Protein AF-0000000074816940 (afdb_homodimer)

Radius of gyration: 33.05 Å; Cα contacts (8 Å, |Δi|>4): 1212; chains: 2; bounding box: 74×107×138 Å

Organism: Zingiber officinale (NCBI:txid94328)

Sequence (690 aa):
MAFTRAPTSLPSLNYAFQGNKYPSMAHLNCSTKVTDLTFKLPCFKAPNPIRYLDRLPNIDHRNKRSANLANLSTTETLTVELLDAWEDDYDGVIINSQCLPNSSNAFSSVLQSSVSHWKLMGKKGIWLKILEEQAELVPIALKEGFSYHHADPGYVMLTYWIPDKPCMLPGTATHQIGVGGFVINDNKEVLVVKEKKCPSRCYGIWKLPTGFVNKSEEIFSGAVREVKEETGIDTTFVELLAFRHAHYVTFEKSDLFFICMLKPASSEITIDESEIAAAKWMPLDEFLAQPFHQEDRMLKNIMDICVSACESKYRGFTASQIMSKLDDRLSYLYCRDLTALKKGEMAFTRAPTSLPSLNYAFQGNKYPSMAHLNCSTKVTDLTFKLPCFKAPNPIRYLDRLPNIDHRNKRSANLANLSTTETLTVELLDAWEDDYDGVIINSQCLPNSSNAFSSVLQSSVSHWKLMGKKGIWLKILEEQAELVPIALKEGFSYHHADPGYVMLTYWIPDKPCMLPGTATHQIGVGGFVINDNKEVLVVKEKKCPSRCYGIWKLPTGFVNKSEEIFSGAVREVKEETGIDTTFVELLAFRHAHYVTFEKSDLFFICMLKPASSEITIDESEIAAAKWMPLDEFLAQPFHQEDRMLKNIMDICVSACESKYRGFTASQIMSKLDDRLSYLYCRDLTALKKGE

Nearest PDB structures (foldseek):
  4zb3-assembly1_A-2  TM=6.056E-01  e=1.462E-31  Arabidopsis thaliana
  3grn-assembly1_A  TM=7.803E-01  e=2.726E-09  Methanosarcina mazei
  3gwy-assembly1_B  TM=7.965E-01  e=2.653E-08  Bacteroides fragilis NCTC 9343
  5lpg-assembly1_B  TM=7.365E-01  e=2.167E-07  Homo sapiens
  7b65-assembly1_B  TM=7.315E-01  e=2.297E-07  Homo sapiens

InterPro domains:
  IPR000086 NUDIX hydrolase domain [PF00293] (175-297)
  IPR000086 NUDIX hydrolase domain [PS51462] (174-304)
  IPR003293 Nudix hydrolase 6-like [PR01356] (134-152)
  IPR003293 Nudix hydrolase 6-like [PR01356] (156-172)
  IPR003293 Nudix hydrolase 6-like [PR01356] (172-190)
  IPR003293 Nudix hydrolase 6-like [PR01356] (260-284)
  IPR003293 Nudix hydrolase 6-like [PTHR13994] (73-337)
  IPR015797 NUDIX hydrolase-like domain superfamily [SSF55811] (142-303)
  IPR020084 NUDIX hydrolase, conserved site [PS00893] (211-232)
  IPR040618 Pre-nudix hydrolase domain [PF18290] (84-162)

pLDDT: mean 74.94, std 29.7, range [16.44, 98.31]

Structure (mmCIF, N/CA/C/O backbone):
data_AF-0000000074816940-model_v1
#
loop_
_entity.id
_entity.type
_entity.pdbx_description
1 polymer 'Nudix hydrolase domain-containing protein'
#
loop_
_atom_site.group_PDB
_atom_site.id
_atom_site.type_symbol
_atom_site.label_atom_id
_atom_site.label_alt_id
_atom_site.label_comp_id
_atom_site.label_asym_id
_atom_site.label_entity_id
_atom_site.label_seq_id
_atom_site.pdbx_PDB_ins_code
_atom_site.Cartn_x
_atom_sit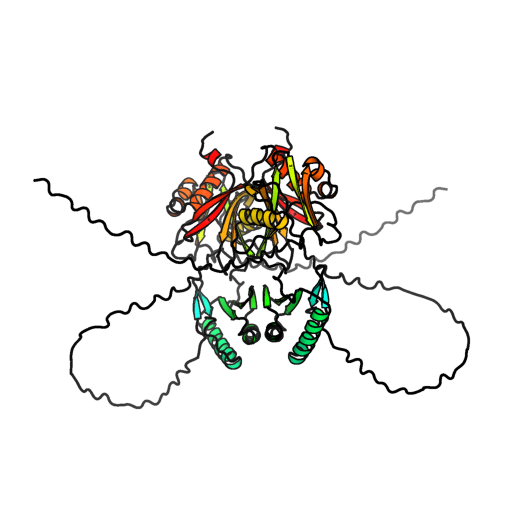e.Cartn_y
_atom_site.Cartn_z
_atom_site.occupancy
_atom_site.B_iso_or_equiv
_atom_site.auth_seq_id
_atom_site.auth_comp_id
_atom_site.auth_asym_id
_atom_site.auth_atom_id
_atom_site.pdbx_PDB_model_num
ATOM 1 N N . MET A 1 1 ? -2.441 47.844 -61.344 1 20.61 1 MET A N 1
ATOM 2 C CA . MET A 1 1 ? -3.371 46.812 -61.812 1 20.61 1 MET A CA 1
ATOM 3 C C . MET A 1 1 ? -3.822 45.938 -60.656 1 20.61 1 MET A C 1
ATOM 5 O O . MET A 1 1 ? -3.006 45.531 -59.812 1 20.61 1 MET A O 1
ATOM 9 N N . ALA A 1 2 ? -5.141 45.906 -60.344 1 21.34 2 ALA A N 1
ATOM 10 C CA . ALA A 1 2 ? -6.047 45.719 -59.219 1 21.34 2 ALA A CA 1
ATOM 11 C C . ALA A 1 2 ? -6.23 44.219 -58.938 1 21.34 2 ALA A C 1
ATOM 13 O O . ALA A 1 2 ? -6.91 43.531 -59.688 1 21.34 2 ALA A O 1
ATOM 14 N N . PHE A 1 3 ? -5.148 43.469 -58.781 1 22.22 3 PHE A N 1
ATOM 15 C CA . PHE A 1 3 ? -5.168 42.031 -58.844 1 22.22 3 PHE A CA 1
ATOM 16 C C . PHE A 1 3 ? -6.133 41.469 -57.812 1 22.22 3 PHE A C 1
ATOM 18 O O . PHE A 1 3 ? -6.059 41.812 -56.625 1 22.22 3 PHE A O 1
ATOM 25 N N . THR A 1 4 ? -7.328 41.125 -58.188 1 20.75 4 THR A N 1
ATOM 26 C CA . THR A 1 4 ? -8.609 40.719 -57.656 1 20.75 4 THR A CA 1
ATOM 27 C C . THR A 1 4 ? -8.469 39.406 -56.875 1 20.75 4 THR A C 1
ATOM 29 O O . THR A 1 4 ? -7.992 38.406 -57.406 1 20.75 4 THR A O 1
ATOM 32 N N . ARG A 1 5 ? -8.25 39.438 -55.562 1 20.88 5 ARG A N 1
ATOM 33 C CA . ARG A 1 5 ? -7.938 38.5 -54.5 1 20.88 5 ARG A CA 1
ATOM 34 C C . ARG A 1 5 ? -9.047 37.438 -54.312 1 20.88 5 ARG A C 1
ATOM 36 O O . ARG A 1 5 ? -10.18 37.812 -54 1 20.88 5 ARG A O 1
ATOM 43 N N . ALA A 1 6 ? -9.102 36.438 -55.219 1 21.59 6 ALA A N 1
ATOM 44 C CA . ALA A 1 6 ? -10.203 35.5 -55.375 1 21.59 6 ALA A CA 1
ATOM 45 C C . ALA A 1 6 ? -10.508 34.812 -54.062 1 21.59 6 ALA A C 1
ATOM 47 O O . ALA A 1 6 ? -9.594 34.438 -53.312 1 21.59 6 ALA A O 1
ATOM 48 N N . PRO A 1 7 ? -11.719 34.875 -53.469 1 23.48 7 PRO A N 1
ATOM 49 C CA . PRO A 1 7 ? -12.297 34.562 -52.188 1 23.48 7 PRO A CA 1
ATOM 50 C C . PRO A 1 7 ? -12.414 33.031 -51.938 1 23.48 7 PRO A C 1
ATOM 52 O O . PRO A 1 7 ? -13.125 32.344 -52.656 1 23.48 7 PRO A O 1
ATOM 55 N N . THR A 1 8 ? -11.328 32.281 -52.031 1 21.64 8 THR A N 1
ATOM 56 C CA . THR A 1 8 ? -11.453 30.812 -52.125 1 21.64 8 THR A CA 1
ATOM 57 C C . THR A 1 8 ? -12.289 30.266 -50.938 1 21.64 8 THR A C 1
ATOM 59 O O . THR A 1 8 ? -11.984 30.531 -49.781 1 21.64 8 THR A O 1
ATOM 62 N N . SER A 1 9 ? -13.562 30.062 -51.125 1 20.91 9 SER A N 1
ATOM 63 C CA . SER A 1 9 ? -14.688 29.594 -50.312 1 20.91 9 SER A CA 1
ATOM 64 C C . SER A 1 9 ? -14.438 28.203 -49.781 1 20.91 9 SER A C 1
ATOM 66 O O . SER A 1 9 ? -14.312 27.234 -50.531 1 20.91 9 SER A O 1
ATOM 68 N N . LEU A 1 10 ? -13.484 27.969 -48.969 1 21.8 10 LEU A N 1
ATOM 69 C CA . LEU A 1 10 ? -13.148 26.609 -48.562 1 21.8 10 LEU A CA 1
ATOM 70 C C . LEU A 1 10 ? -14.352 25.938 -47.906 1 21.8 10 LEU A C 1
ATOM 72 O O . LEU A 1 10 ? -15 26.516 -47.031 1 21.8 10 LEU A O 1
ATOM 76 N N . PRO A 1 11 ? -15.023 25.031 -48.594 1 20.55 11 PRO A N 1
ATOM 77 C CA . PRO A 1 11 ? -16.266 24.375 -48.188 1 20.55 11 PRO A CA 1
ATOM 78 C C . PRO A 1 11 ? -16.125 23.641 -46.844 1 20.55 11 PRO A C 1
ATOM 80 O O . PRO A 1 11 ? -15.023 23.234 -46.469 1 20.55 11 PRO A O 1
ATOM 83 N N . SER A 1 12 ? -16.969 23.969 -45.812 1 21.22 12 SER A N 1
ATOM 84 C CA . SER A 1 12 ? -17.203 23.578 -44.438 1 21.22 12 SER A CA 1
ATOM 85 C C . SER A 1 12 ? -17.609 22.109 -44.344 1 21.22 12 SER A C 1
ATOM 87 O O . SER A 1 12 ? -18.703 21.734 -44.781 1 21.22 12 SER A O 1
ATOM 89 N N . LEU A 1 13 ? -16.797 21.172 -44.75 1 19.94 13 LEU A N 1
ATOM 90 C CA . LEU A 1 13 ? -17.219 19.781 -44.75 1 19.94 13 LEU A CA 1
ATOM 91 C C . LEU A 1 13 ? -17.719 19.359 -43.375 1 19.94 13 LEU A C 1
ATOM 93 O O . LEU A 1 13 ? -17 19.484 -42.375 1 19.94 13 LEU A O 1
ATOM 97 N N . ASN A 1 14 ? -19 19.344 -43.125 1 20.08 14 ASN A N 1
ATOM 98 C CA . ASN A 1 14 ? -19.859 18.938 -42.031 1 20.08 14 ASN A CA 1
ATOM 99 C C . ASN A 1 14 ? -19.672 17.469 -41.688 1 20.08 14 ASN A C 1
ATOM 101 O O . ASN A 1 14 ? -20.156 16.594 -42.406 1 20.08 14 ASN A O 1
ATOM 105 N N . TYR A 1 15 ? -18.484 16.984 -41.562 1 19.72 15 TYR A N 1
ATOM 106 C CA . TYR A 1 15 ? -18.406 15.555 -41.344 1 19.72 15 TYR A CA 1
ATOM 107 C C . TYR A 1 15 ? -19.25 15.133 -40.156 1 19.72 15 TYR A C 1
ATOM 109 O O . TYR A 1 15 ? -19.156 15.734 -39.062 1 19.72 15 TYR A O 1
ATOM 117 N N . ALA A 1 16 ? -20.438 14.602 -40.375 1 21.11 16 ALA A N 1
ATOM 118 C CA . ALA A 1 16 ? -21.422 13.977 -39.5 1 21.11 16 ALA A CA 1
ATOM 119 C C . ALA A 1 16 ? -20.797 12.852 -38.688 1 21.11 16 ALA A C 1
ATOM 121 O O . ALA A 1 16 ? -20.406 11.82 -39.25 1 21.11 16 ALA A O 1
ATOM 122 N N . PHE A 1 17 ? -19.891 13.062 -37.812 1 20.52 17 PHE A N 1
ATOM 123 C CA . PHE A 1 17 ? -19.312 12.047 -36.938 1 20.52 17 PHE A CA 1
ATOM 124 C C . PHE A 1 17 ? -20.406 11.312 -36.156 1 20.52 17 PHE A C 1
ATOM 126 O O . PHE A 1 17 ? -21.172 11.93 -35.438 1 20.52 17 PHE A O 1
ATOM 133 N N . GLN A 1 18 ? -21.062 10.398 -36.906 1 21.08 18 GLN A N 1
ATOM 134 C CA . GLN A 1 18 ? -22.031 9.516 -36.25 1 21.08 18 GLN A CA 1
ATOM 135 C C . GLN A 1 18 ? -21.469 8.914 -34.969 1 21.08 18 GLN A C 1
ATOM 137 O O . GLN A 1 18 ? -20.375 8.352 -34.969 1 21.08 18 GLN A O 1
ATOM 142 N N . GLY A 1 19 ? -21.766 9.461 -33.844 1 21.28 19 GLY A N 1
ATOM 143 C CA . GLY A 1 19 ? -21.484 9.227 -32.438 1 21.28 19 GLY A CA 1
ATOM 144 C C . GLY A 1 19 ? -21.766 7.805 -31.984 1 21.28 19 GLY A C 1
ATOM 145 O O . GLY A 1 19 ? -22.922 7.375 -31.969 1 21.28 19 GLY A O 1
ATOM 146 N N . ASN A 1 20 ? -21.109 6.852 -32.656 1 20.83 20 ASN A N 1
ATOM 147 C CA . ASN A 1 20 ? -21.453 5.516 -32.188 1 20.83 20 ASN A CA 1
ATOM 148 C C . ASN A 1 20 ? -21.422 5.438 -30.672 1 20.83 20 ASN A C 1
ATOM 150 O O . ASN A 1 20 ? -20.484 5.926 -30.031 1 20.83 20 ASN A O 1
ATOM 154 N N . LYS A 1 21 ? -22.594 5.281 -30.078 1 22.81 21 LYS A N 1
ATOM 155 C CA . LYS A 1 21 ? -22.969 5.125 -28.672 1 22.81 21 LYS A CA 1
ATOM 156 C C . LYS A 1 21 ? -22.172 3.994 -28.016 1 22.81 21 LYS A C 1
ATOM 158 O O . LYS A 1 21 ? -22.281 2.838 -28.438 1 22.81 21 LYS A O 1
ATOM 163 N N . TYR A 1 22 ? -20.891 4.16 -27.875 1 20.14 22 TYR A N 1
ATOM 164 C CA . TYR A 1 22 ? -20.219 3.115 -27.109 1 20.14 22 TYR A CA 1
ATOM 165 C C . TYR A 1 22 ? -21.016 2.717 -25.891 1 20.14 22 TYR A C 1
ATOM 167 O O . TYR A 1 22 ? -21.594 3.574 -25.203 1 20.14 22 TYR A O 1
ATOM 175 N N . PRO A 1 23 ? -21.625 1.555 -25.906 1 21.88 23 PRO A N 1
ATOM 176 C CA . PRO A 1 23 ? -22.422 1.139 -24.75 1 21.88 23 PRO A CA 1
ATOM 177 C C . PRO A 1 23 ? -21.719 1.398 -23.422 1 21.88 23 PRO A C 1
ATOM 179 O O . PRO A 1 23 ? -20.484 1.462 -23.375 1 21.88 23 PRO A O 1
ATOM 182 N N . SER A 1 24 ? -22.328 2.213 -22.609 1 21.58 24 SER A N 1
ATOM 183 C CA . SER A 1 24 ? -22 2.611 -21.25 1 21.58 24 SER A CA 1
ATOM 184 C C . SER A 1 24 ? -21.578 1.41 -20.406 1 21.58 24 SER A C 1
ATOM 186 O O . SER A 1 24 ? -22.312 0.428 -20.312 1 21.58 24 SER A O 1
ATOM 188 N N . MET A 1 25 ? -20.359 0.961 -20.641 1 20.05 25 MET A N 1
ATOM 189 C CA . MET A 1 25 ? -19.891 -0.086 -19.734 1 20.05 25 MET A CA 1
ATOM 190 C C . MET A 1 25 ? -20.312 0.203 -18.297 1 20.05 25 MET A C 1
ATOM 192 O O . MET A 1 25 ? -20.031 1.277 -17.766 1 20.05 25 MET A O 1
ATOM 196 N N . ALA A 1 26 ? -21.469 -0.309 -17.953 1 21.78 26 ALA A N 1
ATOM 197 C CA . ALA A 1 26 ? -21.906 -0.294 -16.562 1 21.78 26 ALA A CA 1
ATOM 198 C C . ALA A 1 26 ? -20.75 -0.645 -15.625 1 21.78 26 ALA A C 1
ATOM 200 O O . ALA A 1 26 ? -20.109 -1.691 -15.781 1 21.78 26 ALA A O 1
ATOM 201 N N . HIS A 1 27 ? -19.938 0.314 -15.375 1 21.81 27 HIS A N 1
ATOM 202 C CA . HIS A 1 27 ? -18.922 0.161 -14.344 1 21.81 27 HIS A CA 1
ATOM 203 C C . HIS A 1 27 ? -19.484 -0.526 -13.109 1 21.81 27 HIS A C 1
ATOM 205 O O . HIS A 1 27 ? -20.484 -0.062 -12.539 1 21.81 27 HIS A O 1
ATOM 211 N N . LEU A 1 28 ? -19.562 -1.804 -13.227 1 23.19 28 LEU A N 1
ATOM 212 C CA . LEU A 1 28 ? -19.875 -2.574 -12.023 1 23.19 28 LEU A CA 1
ATOM 213 C C . LEU A 1 28 ? -19.062 -2.096 -10.836 1 23.19 28 LEU A C 1
ATOM 215 O O . LEU A 1 28 ? -17.828 -2.145 -10.867 1 23.19 28 LEU A O 1
ATOM 219 N N . ASN A 1 29 ? -19.531 -1.038 -10.219 1 23.3 29 ASN A N 1
ATOM 220 C CA . ASN A 1 29 ? -19 -0.419 -9.008 1 23.3 29 ASN A CA 1
ATOM 221 C C . ASN A 1 29 ? -18.828 -1.441 -7.887 1 23.3 29 ASN A C 1
ATOM 223 O O . ASN A 1 29 ? -19.812 -1.904 -7.305 1 23.3 29 ASN A O 1
ATOM 227 N N . CYS A 1 30 ? -18.016 -2.436 -8.078 1 25.11 30 CYS A N 1
ATOM 228 C CA . CYS A 1 30 ? -17.75 -3.357 -6.98 1 25.11 30 CYS A CA 1
ATOM 229 C C . CYS A 1 30 ? -17.188 -2.619 -5.77 1 25.11 30 CYS A C 1
ATOM 231 O O . CYS A 1 30 ? -16.109 -2.021 -5.848 1 25.11 30 CYS A O 1
ATOM 233 N N . SER A 1 31 ? -18.047 -2.092 -5.004 1 25.55 31 SER A N 1
ATOM 234 C CA . SER A 1 31 ? -17.656 -1.478 -3.738 1 25.55 31 SER A CA 1
ATOM 235 C C . SER A 1 31 ? -16.969 -2.482 -2.824 1 25.55 31 SER A C 1
ATOM 237 O O . SER A 1 31 ? -17.547 -3.516 -2.479 1 25.55 31 SER A O 1
ATOM 239 N N . THR A 1 32 ? -15.766 -2.764 -2.959 1 29.56 32 THR A N 1
ATOM 240 C CA . THR A 1 32 ? -15 -3.621 -2.061 1 29.56 32 THR A CA 1
ATOM 241 C C . THR A 1 32 ? -14.906 -2.998 -0.671 1 29.56 32 THR A C 1
ATOM 243 O O . THR A 1 32 ? -14.336 -1.915 -0.509 1 29.56 32 THR A O 1
ATOM 246 N N . LYS A 1 33 ? -15.844 -3.244 0.195 1 31.66 33 LYS A N 1
ATOM 247 C CA . LYS A 1 33 ? -15.898 -2.783 1.58 1 31.66 33 LYS A CA 1
ATOM 248 C C . LYS A 1 33 ? -14.719 -3.328 2.385 1 31.66 33 LYS A C 1
ATOM 250 O O . LYS A 1 33 ? -14.227 -4.422 2.109 1 31.66 33 LYS A O 1
ATOM 255 N N . VAL A 1 34 ? -14.102 -2.566 3.102 1 32.31 34 VAL A N 1
ATOM 256 C CA . VAL A 1 34 ? -12.992 -2.814 4.016 1 32.31 34 VAL A CA 1
ATOM 257 C C . VAL A 1 34 ? -13.422 -3.803 5.098 1 32.31 34 VAL A C 1
ATOM 259 O O . VAL A 1 34 ? -14.125 -3.434 6.043 1 32.31 34 VAL A O 1
ATOM 262 N N . THR A 1 35 ? -14.062 -4.918 4.766 1 29.55 35 THR A N 1
ATOM 263 C CA . THR A 1 35 ? -14.312 -5.789 5.91 1 29.55 35 THR A CA 1
ATOM 264 C C . THR A 1 35 ? -13.023 -6.477 6.355 1 29.55 35 THR A C 1
ATOM 266 O O . THR A 1 35 ? -12.203 -6.867 5.523 1 29.55 35 THR A O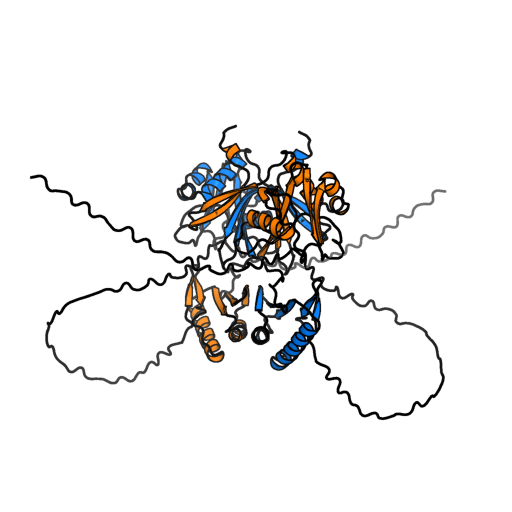 1
ATOM 269 N N . ASP A 1 36 ? -12.656 -6.309 7.52 1 30.92 36 ASP A N 1
ATOM 270 C CA . ASP A 1 36 ? -11.562 -7 8.195 1 30.92 36 ASP A CA 1
ATOM 271 C C . ASP A 1 36 ? -11.703 -8.516 8.062 1 30.92 36 ASP A C 1
ATOM 273 O O . ASP A 1 36 ? -12.648 -9.102 8.602 1 30.92 36 ASP A O 1
ATOM 277 N N . LEU A 1 37 ? -11.531 -9.039 6.969 1 30.77 37 LEU A N 1
ATOM 278 C CA . LEU A 1 37 ? -11.469 -10.5 6.914 1 30.77 37 LEU A CA 1
ATOM 279 C C . LEU A 1 37 ? -10.477 -11.031 7.941 1 30.77 37 LEU A C 1
ATOM 281 O O . LEU A 1 37 ? -9.258 -10.961 7.734 1 30.77 37 LEU A O 1
ATOM 285 N N . THR A 1 38 ? -10.758 -10.969 9.227 1 28.88 38 THR A N 1
ATOM 286 C CA . THR A 1 38 ? -9.961 -11.656 10.242 1 28.88 38 THR A CA 1
ATOM 287 C C . THR A 1 38 ? -9.898 -13.148 9.961 1 28.88 38 THR A C 1
ATOM 289 O O . THR A 1 38 ? -10.922 -13.836 9.984 1 28.88 38 THR A O 1
ATOM 292 N N . PHE A 1 39 ? -9.102 -13.562 9.102 1 25.34 39 PHE A N 1
ATOM 293 C CA . PHE A 1 39 ? -8.773 -14.984 9.102 1 25.34 39 PHE A CA 1
ATOM 294 C C . PHE A 1 39 ? -8.352 -15.438 10.5 1 25.34 39 PHE A C 1
ATOM 296 O O . PHE A 1 39 ? -7.254 -15.109 10.953 1 25.34 39 PHE A O 1
ATOM 303 N N . LYS A 1 40 ? -9.188 -15.5 11.484 1 27.61 40 LYS A N 1
ATOM 304 C CA . LYS A 1 40 ? -8.805 -16.125 12.75 1 27.61 40 LYS A CA 1
ATOM 305 C C . LYS A 1 40 ? -8.172 -17.5 12.516 1 27.61 40 LYS A C 1
ATOM 307 O O . LYS A 1 40 ? -8.797 -18.391 11.938 1 27.61 40 LYS A O 1
ATOM 312 N N . LEU A 1 41 ? -6.867 -17.641 12.484 1 23.12 41 LEU A N 1
ATOM 313 C CA . LEU A 1 41 ? -6.227 -18.938 12.625 1 23.12 41 LEU A CA 1
ATOM 314 C C . LEU A 1 41 ? -6.758 -19.688 13.852 1 23.12 41 LEU A C 1
ATOM 316 O O . LEU A 1 41 ? -6.812 -19.125 14.945 1 23.12 41 LEU A O 1
ATOM 320 N N . PRO A 1 42 ? -7.531 -20.719 13.766 1 25.3 42 PRO A N 1
ATOM 321 C CA . PRO A 1 42 ? -7.957 -21.484 14.945 1 25.3 42 PRO A CA 1
ATOM 322 C C . PRO A 1 42 ? -6.797 -21.828 15.867 1 25.3 42 PRO A C 1
ATOM 324 O O . PRO A 1 42 ? -5.738 -22.266 15.406 1 25.3 42 PRO A O 1
ATOM 327 N N . CYS A 1 43 ? -6.547 -21.141 16.938 1 24.55 43 CYS A N 1
ATOM 328 C CA . CYS A 1 43 ? -5.652 -21.562 18.016 1 24.55 43 CYS A CA 1
ATOM 329 C C . CYS A 1 43 ? -5.91 -23 18.422 1 24.55 43 CYS A C 1
ATOM 331 O O . CYS A 1 43 ? -7.016 -23.344 18.844 1 24.55 43 CYS A O 1
ATOM 333 N N . PHE A 1 44 ? -5.254 -23.984 17.828 1 20.61 44 PHE A N 1
ATOM 334 C CA . PHE A 1 44 ? -5.254 -25.359 18.297 1 20.61 44 PHE A CA 1
ATOM 335 C C . PHE A 1 44 ? -4.98 -25.422 19.797 1 20.61 44 PHE A C 1
ATOM 337 O O . PHE A 1 44 ? -3.938 -24.953 20.266 1 20.61 44 PHE A O 1
ATOM 344 N N . LYS A 1 45 ? -5.992 -25.312 20.609 1 23.23 45 LYS A N 1
ATOM 345 C CA . LYS A 1 45 ? -5.949 -25.641 22.031 1 23.23 45 LYS A CA 1
ATOM 346 C C . LYS A 1 45 ? -5.207 -26.938 22.266 1 23.23 45 LYS A C 1
ATOM 348 O O . LYS A 1 45 ? -5.523 -27.969 21.656 1 23.23 45 LYS A O 1
ATOM 353 N N . ALA A 1 46 ? -3.994 -26.938 22.688 1 22.44 46 ALA A N 1
ATOM 354 C CA . ALA A 1 46 ? -3.322 -28.109 23.219 1 22.44 46 ALA A CA 1
ATOM 355 C C . ALA A 1 46 ? -4.23 -28.875 24.188 1 22.44 46 ALA A C 1
ATOM 357 O O . ALA A 1 46 ? -4.887 -28.266 25.031 1 22.44 46 ALA A O 1
ATOM 358 N N . PRO A 1 47 ? -4.637 -30.062 23.797 1 21.77 47 PRO A N 1
ATOM 359 C CA . PRO A 1 47 ? -5.473 -30.969 24.594 1 21.77 47 PRO A CA 1
ATOM 360 C C . PRO A 1 47 ? -4.984 -31.109 26.031 1 21.77 47 PRO A C 1
ATOM 362 O O . PRO A 1 47 ? -3.779 -31.219 26.266 1 21.77 47 PRO A O 1
ATOM 365 N N . ASN A 1 48 ? -5.473 -30.375 26.891 1 19.69 48 ASN A N 1
ATOM 366 C CA . ASN A 1 48 ? -5.27 -30.688 28.297 1 19.69 48 ASN A CA 1
ATOM 367 C C . ASN A 1 48 ? -5.43 -32.188 28.578 1 19.69 48 ASN A C 1
ATOM 369 O O . ASN A 1 48 ? -6.27 -32.844 27.953 1 19.69 48 ASN A O 1
ATOM 373 N N . PRO A 1 49 ? -4.418 -32.844 29.125 1 21.77 49 PRO A N 1
ATOM 374 C CA . PRO A 1 49 ? -4.395 -34.25 29.531 1 21.77 49 PRO A CA 1
ATOM 375 C C . PRO A 1 49 ? -5.586 -34.656 30.391 1 21.77 49 PRO A C 1
ATOM 377 O O . PRO A 1 49 ? -5.598 -34.344 31.594 1 21.77 49 PRO A O 1
ATOM 380 N N . ILE A 1 50 ? -6.805 -34.219 29.969 1 17.75 50 ILE A N 1
ATOM 381 C CA . ILE A 1 50 ? -7.895 -34.562 30.875 1 17.75 50 ILE A CA 1
ATOM 382 C C . ILE A 1 50 ? -7.789 -36.031 31.25 1 17.75 50 ILE A C 1
ATOM 384 O O . ILE A 1 50 ? -7.598 -36.906 30.391 1 17.75 50 ILE A O 1
ATOM 388 N N . ARG A 1 51 ? -7.781 -36.25 32.531 1 18.66 51 ARG A N 1
ATOM 389 C CA . ARG A 1 51 ? -7.875 -37.375 33.469 1 18.66 51 ARG A CA 1
ATOM 390 C C . ARG A 1 51 ? -9.055 -38.281 33.125 1 18.66 51 ARG A C 1
ATOM 392 O O . ARG A 1 51 ? -10.211 -37.906 33.375 1 18.66 51 ARG A O 1
ATOM 399 N N . TYR A 1 52 ? -9.078 -38.844 31.875 1 17.38 52 TYR A N 1
ATOM 400 C CA . TYR A 1 52 ? -10.18 -39.781 31.594 1 17.38 52 TYR A CA 1
ATOM 401 C C . TYR A 1 52 ? -10.328 -40.812 32.719 1 17.38 52 TYR A C 1
ATOM 403 O O . TYR A 1 52 ? -9.641 -41.812 32.719 1 17.38 52 TYR A O 1
ATOM 411 N N . LEU A 1 53 ? -10.383 -40.281 33.844 1 16.5 53 LEU A N 1
ATOM 412 C CA . LEU A 1 53 ? -10.523 -41.312 34.844 1 16.5 53 LEU A CA 1
ATOM 413 C C . LEU A 1 53 ? -11.688 -42.25 34.531 1 16.5 53 LEU A C 1
ATOM 415 O O . LEU A 1 53 ? -11.523 -43.469 34.5 1 16.5 53 LEU A O 1
ATOM 419 N N . ASP A 1 54 ? -12.828 -42 35.188 1 16.45 54 ASP A N 1
ATOM 420 C CA . ASP A 1 54 ? -13.438 -42.938 36.156 1 16.45 54 ASP A CA 1
ATOM 421 C C . ASP A 1 54 ? -14.391 -43.906 35.438 1 16.45 54 ASP A C 1
ATOM 423 O O . ASP A 1 54 ? -14.25 -45.125 35.562 1 16.45 54 ASP A O 1
ATOM 427 N N . ARG A 1 55 ? -15.766 -43.812 35.781 1 17.22 55 ARG A N 1
ATOM 428 C CA . ARG A 1 55 ? -16.562 -44.812 36.469 1 17.22 55 ARG A CA 1
ATOM 429 C C . ARG A 1 55 ? -17.406 -45.625 35.469 1 17.22 55 ARG A C 1
ATOM 431 O O . ARG A 1 55 ? -17.703 -46.781 35.719 1 17.22 55 ARG A O 1
ATOM 438 N N . LEU A 1 56 ? -18.203 -45 34.469 1 17.23 56 LEU A N 1
ATOM 439 C CA . LEU A 1 56 ? -19.562 -45.469 34.75 1 17.23 56 LEU A CA 1
ATOM 440 C C . LEU A 1 56 ? -19.75 -46.906 34.375 1 17.23 56 LEU A C 1
ATOM 442 O O . LEU A 1 56 ? -19.062 -47.406 33.469 1 17.23 56 LEU A O 1
ATOM 446 N N . PRO A 1 57 ? -20.969 -47.531 34.906 1 18.31 57 PRO A N 1
ATOM 447 C CA . PRO A 1 57 ? -21.391 -48.875 35.25 1 18.31 57 PRO A CA 1
ATOM 448 C C . PRO A 1 57 ? -21.609 -49.75 34.031 1 18.31 57 PRO A C 1
ATOM 450 O O . PRO A 1 57 ? -21.672 -49.25 32.906 1 18.31 57 PRO A O 1
ATOM 453 N N . ASN A 1 58 ? -22.297 -50.938 34.312 1 18.38 58 ASN A N 1
ATOM 454 C CA . ASN A 1 58 ? -22.453 -52.344 34.125 1 18.38 58 ASN A CA 1
ATOM 455 C C . ASN A 1 58 ? -23.391 -52.656 32.938 1 18.38 58 ASN A C 1
ATOM 457 O O . ASN A 1 58 ? -23.406 -53.781 32.438 1 18.38 58 ASN A O 1
ATOM 461 N N . ILE A 1 59 ? -24.438 -51.812 32.562 1 18.14 59 ILE A N 1
ATOM 462 C CA . ILE A 1 59 ? -25.688 -52.562 32.531 1 18.14 59 ILE A CA 1
ATOM 463 C C . ILE A 1 59 ? -25.719 -53.438 31.297 1 18.14 59 ILE A C 1
ATOM 465 O O . ILE A 1 59 ? -25.297 -53 30.219 1 18.14 59 ILE A O 1
ATOM 469 N N . ASP A 1 60 ? -26.375 -54.688 31.391 1 17.59 60 ASP A N 1
ATOM 470 C CA . ASP A 1 60 ? -26.453 -56.062 30.875 1 17.59 60 ASP A CA 1
ATOM 471 C C . ASP A 1 60 ? -27.188 -56.094 29.547 1 17.59 60 ASP A C 1
ATOM 473 O O . ASP A 1 60 ? -26.797 -56.844 28.625 1 17.59 60 ASP A O 1
ATOM 477 N N . HIS A 1 61 ? -28.391 -55.469 29.484 1 17.53 61 HIS A N 1
ATOM 478 C CA . HIS A 1 61 ? -29.453 -56.406 29.156 1 17.53 61 HIS A CA 1
ATOM 479 C C . HIS A 1 61 ? -29.344 -56.875 27.703 1 17.53 61 HIS A C 1
ATOM 481 O O . HIS A 1 61 ? -28.484 -57.719 27.375 1 17.53 61 HIS A O 1
ATOM 487 N N . ARG A 1 62 ? -30.672 -56.781 26.906 1 18.69 62 ARG A N 1
ATOM 488 C CA . ARG A 1 62 ? -31.547 -57.719 26.188 1 18.69 62 ARG A CA 1
ATOM 489 C C . ARG A 1 62 ? -31.156 -57.812 24.719 1 18.69 62 ARG A C 1
ATOM 491 O O . ARG A 1 62 ? -30.609 -56.875 24.156 1 18.69 62 ARG A O 1
ATOM 498 N N . ASN A 1 63 ? -31.359 -59.031 24.109 1 18.53 63 ASN A N 1
ATOM 499 C CA . ASN A 1 63 ? -31 -59.938 23.016 1 18.53 63 ASN A CA 1
ATOM 500 C C . ASN A 1 63 ? -31.609 -59.469 21.688 1 18.53 63 ASN A C 1
ATOM 502 O O . ASN A 1 63 ? -31.609 -60.219 20.719 1 18.53 63 ASN A O 1
ATOM 506 N N . LYS A 1 64 ? -32.469 -58.469 21.562 1 21.34 64 LYS A N 1
ATOM 507 C CA . LYS A 1 64 ? -33.375 -58.719 20.453 1 21.34 64 LYS A CA 1
ATOM 508 C C . LYS A 1 64 ? -32.594 -58.781 19.125 1 21.34 64 LYS A C 1
ATOM 510 O O . LYS A 1 64 ? -31.812 -57.906 18.812 1 21.34 64 LYS A O 1
ATOM 515 N N . ARG A 1 65 ? -32.656 -59.938 18.5 1 19.92 65 ARG A N 1
ATOM 516 C CA . ARG A 1 65 ? -32.156 -60.562 17.266 1 19.92 65 ARG A CA 1
ATOM 517 C C . ARG A 1 65 ? -32.688 -59.812 16.031 1 19.92 65 ARG A C 1
ATOM 519 O O . ARG A 1 65 ? -33.844 -60.031 15.633 1 19.92 65 ARG A O 1
ATOM 526 N N . SER A 1 66 ? -32.719 -58.531 15.969 1 18.83 66 SER A N 1
ATOM 527 C CA . SER A 1 66 ? -33.344 -58.094 14.719 1 18.83 66 SER A CA 1
ATOM 528 C C . SER A 1 66 ? -32.625 -58.688 13.508 1 18.83 66 SER A C 1
ATOM 530 O O . SER A 1 66 ? -31.406 -58.812 13.508 1 18.83 66 SER A O 1
ATOM 532 N N . ALA A 1 67 ? -33.375 -59.469 12.68 1 21.72 67 ALA A N 1
ATOM 533 C CA . ALA A 1 67 ? -33.188 -60.156 11.414 1 21.72 67 ALA A CA 1
ATOM 534 C C . ALA A 1 67 ? -32.562 -59.25 10.359 1 21.72 67 ALA A C 1
ATOM 536 O O . ALA A 1 67 ? -32.875 -58.062 10.312 1 21.72 67 ALA A O 1
ATOM 537 N N . ASN A 1 68 ? -31.5 -59.75 9.742 1 21.95 68 ASN A N 1
ATOM 538 C CA . ASN A 1 68 ? -30.5 -59.344 8.75 1 21.95 68 ASN A CA 1
ATOM 539 C C . ASN A 1 68 ? -31.156 -59.031 7.406 1 21.95 68 ASN A C 1
ATOM 541 O O . ASN A 1 68 ? -31.281 -59.906 6.559 1 21.95 68 ASN A O 1
ATOM 545 N N . LEU A 1 69 ? -32.344 -58.5 7.277 1 23.44 69 LEU A N 1
ATOM 546 C CA . LEU A 1 69 ? -32.75 -58.375 5.879 1 23.44 69 LEU A CA 1
ATOM 547 C C . LEU A 1 69 ? -31.688 -57.656 5.062 1 23.44 69 LEU A C 1
ATOM 549 O O . LEU A 1 69 ? -31.281 -56.531 5.391 1 23.44 69 LEU A O 1
ATOM 553 N N . ALA A 1 70 ? -30.969 -58.406 4.168 1 26.75 70 ALA A N 1
ATOM 554 C CA . ALA A 1 70 ? -29.922 -58.156 3.18 1 26.75 70 ALA A CA 1
ATOM 555 C C . ALA A 1 70 ? -30.391 -57.125 2.141 1 26.75 70 ALA A C 1
ATOM 557 O O . ALA A 1 70 ? -31.156 -57.469 1.236 1 26.75 70 ALA A O 1
ATOM 558 N N . ASN A 1 71 ? -31.266 -56.188 2.396 1 29.75 71 ASN A N 1
ATOM 559 C CA . ASN A 1 71 ? -31.547 -55.312 1.247 1 29.75 71 ASN A CA 1
ATOM 560 C C . ASN A 1 71 ? -30.25 -54.812 0.6 1 29.75 71 ASN A C 1
ATOM 562 O O . ASN A 1 71 ? -29.406 -54.25 1.273 1 29.75 71 ASN A O 1
ATOM 566 N N . LEU A 1 72 ? -29.797 -55.375 -0.507 1 28.7 72 LEU A N 1
ATOM 567 C CA . LEU A 1 72 ? -28.688 -55.125 -1.429 1 28.7 72 LEU A CA 1
ATOM 568 C C . LEU A 1 72 ? -28.672 -53.656 -1.84 1 28.7 72 LEU A C 1
ATOM 570 O O . LEU A 1 72 ? -27.906 -53.25 -2.723 1 28.7 72 LEU A O 1
ATOM 574 N N . SER A 1 73 ? -29.688 -52.812 -1.661 1 35.47 73 SER A N 1
ATOM 575 C CA . SER A 1 73 ? -29.484 -51.594 -2.408 1 35.47 73 SER A CA 1
ATOM 576 C C . SER A 1 73 ? -28.156 -50.938 -2.047 1 35.47 73 SER A C 1
ATOM 578 O O . SER A 1 73 ? -27.969 -50.469 -0.918 1 35.47 73 SER A O 1
ATOM 580 N N . THR A 1 74 ? -27.031 -51.562 -2.385 1 34.72 74 THR A N 1
ATOM 581 C CA . THR A 1 74 ? -25.766 -50.844 -2.236 1 34.72 74 THR A CA 1
ATOM 582 C C . THR A 1 74 ? -25.906 -49.406 -2.75 1 34.72 74 THR A C 1
ATOM 584 O O . THR A 1 74 ? -25.969 -49.188 -3.959 1 34.72 74 THR A O 1
ATOM 587 N N . THR A 1 75 ? -26.797 -48.594 -2.283 1 37.72 75 THR A N 1
ATOM 588 C CA . THR A 1 75 ? -26.547 -47.188 -2.574 1 37.72 75 THR A CA 1
ATOM 589 C C . THR A 1 75 ? -25.062 -46.844 -2.496 1 37.72 75 THR A C 1
ATOM 591 O O . THR A 1 75 ? -24.453 -46.938 -1.422 1 37.72 75 THR A O 1
ATOM 594 N N . GLU A 1 76 ? -24.219 -47.344 -3.377 1 38.19 76 GLU A N 1
ATOM 595 C CA . GLU A 1 76 ? -22.875 -46.812 -3.484 1 38.19 76 GLU A CA 1
ATOM 596 C C . GLU A 1 76 ? -22.859 -45.312 -3.146 1 38.19 76 GLU A C 1
ATOM 598 O O . GLU A 1 76 ? -23.422 -44.5 -3.875 1 38.19 76 GLU A O 1
ATOM 603 N N . THR A 1 77 ? -23.094 -44.938 -1.978 1 43.06 77 THR A N 1
ATOM 604 C CA . THR A 1 77 ? -22.812 -43.562 -1.553 1 43.06 77 THR A CA 1
ATOM 605 C C . THR A 1 77 ? -21.531 -43.062 -2.203 1 43.06 77 THR A C 1
ATOM 607 O O . THR A 1 77 ? -20.453 -43.562 -1.932 1 43.06 77 THR A O 1
ATOM 610 N N . LEU A 1 78 ? -21.453 -42.844 -3.494 1 48 78 LEU A N 1
ATOM 611 C CA . LEU A 1 78 ? -20.359 -42.156 -4.152 1 48 78 LEU A CA 1
ATOM 612 C C . LEU A 1 78 ? -19.781 -41.062 -3.246 1 48 78 LEU A C 1
ATOM 614 O O . LEU A 1 78 ? -20.453 -40.062 -2.965 1 48 78 LEU A O 1
ATOM 618 N N . THR A 1 79 ? -19.141 -41.469 -2.238 1 61.62 79 THR A N 1
ATOM 619 C CA . THR A 1 79 ? -18.438 -40.531 -1.385 1 61.62 79 THR A CA 1
ATOM 620 C C . THR A 1 79 ? -17.562 -39.594 -2.215 1 61.62 79 THR A C 1
ATOM 622 O O . THR A 1 79 ? -16.641 -40.062 -2.889 1 61.62 79 THR A O 1
ATOM 625 N N . VAL A 1 80 ? -18.125 -38.594 -2.74 1 74.62 80 VAL A N 1
ATOM 626 C CA . VAL A 1 80 ? -17.359 -37.562 -3.471 1 74.62 80 VAL A CA 1
ATOM 627 C C . VAL A 1 80 ? -16.281 -36.969 -2.559 1 74.62 80 VAL A C 1
ATOM 629 O O . VAL A 1 80 ? -16.578 -36.562 -1.436 1 74.62 80 VAL A O 1
ATOM 632 N N . GLU A 1 81 ? -15 -37.281 -2.887 1 89.25 81 GLU A N 1
ATOM 633 C CA . GLU A 1 81 ? -13.891 -36.688 -2.154 1 89.25 81 GLU A CA 1
ATOM 634 C C . GLU A 1 81 ? -13.82 -35.188 -2.383 1 89.25 81 GLU A C 1
ATOM 636 O O . GLU A 1 81 ? -13.938 -34.719 -3.52 1 89.25 81 GLU A O 1
ATOM 641 N N . LEU A 1 82 ? -13.891 -34.469 -1.378 1 94.06 82 LEU A N 1
ATOM 642 C CA . LEU A 1 82 ? -13.82 -33.031 -1.427 1 94.06 82 LEU A CA 1
ATOM 643 C C . LEU A 1 82 ? -12.531 -32.531 -0.779 1 94.06 82 LEU A C 1
ATOM 645 O O . LEU A 1 82 ? -11.961 -33.188 0.08 1 94.06 82 LEU A O 1
ATOM 649 N N . LEU A 1 83 ? -12.078 -31.406 -1.246 1 96.38 83 LEU A N 1
ATOM 650 C CA . LEU A 1 83 ? -10.938 -30.766 -0.6 1 96.38 83 LEU A CA 1
ATOM 651 C C . LEU A 1 83 ? -11.305 -30.312 0.81 1 96.38 83 LEU A C 1
ATOM 653 O O . LEU A 1 83 ? -12.438 -29.891 1.06 1 96.38 83 LEU A O 1
ATOM 657 N N . ASP A 1 84 ? -10.289 -30.391 1.707 1 96.19 84 ASP A N 1
ATOM 658 C CA . ASP A 1 84 ? -10.445 -29.828 3.041 1 96.19 84 ASP A CA 1
ATOM 659 C C . ASP A 1 84 ? -10.547 -28.297 2.979 1 96.19 84 ASP A C 1
ATOM 661 O O . ASP A 1 84 ? -9.688 -27.641 2.381 1 96.19 84 ASP A O 1
ATOM 665 N N . ALA A 1 85 ? -11.688 -27.781 3.531 1 96.69 85 ALA A N 1
ATOM 666 C CA . ALA A 1 85 ? -11.938 -26.344 3.432 1 96.69 85 ALA A CA 1
ATOM 667 C C . ALA A 1 85 ? -12.852 -25.859 4.559 1 96.69 85 ALA A C 1
ATOM 669 O O . ALA A 1 85 ? -13.453 -26.672 5.258 1 96.69 85 ALA A O 1
ATOM 670 N N . TRP A 1 86 ? -12.836 -24.594 4.809 1 94.81 86 TRP A N 1
ATOM 671 C CA . TRP A 1 86 ? -13.781 -24 5.75 1 94.81 86 TRP A CA 1
ATOM 672 C C . TRP A 1 86 ? -14.469 -22.781 5.137 1 94.81 86 TRP A C 1
ATOM 674 O O . TRP A 1 86 ? -14.016 -22.25 4.117 1 94.81 86 TRP A O 1
ATOM 684 N N . GLU A 1 87 ? -15.508 -22.375 5.797 1 92.56 87 GLU A N 1
ATOM 685 C CA . GLU A 1 87 ? -16.312 -21.266 5.281 1 92.56 87 GLU A CA 1
ATOM 686 C C . GLU A 1 87 ? -15.883 -19.938 5.895 1 92.56 87 GLU A C 1
ATOM 688 O O . GLU A 1 87 ? -15.484 -19.891 7.062 1 92.56 87 GLU A O 1
ATOM 693 N N . ASP A 1 88 ? -15.945 -18.906 5.07 1 87 88 ASP A N 1
ATOM 694 C CA . ASP A 1 88 ? -15.703 -17.578 5.613 1 87 88 ASP A CA 1
ATOM 695 C C . ASP A 1 88 ? -17.016 -16.891 5.973 1 87 88 ASP A C 1
ATOM 697 O O . ASP A 1 88 ? -18.078 -17.516 5.941 1 87 88 ASP A O 1
ATOM 701 N N . ASP A 1 89 ? -16.984 -15.594 6.406 1 79.69 89 ASP A N 1
ATOM 702 C CA . ASP A 1 89 ? -18.156 -14.875 6.898 1 79.69 89 ASP A CA 1
ATOM 703 C C . ASP A 1 89 ? -18.984 -14.312 5.742 1 79.69 89 ASP A C 1
ATOM 705 O O . ASP A 1 89 ? -20.016 -13.68 5.961 1 79.69 89 ASP A O 1
ATOM 709 N N . TYR A 1 90 ? -18.609 -14.625 4.52 1 83.25 90 TYR A N 1
ATOM 710 C CA . TYR A 1 90 ? -19.25 -13.992 3.371 1 83.25 90 TYR A CA 1
ATOM 711 C C . TYR A 1 90 ? -19.75 -15.047 2.383 1 83.25 90 TYR A C 1
ATOM 713 O O . TYR A 1 90 ? -19.75 -14.812 1.172 1 83.25 90 TYR A O 1
ATOM 721 N N . ASP A 1 91 ? -19.953 -16.25 2.91 1 89.06 91 ASP A N 1
ATOM 722 C CA . ASP A 1 91 ? -20.422 -17.359 2.104 1 89.06 91 ASP A CA 1
ATOM 723 C C . ASP A 1 91 ? -19.344 -17.844 1.131 1 89.06 91 ASP A C 1
ATOM 725 O O . ASP A 1 91 ? -19.641 -18.266 0.015 1 89.06 91 ASP A O 1
ATOM 729 N N . GLY A 1 92 ? -18.172 -17.609 1.537 1 94.19 92 GLY A N 1
ATOM 730 C CA . GLY A 1 92 ? -17.031 -18.094 0.767 1 94.19 92 GLY A CA 1
ATOM 731 C C . GLY A 1 92 ? -16.375 -19.312 1.374 1 94.19 92 GLY A C 1
ATOM 732 O O . GLY A 1 92 ? -16.828 -19.812 2.404 1 94.19 92 GLY A O 1
ATOM 733 N N . VAL A 1 93 ? -15.438 -19.859 0.591 1 96.88 93 VAL A N 1
ATOM 734 C CA . VAL A 1 93 ? -14.727 -21.062 1.011 1 96.88 93 VAL A CA 1
ATOM 735 C C . VAL A 1 93 ? -13.227 -20.812 0.982 1 96.88 93 VAL A C 1
ATOM 737 O O . VAL A 1 93 ? -12.703 -20.203 0.043 1 96.88 93 VAL A O 1
ATOM 740 N N . ILE A 1 94 ? -12.586 -21.219 2.002 1 96.56 94 ILE A N 1
ATOM 741 C CA . ILE A 1 94 ? -11.125 -21.172 2.072 1 96.56 94 ILE A CA 1
ATOM 742 C C . ILE A 1 94 ? -10.562 -22.594 2.078 1 96.56 94 ILE A C 1
ATOM 744 O O . ILE A 1 94 ? -10.781 -23.344 3.029 1 96.56 94 ILE A O 1
ATOM 748 N N . ILE A 1 95 ? -9.867 -22.922 1.075 1 97.25 95 ILE A N 1
ATOM 749 C CA . ILE A 1 95 ? -9.305 -24.266 0.955 1 97.25 95 ILE A CA 1
ATOM 750 C C . ILE A 1 95 ? -8.078 -24.375 1.858 1 97.25 95 ILE A C 1
ATOM 752 O O . ILE A 1 95 ? -7.254 -23.469 1.929 1 97.25 95 ILE A O 1
ATOM 756 N N . ASN A 1 96 ? -7.957 -25.438 2.514 1 95.31 96 ASN A N 1
ATOM 757 C CA . ASN A 1 96 ? -6.809 -25.703 3.367 1 95.31 96 ASN A CA 1
ATOM 758 C C . ASN A 1 96 ? -5.57 -26.062 2.547 1 95.31 96 ASN A C 1
ATOM 760 O O . ASN A 1 96 ? -5.461 -27.156 2.018 1 95.31 96 ASN A O 1
ATOM 764 N N . SER A 1 97 ? -4.613 -25.266 2.553 1 93.12 97 SER A N 1
ATOM 765 C CA . SER A 1 97 ? -3.434 -25.406 1.708 1 93.12 97 SER A CA 1
ATOM 766 C C . SER A 1 97 ? -2.52 -26.516 2.227 1 93.12 97 SER A C 1
ATOM 768 O O . SER A 1 97 ? -1.684 -27.031 1.484 1 93.12 97 SER A O 1
ATOM 770 N N . GLN A 1 98 ? -2.674 -26.906 3.43 1 91.69 98 GLN A N 1
ATOM 771 C CA . GLN A 1 98 ? -1.809 -27.906 4.051 1 91.69 98 GLN A CA 1
ATOM 772 C C . GLN A 1 98 ? -2.266 -29.312 3.705 1 91.69 98 GLN A C 1
ATOM 774 O O . GLN A 1 98 ? -1.533 -30.281 3.928 1 91.69 98 GLN A O 1
ATOM 779 N N . CYS A 1 99 ? -3.467 -29.422 3.104 1 93 99 CYS A N 1
ATOM 780 C CA . CYS A 1 99 ? -4.023 -30.75 2.869 1 93 99 CYS A CA 1
ATOM 781 C C . CYS A 1 99 ? -4.316 -30.969 1.389 1 93 99 CYS A C 1
ATOM 783 O O . CYS A 1 99 ? -5.219 -31.734 1.034 1 93 99 CYS A O 1
ATOM 785 N N . LEU A 1 100 ? -3.635 -30.297 0.635 1 95.19 100 LEU A N 1
ATOM 786 C CA . LEU A 1 100 ? -3.846 -30.5 -0.794 1 95.19 100 LEU A CA 1
ATOM 787 C C . LEU A 1 100 ? -3.26 -31.828 -1.248 1 95.19 100 LEU A C 1
ATOM 789 O O . LEU A 1 100 ? -2.207 -32.25 -0.761 1 95.19 100 LEU A O 1
ATOM 793 N N . PRO A 1 101 ? -3.975 -32.438 -2.203 1 93.69 101 PRO A N 1
ATOM 794 C CA . PRO A 1 101 ? -3.398 -33.656 -2.754 1 93.69 101 PRO A CA 1
ATOM 795 C C . PRO A 1 101 ? -2.016 -33.438 -3.361 1 93.69 101 PRO A C 1
ATOM 797 O O . PRO A 1 101 ? -1.746 -32.375 -3.928 1 93.69 101 PRO A O 1
ATOM 800 N N . ASN A 1 102 ? -1.155 -34.406 -3.381 1 87.62 102 ASN A N 1
ATOM 801 C CA . ASN A 1 102 ? 0.226 -34.312 -3.832 1 87.62 102 ASN A CA 1
ATOM 802 C C . ASN A 1 102 ? 0.349 -34.531 -5.332 1 87.62 102 ASN A C 1
ATOM 804 O O . ASN A 1 102 ? 1.29 -34.062 -5.969 1 87.62 102 ASN A O 1
ATOM 808 N N . SER A 1 103 ? -0.575 -35.375 -5.773 1 92.25 103 SER A N 1
ATOM 809 C CA . SER A 1 103 ? -0.5 -35.656 -7.203 1 92.25 103 SER A CA 1
ATOM 810 C C . SER A 1 103 ? -1.407 -34.719 -8 1 92.25 103 SER A C 1
ATOM 812 O O . SER A 1 103 ? -2.52 -34.406 -7.57 1 92.25 103 SER A O 1
ATOM 814 N N . SER A 1 104 ? -0.96 -34.344 -9.125 1 93.56 104 SER A N 1
ATOM 815 C CA . SER A 1 104 ? -1.7 -33.438 -10.008 1 93.56 104 SER A CA 1
ATOM 816 C C . SER A 1 104 ? -3.047 -34.031 -10.398 1 93.56 104 SER A C 1
ATOM 818 O O . SER A 1 104 ? -4.062 -33.344 -10.414 1 93.56 104 SER A O 1
ATOM 820 N N . ASN A 1 105 ? -3.047 -35.25 -10.727 1 93.62 105 ASN A N 1
ATOM 821 C CA . ASN A 1 105 ? -4.273 -35.938 -11.148 1 93.62 105 ASN A CA 1
ATOM 822 C C . ASN A 1 105 ? -5.297 -36 -10.023 1 93.62 105 ASN A C 1
ATOM 824 O O . ASN A 1 105 ? -6.48 -35.719 -10.234 1 93.62 105 ASN A O 1
ATOM 828 N N . ALA A 1 106 ? -4.762 -36.375 -8.867 1 94.94 106 ALA A N 1
ATOM 829 C CA . ALA A 1 106 ? -5.648 -36.406 -7.707 1 94.94 106 ALA A CA 1
ATOM 830 C C . ALA A 1 106 ? -6.211 -35.031 -7.395 1 94.94 106 ALA A C 1
ATOM 832 O O . ALA A 1 106 ? -7.402 -34.875 -7.105 1 94.94 106 ALA A O 1
ATOM 833 N N . PHE A 1 107 ? -5.352 -34.094 -7.453 1 97.38 107 PHE A N 1
ATOM 834 C CA . PHE A 1 107 ? -5.766 -32.719 -7.176 1 97.38 107 PHE A CA 1
ATOM 835 C C . PHE A 1 107 ? -6.816 -32.281 -8.18 1 97.38 107 PHE A C 1
ATOM 837 O O . PHE A 1 107 ? -7.82 -31.672 -7.801 1 97.38 107 PHE A O 1
ATOM 844 N N . SER A 1 108 ? -6.594 -32.5 -9.414 1 96.62 108 SER A N 1
ATOM 845 C CA . SER A 1 108 ? -7.516 -32.094 -10.469 1 96.62 108 SER A CA 1
ATOM 846 C C . SER A 1 108 ? -8.914 -32.656 -10.219 1 96.62 108 SER A C 1
ATOM 848 O O . SER A 1 108 ? -9.898 -31.922 -10.273 1 96.62 108 SER A O 1
ATOM 850 N N . SER A 1 109 ? -8.984 -33.906 -9.938 1 95.69 109 SER A N 1
ATOM 851 C CA . SER A 1 109 ? -10.266 -34.594 -9.734 1 95.69 109 SER A CA 1
ATOM 852 C C . SER A 1 109 ? -10.992 -34.031 -8.508 1 95.69 109 SER A C 1
ATOM 854 O O . SER A 1 109 ? -12.172 -33.688 -8.578 1 95.69 109 SER A O 1
ATOM 856 N N . VAL A 1 110 ? -10.242 -33.938 -7.469 1 96.81 110 VAL A N 1
ATOM 857 C CA . VAL A 1 110 ? -10.852 -33.5 -6.219 1 96.81 110 VAL A CA 1
ATOM 858 C C . VAL A 1 110 ? -11.258 -32.031 -6.324 1 96.81 110 VAL A C 1
ATOM 860 O O . VAL A 1 110 ? -12.289 -31.641 -5.777 1 96.81 110 VAL A O 1
ATOM 863 N N . LEU A 1 111 ? -10.469 -31.234 -6.957 1 97.56 111 LEU A N 1
ATOM 864 C CA . LEU A 1 111 ? -10.789 -29.828 -7.148 1 97.56 111 LEU A CA 1
ATOM 865 C C . LEU A 1 111 ? -12.086 -29.672 -7.934 1 97.56 111 LEU A C 1
ATOM 867 O O . LEU A 1 111 ? -12.953 -28.875 -7.555 1 97.56 111 LEU A O 1
ATOM 871 N N . GLN A 1 112 ? -12.203 -30.375 -9.008 1 96.75 112 GLN A N 1
ATOM 872 C CA . GLN A 1 112 ? -13.406 -30.312 -9.836 1 96.75 112 GLN A CA 1
ATOM 873 C C . GLN A 1 112 ? -14.648 -30.672 -9.031 1 96.75 112 GLN A C 1
ATOM 875 O O . GLN A 1 112 ? -15.664 -29.984 -9.094 1 96.75 112 GLN A O 1
ATOM 880 N N . SER A 1 113 ? -14.531 -31.75 -8.289 1 96.69 113 SER A N 1
ATOM 881 C CA . SER A 1 113 ? -15.648 -32.188 -7.461 1 96.69 113 SER A CA 1
ATOM 882 C C . SER A 1 113 ? -15.992 -31.156 -6.398 1 96.69 113 SER A C 1
ATOM 884 O O . SER A 1 113 ? -17.172 -30.891 -6.133 1 96.69 113 SER A O 1
ATOM 886 N N . SER A 1 114 ? -14.984 -30.594 -5.809 1 97.44 114 SER A N 1
ATOM 887 C CA . SER A 1 114 ? -15.18 -29.609 -4.754 1 97.44 114 SER A CA 1
ATOM 888 C C . SER A 1 114 ? -15.844 -28.344 -5.293 1 97.44 114 SER A C 1
ATOM 890 O O . SER A 1 114 ? -16.781 -27.828 -4.691 1 97.44 114 SER A O 1
ATOM 892 N N . VAL A 1 115 ? -15.359 -27.891 -6.406 1 97.25 115 VAL A N 1
ATOM 893 C CA . VAL A 1 115 ? -15.914 -26.672 -7.012 1 97.25 115 VAL A CA 1
ATOM 894 C C . VAL A 1 115 ? -17.375 -26.906 -7.379 1 97.25 115 VAL A C 1
ATOM 896 O O . VAL A 1 115 ? -18.219 -26.047 -7.141 1 97.25 115 VAL A O 1
ATOM 899 N N . SER A 1 116 ? -17.688 -28.062 -7.949 1 96.31 116 SER A N 1
ATOM 900 C CA . SER A 1 116 ? -19.062 -28.406 -8.273 1 96.31 116 SER A CA 1
ATOM 901 C C . SER A 1 116 ? -19.938 -28.406 -7.027 1 96.31 116 SER A C 1
ATOM 903 O O . SER A 1 116 ? -21.078 -27.922 -7.051 1 96.31 116 SER A O 1
ATOM 905 N N . HIS A 1 117 ? -19.422 -28.984 -6.035 1 96.19 117 HIS A N 1
ATOM 906 C CA . HIS A 1 117 ? -20.125 -29.031 -4.762 1 96.19 117 HIS A CA 1
ATOM 907 C C . HIS A 1 117 ? -20.422 -27.641 -4.23 1 96.19 117 HIS A C 1
ATOM 909 O O . HIS A 1 117 ? -21.547 -27.344 -3.816 1 96.19 117 HIS A O 1
ATOM 915 N N . TRP A 1 118 ? -19.453 -26.766 -4.238 1 96.81 118 TRP A N 1
ATOM 916 C CA . TRP A 1 118 ? -19.594 -25.406 -3.701 1 96.81 118 TRP A CA 1
ATOM 917 C C . TRP A 1 118 ? -20.547 -24.594 -4.559 1 96.81 118 TRP A C 1
ATOM 919 O O . TRP A 1 118 ? -21.297 -23.75 -4.043 1 96.81 118 TRP A O 1
ATOM 929 N N . LYS A 1 119 ? -20.562 -24.828 -5.832 1 95.88 119 LYS A N 1
ATOM 930 C CA . LYS A 1 119 ? -21.531 -24.203 -6.711 1 95.88 119 LYS A CA 1
ATOM 931 C C . LYS A 1 119 ? -22.953 -24.594 -6.324 1 95.88 119 LYS A C 1
ATOM 933 O O . LYS A 1 119 ? -23.844 -23.734 -6.227 1 95.88 119 LYS A O 1
ATOM 938 N N . LEU A 1 120 ? -23.141 -25.828 -6.105 1 94.94 120 LEU A N 1
ATOM 939 C CA . LEU A 1 120 ? -24.453 -26.344 -5.727 1 94.94 120 LEU A CA 1
ATOM 940 C C . LEU A 1 120 ? -24.891 -25.766 -4.379 1 94.94 120 LEU A C 1
ATOM 942 O O . LEU A 1 120 ? -26.078 -25.516 -4.168 1 94.94 120 LEU A O 1
ATOM 946 N N . MET A 1 121 ? -23.969 -25.562 -3.531 1 95.62 121 MET A N 1
ATOM 947 C CA . MET A 1 121 ? -24.25 -25.047 -2.191 1 95.62 121 MET A CA 1
ATOM 948 C C . MET A 1 121 ? -24.438 -23.547 -2.211 1 95.62 121 MET A C 1
ATOM 950 O O . MET A 1 121 ? -24.703 -22.938 -1.174 1 95.62 121 MET A O 1
ATOM 954 N N . GLY A 1 122 ? -24.125 -22.938 -3.336 1 94.5 122 GLY A N 1
ATOM 955 C CA . GLY A 1 122 ? -24.359 -21.5 -3.473 1 94.5 122 GLY A CA 1
ATOM 956 C C . GLY A 1 122 ? -23.234 -20.672 -2.887 1 94.5 122 GLY A C 1
ATOM 957 O O . GLY A 1 122 ? -23.453 -19.531 -2.457 1 94.5 122 GLY A O 1
ATOM 958 N N . LYS A 1 123 ? -22.094 -21.297 -2.779 1 95.75 123 LYS A N 1
ATOM 959 C CA . LYS A 1 123 ? -20.938 -20.531 -2.299 1 95.75 123 LYS A CA 1
ATOM 960 C C . LYS A 1 123 ? -20.5 -19.484 -3.32 1 95.75 123 LYS A C 1
ATOM 962 O O . LYS A 1 123 ? -20.812 -19.609 -4.508 1 95.75 123 LYS A O 1
ATOM 967 N N . LYS A 1 124 ? -19.781 -18.469 -2.904 1 94.06 124 LYS A N 1
ATOM 968 C CA . LYS A 1 124 ? -19.484 -17.328 -3.773 1 94.06 124 LYS A CA 1
ATOM 969 C C . LYS A 1 124 ? -18 -17.312 -4.145 1 94.06 124 LYS A C 1
ATOM 971 O O . LYS A 1 124 ? -17.625 -17.734 -5.234 1 94.06 124 LYS A O 1
ATOM 976 N N . GLY A 1 125 ? -17.172 -16.906 -3.172 1 96.25 125 GLY A N 1
ATOM 977 C CA . GLY A 1 125 ? -15.75 -16.812 -3.441 1 96.25 125 GLY A CA 1
ATOM 978 C C . GLY A 1 125 ? -14.945 -17.938 -2.818 1 96.25 125 GLY A C 1
ATOM 979 O O . GLY A 1 125 ? -15.148 -18.281 -1.65 1 96.25 125 GLY A O 1
ATOM 980 N N . ILE A 1 126 ? -14.031 -18.547 -3.668 1 97.75 126 ILE A N 1
ATOM 981 C CA . ILE A 1 126 ? -13.164 -19.609 -3.188 1 97.75 126 ILE A CA 1
ATOM 982 C C . ILE A 1 126 ? -11.719 -19.125 -3.152 1 97.75 126 ILE A C 1
ATOM 984 O O . ILE A 1 126 ? -11.227 -18.547 -4.125 1 97.75 126 ILE A O 1
ATOM 988 N N . TRP A 1 127 ? -11.062 -19.328 -2.045 1 97.31 127 TRP A N 1
ATOM 989 C CA . TRP A 1 127 ? -9.656 -18.969 -1.874 1 97.31 127 TRP A CA 1
ATOM 990 C C . TRP A 1 127 ? -8.781 -20.219 -1.864 1 97.31 127 TRP A C 1
ATOM 992 O O . TRP A 1 127 ? -9.062 -21.188 -1.148 1 97.31 127 TRP A O 1
ATOM 1002 N N . LEU A 1 128 ? -7.73 -20.156 -2.678 1 98.06 128 LEU A N 1
ATOM 1003 C CA . LEU A 1 128 ? -6.805 -21.281 -2.775 1 98.06 128 LEU A CA 1
ATOM 1004 C C . LEU A 1 128 ? -5.359 -20.797 -2.711 1 98.06 128 LEU A C 1
ATOM 1006 O O . LEU A 1 128 ? -4.859 -20.188 -3.66 1 98.06 128 LEU A O 1
ATOM 1010 N N . LYS A 1 129 ? -4.754 -21.094 -1.611 1 97.31 129 LYS A N 1
ATOM 1011 C CA . LYS A 1 129 ? -3.334 -20.797 -1.44 1 97.31 129 LYS A CA 1
ATOM 1012 C C . LYS A 1 129 ? -2.477 -22 -1.853 1 97.31 129 LYS A C 1
ATOM 1014 O O . LYS A 1 129 ? -2.697 -23.109 -1.386 1 97.31 129 LYS A O 1
ATOM 1019 N N . ILE A 1 130 ? -1.558 -21.812 -2.756 1 97.5 130 ILE A N 1
ATOM 1020 C CA . ILE A 1 130 ? -0.662 -22.875 -3.197 1 97.5 130 ILE A CA 1
ATOM 1021 C C . ILE A 1 130 ? 0.783 -22.5 -2.879 1 97.5 130 ILE A C 1
ATOM 1023 O O . ILE A 1 130 ? 1.262 -21.438 -3.297 1 97.5 130 ILE A O 1
ATOM 1027 N N . LEU A 1 131 ? 1.478 -23.328 -2.195 1 95.75 131 LEU A N 1
ATOM 1028 C CA . LEU A 1 131 ? 2.867 -23.094 -1.818 1 95.75 131 LEU A CA 1
ATOM 1029 C C . LEU A 1 131 ? 3.801 -23.328 -3 1 95.75 131 LEU A C 1
ATOM 1031 O O . LEU A 1 131 ? 3.424 -24 -3.965 1 95.75 131 LEU A O 1
ATOM 1035 N N . GLU A 1 132 ? 5 -22.797 -2.842 1 95 132 GLU A N 1
ATOM 1036 C CA . GLU A 1 132 ? 5.988 -22.922 -3.908 1 95 132 GLU A CA 1
ATOM 1037 C C . GLU A 1 132 ? 6.301 -24.391 -4.211 1 95 132 GLU A C 1
ATOM 1039 O O . GLU A 1 132 ? 6.512 -24.75 -5.367 1 95 132 GLU A O 1
ATOM 1044 N N . GLU A 1 133 ? 6.305 -25.234 -3.234 1 93.5 133 GLU A N 1
ATOM 1045 C CA . GLU A 1 133 ? 6.625 -26.641 -3.383 1 93.5 133 GLU A CA 1
ATOM 1046 C C . GLU A 1 133 ? 5.523 -27.391 -4.133 1 93.5 133 GLU A C 1
ATOM 1048 O O . GLU A 1 133 ? 5.742 -28.5 -4.633 1 93.5 133 GLU A O 1
ATOM 1053 N N . GLN A 1 134 ? 4.379 -26.766 -4.199 1 95.5 134 GLN A N 1
ATOM 1054 C CA . GLN A 1 134 ? 3.232 -27.375 -4.867 1 95.5 134 GLN A CA 1
ATOM 1055 C C . GLN A 1 134 ? 2.902 -26.641 -6.164 1 95.5 134 GLN A C 1
ATOM 1057 O O . GLN A 1 134 ? 1.76 -26.672 -6.629 1 95.5 134 GLN A O 1
ATOM 1062 N N . ALA A 1 135 ? 3.832 -26.016 -6.715 1 96.06 135 ALA A N 1
ATOM 1063 C CA . ALA A 1 135 ? 3.617 -25.094 -7.836 1 96.06 135 ALA A CA 1
ATOM 1064 C C . ALA A 1 135 ? 2.998 -25.828 -9.023 1 96.06 135 ALA A C 1
ATOM 1066 O O . ALA A 1 135 ? 2.359 -25.203 -9.883 1 96.06 135 ALA A O 1
ATOM 1067 N N . GLU A 1 136 ? 3.129 -27.141 -9.133 1 96.19 136 GLU A N 1
ATOM 1068 C CA . GLU A 1 136 ? 2.58 -27.922 -10.227 1 96.19 136 GLU A CA 1
ATOM 1069 C C . GLU A 1 136 ? 1.055 -27.891 -10.219 1 96.19 136 GLU A C 1
ATOM 1071 O O . GLU A 1 136 ? 0.418 -28.234 -11.219 1 96.19 136 GLU A O 1
ATOM 1076 N N . LEU A 1 137 ? 0.482 -27.516 -9.125 1 97.44 137 LEU A N 1
ATOM 1077 C CA . LEU A 1 137 ? -0.97 -27.5 -8.984 1 97.44 137 LEU A CA 1
ATOM 1078 C C . LEU A 1 137 ? -1.555 -26.219 -9.578 1 97.44 137 LEU A C 1
ATOM 1080 O O . LEU A 1 137 ? -2.758 -26.141 -9.836 1 97.44 137 LEU A O 1
ATOM 1084 N N . VAL A 1 138 ? -0.738 -25.188 -9.758 1 97.69 138 VAL A N 1
ATOM 1085 C CA . VAL A 1 138 ? -1.199 -23.859 -10.141 1 97.69 138 VAL A CA 1
ATOM 1086 C C . VAL A 1 138 ? -1.866 -23.922 -11.516 1 97.69 138 VAL A C 1
ATOM 1088 O O . VAL A 1 138 ? -3.006 -23.484 -11.672 1 97.69 138 VAL A O 1
ATOM 1091 N N . PRO A 1 139 ? -1.233 -24.547 -12.539 1 96.69 139 PRO A N 1
ATOM 1092 C CA . PRO A 1 139 ? -1.894 -24.609 -13.844 1 96.69 139 PRO A CA 1
ATOM 1093 C C . PRO A 1 139 ? -3.229 -25.344 -13.805 1 96.69 139 PRO A C 1
ATOM 1095 O O . PRO A 1 139 ? -4.152 -25.016 -14.547 1 96.69 139 PRO A O 1
ATOM 1098 N N . ILE A 1 140 ? -3.344 -26.328 -12.992 1 97.69 140 ILE A N 1
ATOM 1099 C CA . ILE A 1 140 ? -4.562 -27.109 -12.867 1 97.69 140 ILE A CA 1
ATOM 1100 C C . ILE A 1 140 ? -5.688 -26.234 -12.312 1 97.69 140 ILE A C 1
ATOM 1102 O O . ILE A 1 140 ? -6.805 -26.25 -12.836 1 97.69 140 ILE A O 1
ATOM 1106 N N . ALA A 1 141 ? -5.367 -25.484 -11.266 1 98.06 141 ALA A N 1
ATOM 1107 C CA . ALA A 1 141 ? -6.352 -24.594 -10.664 1 98.06 141 ALA A CA 1
ATOM 1108 C C . ALA A 1 141 ? -6.82 -23.531 -11.656 1 98.06 141 ALA A C 1
ATOM 1110 O O . ALA A 1 141 ? -8.016 -23.234 -11.734 1 98.06 141 ALA A O 1
ATOM 1111 N N . LEU A 1 142 ? -5.887 -23 -12.352 1 97.69 142 LEU A N 1
ATOM 1112 C CA . LEU A 1 142 ? -6.219 -21.969 -13.336 1 97.69 142 LEU A CA 1
ATOM 1113 C C . LEU A 1 142 ? -7.133 -22.516 -14.422 1 97.69 142 LEU A C 1
ATOM 1115 O O . LEU A 1 142 ? -8.07 -21.844 -14.852 1 97.69 142 LEU A O 1
ATOM 1119 N N . LYS A 1 143 ? -6.859 -23.688 -14.875 1 95.94 143 LYS A N 1
ATOM 1120 C CA . LYS A 1 143 ? -7.684 -24.328 -15.891 1 95.94 143 LYS A CA 1
ATOM 1121 C C . LYS A 1 143 ? -9.102 -24.562 -15.391 1 95.94 143 LYS A C 1
ATOM 1123 O O . LYS A 1 143 ? -10.055 -24.547 -16.172 1 95.94 143 LYS A O 1
ATOM 1128 N N . GLU A 1 144 ? -9.211 -24.797 -14.086 1 96 144 GLU A N 1
ATOM 1129 C CA . GLU A 1 144 ? -10.516 -25.062 -13.484 1 96 144 GLU A CA 1
ATOM 1130 C C . GLU A 1 144 ? -11.344 -23.781 -13.391 1 96 144 GLU A C 1
ATOM 1132 O O . GLU A 1 144 ? -12.562 -23.828 -13.203 1 96 144 GLU A O 1
ATOM 1137 N N . GLY A 1 145 ? -10.648 -22.625 -13.398 1 95.31 145 GLY A N 1
ATOM 1138 C CA . GLY A 1 145 ? -11.398 -21.391 -13.367 1 95.31 145 GLY A CA 1
ATOM 1139 C C . GLY A 1 145 ? -10.852 -20.375 -12.375 1 95.31 145 GLY A C 1
ATOM 1140 O O . GLY A 1 145 ? -11.336 -19.25 -12.305 1 95.31 145 GLY A O 1
ATOM 1141 N N . PHE A 1 146 ? -9.859 -20.797 -11.648 1 97.94 146 PHE A N 1
ATOM 1142 C CA . PHE A 1 146 ? -9.242 -19.875 -10.703 1 97.94 146 PHE A CA 1
ATOM 1143 C C . PHE A 1 146 ? -8.414 -18.828 -11.438 1 97.94 146 PHE A C 1
ATOM 1145 O O . PHE A 1 146 ? -8.008 -19.047 -12.586 1 97.94 146 PHE A O 1
ATOM 1152 N N . SER A 1 147 ? -8.156 -17.703 -10.742 1 97 147 SER A N 1
ATOM 1153 C CA . SER A 1 147 ? -7.301 -16.625 -11.234 1 97 147 SER A CA 1
ATOM 1154 C C . SER A 1 147 ? -6.301 -16.188 -10.18 1 97 147 SER A C 1
ATOM 1156 O O . SER A 1 147 ? -6.543 -16.344 -8.977 1 97 147 SER A O 1
ATOM 1158 N N . TYR A 1 148 ? -5.238 -15.656 -10.672 1 97.62 148 TYR A N 1
ATOM 1159 C CA . TYR A 1 148 ? -4.27 -15.102 -9.734 1 97.62 148 TYR A CA 1
ATOM 1160 C C . TYR A 1 148 ? -4.883 -13.953 -8.93 1 97.62 148 TYR A C 1
ATOM 1162 O O . TYR A 1 148 ? -5.566 -13.094 -9.492 1 97.62 148 TYR A O 1
ATOM 1170 N N . HIS A 1 149 ? -4.691 -13.961 -7.672 1 95.88 149 HIS A N 1
ATOM 1171 C CA . HIS A 1 149 ? -5.051 -12.836 -6.816 1 95.88 149 HIS A CA 1
ATOM 1172 C C . HIS A 1 149 ? -3.82 -12.039 -6.406 1 95.88 149 HIS A C 1
ATOM 1174 O O . HIS A 1 149 ? -3.736 -10.836 -6.672 1 95.88 149 HIS A O 1
ATOM 1180 N N . HIS A 1 150 ? -2.926 -12.641 -5.773 1 94.56 150 HIS A N 1
ATOM 1181 C CA . HIS A 1 150 ? -1.629 -12.086 -5.406 1 94.56 150 HIS A CA 1
ATOM 1182 C C . HIS A 1 150 ? -0.614 -13.188 -5.129 1 94.56 150 HIS A C 1
ATOM 1184 O O . HIS A 1 150 ? -0.974 -14.359 -5.051 1 94.56 150 HIS A O 1
ATOM 1190 N N . ALA A 1 151 ? 0.638 -12.766 -5.035 1 96.25 151 ALA A N 1
ATOM 1191 C CA . ALA A 1 151 ? 1.698 -13.695 -4.656 1 96.25 151 ALA A CA 1
ATOM 1192 C C . ALA A 1 151 ? 2.725 -13.016 -3.752 1 96.25 151 ALA A C 1
ATOM 1194 O O . ALA A 1 151 ? 2.939 -11.805 -3.848 1 96.25 151 ALA A O 1
ATOM 1195 N N . ASP A 1 152 ? 3.264 -13.742 -2.895 1 92.62 152 ASP A N 1
ATOM 1196 C CA . ASP A 1 152 ? 4.41 -13.406 -2.057 1 92.62 152 ASP A CA 1
ATOM 1197 C C . ASP A 1 152 ? 5.457 -14.516 -2.084 1 92.62 152 ASP A C 1
ATOM 1199 O O . ASP A 1 152 ? 5.168 -15.641 -2.484 1 92.62 152 ASP A O 1
ATOM 1203 N N . PRO A 1 153 ? 6.66 -14.102 -1.786 1 91.81 153 PRO A N 1
ATOM 1204 C CA . PRO A 1 153 ? 7.621 -15.203 -1.701 1 91.81 153 PRO A CA 1
ATOM 1205 C C . PRO A 1 153 ? 7.105 -16.375 -0.87 1 91.81 153 PRO A C 1
ATOM 1207 O O . PRO A 1 153 ? 6.668 -16.188 0.267 1 91.81 153 PRO A O 1
ATOM 1210 N N . GLY A 1 154 ? 7.043 -17.547 -1.523 1 94.06 154 GLY A N 1
ATOM 1211 C CA . GLY A 1 154 ? 6.645 -18.75 -0.805 1 94.06 154 GLY A CA 1
ATOM 1212 C C . GLY A 1 154 ? 5.309 -19.297 -1.261 1 94.06 154 GLY A C 1
ATOM 1213 O O . GLY A 1 154 ? 5.023 -20.484 -1.07 1 94.06 154 GLY A O 1
ATOM 1214 N N . TYR A 1 155 ? 4.492 -18.344 -1.785 1 96.12 155 TYR A N 1
ATOM 1215 C CA . TYR A 1 155 ? 3.193 -18.891 -2.164 1 96.12 155 TYR A CA 1
ATOM 1216 C C . TYR A 1 155 ? 2.508 -17.984 -3.191 1 96.12 155 TYR A C 1
ATOM 1218 O O . TYR A 1 155 ? 2.938 -16.859 -3.422 1 96.12 155 TYR A O 1
ATOM 1226 N N . VAL A 1 156 ? 1.523 -18.5 -3.789 1 97.5 156 VAL A N 1
ATOM 1227 C CA . VAL A 1 156 ? 0.596 -17.766 -4.641 1 97.5 156 VAL A CA 1
ATOM 1228 C C . VAL A 1 156 ? -0.836 -18 -4.16 1 97.5 156 VAL A C 1
ATOM 1230 O O . VAL A 1 156 ? -1.188 -19.094 -3.73 1 97.5 156 VAL A O 1
ATOM 1233 N N . MET A 1 157 ? -1.595 -16.922 -4.145 1 97.56 157 MET A N 1
ATOM 1234 C CA . MET A 1 157 ? -3.01 -16.984 -3.789 1 97.56 157 MET A CA 1
ATOM 1235 C C . MET A 1 157 ? -3.885 -16.891 -5.035 1 97.56 157 MET A C 1
ATOM 1237 O O . MET A 1 157 ? -3.742 -15.969 -5.84 1 97.56 157 MET A O 1
ATOM 1241 N N . LEU A 1 158 ? -4.766 -17.875 -5.172 1 98.06 158 LEU A N 1
ATOM 1242 C CA . LEU A 1 158 ? -5.723 -17.906 -6.273 1 98.06 158 LEU A CA 1
ATOM 1243 C C . LEU A 1 158 ? -7.148 -17.75 -5.754 1 98.06 158 LEU A C 1
ATOM 1245 O O . LEU A 1 158 ? -7.434 -18.078 -4.598 1 98.06 158 LEU A O 1
ATOM 1249 N N . THR A 1 159 ? -7.992 -17.25 -6.633 1 97.75 159 THR A N 1
ATOM 1250 C CA . THR A 1 159 ? -9.391 -17.109 -6.258 1 97.75 159 THR A CA 1
ATOM 1251 C C . THR A 1 159 ? -10.305 -17.531 -7.406 1 97.75 159 THR A C 1
ATOM 1253 O O . THR A 1 159 ? -9.891 -17.531 -8.57 1 97.75 159 THR A O 1
ATOM 1256 N N . TYR A 1 160 ? -11.461 -18 -7.055 1 97.75 160 TYR A N 1
ATOM 1257 C CA . TYR A 1 160 ? -12.539 -18.312 -7.988 1 97.75 160 TYR A CA 1
ATOM 1258 C C . TYR A 1 160 ? -13.859 -17.703 -7.523 1 97.75 160 TYR A C 1
ATOM 1260 O O . TYR A 1 160 ? -14.375 -18.062 -6.461 1 97.75 160 TYR A O 1
ATOM 1268 N N . TRP A 1 161 ? -14.359 -16.719 -8.219 1 96.94 161 TRP A N 1
ATOM 1269 C CA . TRP A 1 161 ? -15.664 -16.125 -7.957 1 96.94 161 TRP A CA 1
ATOM 1270 C C . TRP A 1 161 ? -16.75 -16.844 -8.75 1 96.94 161 TRP A C 1
ATOM 1272 O O . TRP A 1 161 ? -16.797 -16.75 -9.977 1 96.94 161 TRP A O 1
ATOM 1282 N N . ILE A 1 162 ? -17.688 -17.484 -8.148 1 95.5 162 ILE A N 1
ATOM 1283 C CA . ILE A 1 162 ? -18.609 -18.438 -8.766 1 95.5 162 ILE A CA 1
ATOM 1284 C C . ILE A 1 162 ? -19.781 -17.672 -9.391 1 95.5 162 ILE A C 1
ATOM 1286 O O . ILE A 1 162 ? -20.172 -17.938 -10.531 1 95.5 162 ILE A O 1
ATOM 1290 N N . PRO A 1 163 ? -20.344 -16.656 -8.68 1 92.38 163 PRO A N 1
ATOM 1291 C CA . PRO A 1 163 ? -21.547 -16 -9.211 1 92.38 163 PRO A CA 1
ATOM 1292 C C . PRO A 1 163 ? -21.281 -15.258 -10.516 1 92.38 163 PRO A C 1
ATOM 1294 O O . PRO A 1 163 ? -20.172 -14.773 -10.742 1 92.38 163 PRO A O 1
ATOM 1297 N N . ASP A 1 164 ? -22.312 -15.148 -11.219 1 90.06 164 ASP A N 1
ATOM 1298 C CA . ASP A 1 164 ? -22.266 -14.367 -12.445 1 90.06 164 ASP A CA 1
ATOM 1299 C C . ASP A 1 164 ? -22.547 -12.891 -12.172 1 90.06 164 ASP A C 1
ATOM 1301 O O . ASP A 1 164 ? -23.5 -12.328 -12.695 1 90.06 164 ASP A O 1
ATOM 1305 N N . LYS A 1 165 ? -22.016 -12.312 -11.258 1 87 165 LYS A N 1
ATOM 1306 C CA . LYS A 1 165 ? -22.031 -10.914 -10.844 1 87 165 LYS A CA 1
ATOM 1307 C C . LYS A 1 165 ? -20.625 -10.391 -10.609 1 87 165 LYS A C 1
ATOM 1309 O O . LYS A 1 165 ? -19.672 -11.164 -10.562 1 87 165 LYS A O 1
ATOM 1314 N N . PRO A 1 166 ? -20.516 -9.227 -10.617 1 83.12 166 PRO A N 1
ATOM 1315 C CA . PRO A 1 166 ? -19.188 -8.688 -10.391 1 83.12 166 PRO A CA 1
ATOM 1316 C C . PRO A 1 166 ? -18.531 -9.234 -9.117 1 83.12 166 PRO A C 1
ATOM 1318 O O . PRO A 1 166 ? -19.219 -9.43 -8.109 1 83.12 166 PRO A O 1
ATOM 1321 N N . CYS A 1 167 ? -17.297 -9.492 -9.242 1 87.75 167 CYS A N 1
ATOM 1322 C CA . CYS A 1 167 ? -16.547 -10.07 -8.133 1 87.75 167 CYS A CA 1
ATOM 1323 C C . CYS A 1 167 ? -16.469 -9.094 -6.961 1 87.75 167 CYS A C 1
ATOM 1325 O O . CYS A 1 167 ? -16.125 -7.926 -7.141 1 87.75 167 CYS A O 1
ATOM 1327 N N . MET A 1 168 ? -16.688 -9.578 -5.793 1 82.56 168 MET A N 1
ATOM 1328 C CA . MET A 1 168 ? -16.719 -8.734 -4.598 1 82.56 168 MET A CA 1
ATOM 1329 C C . MET A 1 168 ? -15.586 -9.109 -3.645 1 82.56 168 MET A C 1
ATOM 1331 O O . MET A 1 168 ? -15.539 -8.625 -2.514 1 82.56 168 MET A O 1
ATOM 1335 N N . LEU A 1 169 ? -14.719 -10 -4.109 1 88.06 169 LEU A N 1
ATOM 1336 C CA . LEU A 1 169 ? -13.586 -10.359 -3.262 1 88.06 169 LEU A CA 1
ATOM 1337 C C . LEU A 1 169 ? -12.672 -9.156 -3.037 1 88.06 169 LEU A C 1
ATOM 1339 O O . LEU A 1 169 ? -12.438 -8.375 -3.957 1 88.06 169 LEU A O 1
ATOM 1343 N N . PRO A 1 170 ? -12.25 -9.047 -1.855 1 84.88 170 PRO A N 1
ATOM 1344 C CA . PRO A 1 170 ? -11.328 -7.93 -1.597 1 84.88 170 PRO A CA 1
ATOM 1345 C C . PRO A 1 170 ? -10.039 -8.023 -2.41 1 84.88 170 PRO A C 1
ATOM 1347 O O . PRO A 1 170 ? -9.539 -9.125 -2.652 1 84.88 170 PRO A O 1
ATOM 1350 N N . GLY A 1 171 ? -9.547 -6.945 -2.795 1 86.12 171 GLY A N 1
ATOM 1351 C CA . GLY A 1 171 ? -8.281 -6.887 -3.504 1 86.12 171 GLY A CA 1
ATOM 1352 C C . GLY A 1 171 ? -7.078 -7.027 -2.588 1 86.12 171 GLY A C 1
ATOM 1353 O O . GLY A 1 171 ? -7.215 -7.43 -1.432 1 86.12 171 GLY A O 1
ATOM 1354 N N . THR A 1 172 ? -5.93 -6.852 -3.197 1 87.44 172 THR A N 1
ATOM 1355 C CA . THR A 1 172 ? -4.68 -6.883 -2.447 1 87.44 172 THR A CA 1
ATOM 1356 C C . THR A 1 172 ? -4.07 -5.484 -2.355 1 87.44 172 THR A C 1
ATOM 1358 O O . THR A 1 172 ? -4.711 -4.5 -2.725 1 87.44 172 THR A O 1
ATOM 1361 N N . ALA A 1 173 ? -2.869 -5.406 -1.753 1 90.75 173 ALA A N 1
ATOM 1362 C CA . ALA A 1 173 ? -2.158 -4.141 -1.6 1 90.75 173 ALA A CA 1
ATOM 1363 C C . ALA A 1 173 ? -1.962 -3.453 -2.949 1 90.75 173 ALA A C 1
ATOM 1365 O O . ALA A 1 173 ? -1.634 -4.105 -3.943 1 90.75 173 ALA A O 1
ATOM 1366 N N . THR A 1 174 ? -2.164 -2.195 -2.98 1 92.25 174 THR A N 1
ATOM 1367 C CA . THR A 1 174 ? -2.117 -1.428 -4.219 1 92.25 174 THR A CA 1
ATOM 1368 C C . THR A 1 174 ? -1.036 -0.353 -4.152 1 92.25 174 THR A C 1
ATOM 1370 O O . THR A 1 174 ? -0.661 0.224 -5.172 1 92.25 174 THR A O 1
ATOM 1373 N N . HIS A 1 175 ? -0.542 -0.108 -2.982 1 94.62 175 HIS A N 1
ATOM 1374 C CA . HIS A 1 175 ? 0.346 1.038 -2.82 1 94.62 175 HIS A CA 1
ATOM 1375 C C . HIS A 1 175 ? 1.661 0.627 -2.168 1 94.62 175 HIS A C 1
ATOM 1377 O O . HIS A 1 175 ? 1.676 -0.213 -1.265 1 94.62 175 HIS A O 1
ATOM 1383 N N . GLN A 1 176 ? 2.652 1.196 -2.645 1 93.62 176 GLN A N 1
ATOM 1384 C CA . GLN A 1 176 ? 3.908 1.225 -1.905 1 93.62 176 GLN A CA 1
ATOM 1385 C C . GLN A 1 176 ? 4.074 2.541 -1.15 1 93.62 176 GLN A C 1
ATOM 1387 O O . GLN A 1 176 ? 3.52 3.566 -1.552 1 93.62 176 GLN A O 1
ATOM 1392 N N . ILE A 1 177 ? 4.828 2.508 -0.086 1 96.19 177 ILE A N 1
ATOM 1393 C CA . ILE A 1 177 ? 5.008 3.693 0.745 1 96.19 177 ILE A CA 1
ATOM 1394 C C . ILE A 1 177 ? 6.477 4.117 0.73 1 96.19 177 ILE A C 1
ATOM 1396 O O . ILE A 1 177 ? 7.352 3.361 1.163 1 96.19 177 ILE A O 1
ATOM 1400 N N . GLY A 1 178 ? 6.723 5.305 0.168 1 96.25 178 GLY A N 1
ATOM 1401 C CA . GLY A 1 178 ? 8.023 5.941 0.263 1 96.25 178 GLY A CA 1
ATOM 1402 C C . GLY A 1 178 ? 8.094 6.992 1.354 1 96.25 178 GLY A C 1
ATOM 1403 O O . GLY A 1 178 ? 7.078 7.578 1.728 1 96.25 178 GLY A O 1
ATOM 1404 N N . VAL A 1 179 ? 9.312 7.223 1.786 1 97.75 179 VAL A N 1
ATOM 1405 C CA . VAL A 1 179 ? 9.523 8.242 2.811 1 97.75 179 VAL A CA 1
ATOM 1406 C C . VAL A 1 179 ? 10.75 9.078 2.461 1 97.75 179 VAL A C 1
ATOM 1408 O O . VAL A 1 179 ? 11.711 8.578 1.872 1 97.75 179 VAL A O 1
ATOM 1411 N N . GLY A 1 180 ? 10.68 10.297 2.793 1 97.31 180 GLY A N 1
ATOM 1412 C CA . GLY A 1 180 ? 11.805 11.219 2.746 1 97.31 180 GLY A CA 1
ATOM 1413 C C . GLY A 1 180 ? 12.055 11.922 4.066 1 97.31 180 GLY A C 1
ATOM 1414 O O . GLY A 1 180 ? 11.117 12.375 4.727 1 97.31 180 GLY A O 1
ATOM 1415 N N . GLY A 1 181 ? 13.32 11.938 4.41 1 97.75 181 GLY A N 1
ATOM 1416 C CA . GLY A 1 181 ? 13.695 12.594 5.652 1 97.75 181 GLY A CA 1
ATOM 1417 C C . GLY A 1 181 ? 14.289 13.977 5.445 1 97.75 181 GLY A C 1
ATOM 1418 O O . GLY A 1 181 ? 15.383 14.109 4.887 1 97.75 181 GLY A O 1
ATOM 1419 N N . PHE A 1 182 ? 13.578 14.977 5.879 1 97.75 182 PHE A N 1
ATOM 1420 C CA . PHE A 1 182 ? 14.109 16.328 5.969 1 97.75 182 PHE A CA 1
ATOM 1421 C C . PHE A 1 182 ? 14.789 16.562 7.316 1 97.75 182 PHE A C 1
ATOM 1423 O O . PHE A 1 182 ? 14.117 16.828 8.312 1 97.75 182 PHE A O 1
ATOM 1430 N N . VAL A 1 183 ? 16.078 16.453 7.289 1 97.81 183 VAL A N 1
ATOM 1431 C CA . VAL A 1 183 ? 16.875 16.578 8.508 1 97.81 183 VAL A CA 1
ATOM 1432 C C . VAL A 1 183 ? 17.609 17.922 8.5 1 97.81 183 VAL A C 1
ATOM 1434 O O . VAL A 1 183 ? 18.438 18.172 7.629 1 97.81 183 VAL A O 1
ATOM 1437 N N . ILE A 1 184 ? 17.312 18.719 9.461 1 95.25 184 ILE A N 1
ATOM 1438 C CA . ILE A 1 184 ? 17.938 20.031 9.547 1 95.25 184 ILE A CA 1
ATOM 1439 C C . ILE A 1 184 ? 18.594 20.203 10.914 1 95.25 184 ILE A C 1
ATOM 1441 O O . ILE A 1 184 ? 18 19.859 11.938 1 95.25 184 ILE A O 1
ATOM 1445 N N . ASN A 1 185 ? 19.812 20.641 10.891 1 94.25 185 ASN A N 1
ATOM 1446 C CA . ASN A 1 185 ? 20.5 20.844 12.156 1 94.25 185 ASN A CA 1
ATOM 1447 C C . ASN A 1 185 ? 20.359 22.281 12.648 1 94.25 185 ASN A C 1
ATOM 1449 O O . ASN A 1 185 ? 19.656 23.078 12.039 1 94.25 185 ASN A O 1
ATOM 1453 N N . ASP A 1 186 ? 21.031 22.562 13.75 1 91.81 186 ASP A N 1
ATOM 1454 C CA . ASP A 1 186 ? 20.875 23.844 14.414 1 91.81 186 ASP A CA 1
ATOM 1455 C C . ASP A 1 186 ? 21.547 24.969 13.609 1 91.81 186 ASP A C 1
ATOM 1457 O O . ASP A 1 186 ? 21.234 26.141 13.797 1 91.81 186 ASP A O 1
ATOM 1461 N N . ASN A 1 187 ? 22.469 24.641 12.758 1 92.81 187 ASN A N 1
ATOM 1462 C CA . ASN A 1 187 ? 23.156 25.609 11.914 1 92.81 187 ASN A CA 1
ATOM 1463 C C . ASN A 1 187 ? 22.375 25.875 10.633 1 92.81 187 ASN A C 1
ATOM 1465 O O . ASN A 1 187 ? 22.906 26.484 9.695 1 92.81 187 ASN A O 1
ATOM 1469 N N . LYS A 1 188 ? 21.172 25.344 10.523 1 92.31 188 LYS A N 1
ATOM 1470 C CA . LYS A 1 188 ? 20.312 25.484 9.359 1 92.31 188 LYS A CA 1
ATOM 1471 C C . LYS A 1 188 ? 20.906 24.797 8.133 1 92.31 188 LYS A C 1
ATOM 1473 O O . LYS A 1 188 ? 20.859 25.344 7.027 1 92.31 188 LYS A O 1
ATOM 1478 N N . GLU A 1 189 ? 21.547 23.781 8.375 1 95.94 189 GLU A N 1
ATOM 1479 C CA . GLU A 1 189 ? 22.031 22.906 7.305 1 95.94 189 GLU A CA 1
ATOM 1480 C C . GLU A 1 189 ? 21.156 21.672 7.152 1 95.94 189 GLU A C 1
ATOM 1482 O O . GLU A 1 189 ? 20.688 21.109 8.148 1 95.94 189 GLU A O 1
ATOM 1487 N N . VAL A 1 190 ? 20.969 21.297 5.887 1 96.56 190 VAL A N 1
ATOM 1488 C CA . VAL A 1 190 ? 20.125 20.141 5.586 1 96.56 190 VAL A CA 1
ATOM 1489 C C . VAL A 1 190 ? 21 18.953 5.191 1 96.56 190 VAL A C 1
ATOM 1491 O O . VAL A 1 190 ? 21.984 19.109 4.461 1 96.56 190 VAL A O 1
ATOM 1494 N N . LEU A 1 191 ? 20.656 17.797 5.688 1 97.75 191 LEU A N 1
ATOM 1495 C CA . LEU A 1 191 ? 21.359 16.562 5.32 1 97.75 191 LEU A CA 1
ATOM 1496 C C . LEU A 1 191 ? 20.938 16.094 3.93 1 97.75 191 LEU A C 1
ATOM 1498 O O . LEU A 1 191 ? 19.75 15.852 3.684 1 97.75 191 LEU A O 1
ATOM 1502 N N . VAL A 1 192 ? 21.906 15.992 3.025 1 96.06 192 VAL A N 1
ATOM 1503 C CA . VAL A 1 192 ? 21.594 15.633 1.648 1 96.06 192 VAL A CA 1
ATOM 1504 C C . VAL A 1 192 ? 22.5 14.5 1.183 1 96.06 192 VAL A C 1
ATOM 1506 O O . VAL A 1 192 ? 23.562 14.273 1.753 1 96.06 192 VAL A O 1
ATOM 1509 N N . VAL A 1 193 ? 21.969 13.789 0.133 1 94.88 193 VAL A N 1
ATOM 1510 C CA . VAL A 1 193 ? 22.703 12.641 -0.393 1 94.88 193 VAL A CA 1
ATOM 1511 C C . VAL A 1 193 ? 22.75 12.719 -1.917 1 94.88 193 VAL A C 1
ATOM 1513 O O . VAL A 1 193 ? 21.938 13.398 -2.541 1 94.88 193 VAL A O 1
ATOM 1516 N N . LYS A 1 194 ? 23.797 12.109 -2.414 1 90.5 194 LYS A N 1
ATOM 1517 C CA . LYS A 1 194 ? 23.953 11.875 -3.848 1 90.5 194 LYS A CA 1
ATOM 1518 C C . LYS A 1 194 ? 23.984 10.383 -4.16 1 90.5 194 LYS A C 1
ATOM 1520 O O . LYS A 1 194 ? 24.734 9.625 -3.541 1 90.5 194 LYS A O 1
ATOM 1525 N N . GLU A 1 195 ? 23.156 10 -5.055 1 82.94 195 GLU A N 1
ATOM 1526 C CA . GLU A 1 195 ? 23.078 8.586 -5.383 1 82.94 195 GLU A CA 1
ATOM 1527 C C . GLU A 1 195 ? 24.234 8.156 -6.281 1 82.94 195 GLU A C 1
ATOM 1529 O O . GLU A 1 195 ? 24.719 8.953 -7.094 1 82.94 195 GLU A O 1
ATOM 1534 N N . LYS A 1 196 ? 24.656 6.879 -6.125 1 78 196 LYS A N 1
ATOM 1535 C CA . LYS A 1 196 ? 25.719 6.324 -6.961 1 78 196 LYS A CA 1
ATOM 1536 C C . LYS A 1 196 ? 25.203 6.004 -8.359 1 78 196 LYS A C 1
ATOM 1538 O O . LYS A 1 196 ? 25.828 6.363 -9.359 1 78 196 LYS A O 1
ATOM 1543 N N . LYS A 1 197 ? 24.125 5.23 -8.336 1 67.94 197 LYS A N 1
ATOM 1544 C CA . LYS A 1 197 ? 23.531 4.855 -9.609 1 67.94 197 LYS A CA 1
ATOM 1545 C C . LYS A 1 197 ? 22.172 5.531 -9.797 1 67.94 197 LYS A C 1
ATOM 1547 O O . LYS A 1 197 ? 21.312 5.473 -8.914 1 67.94 197 LYS A O 1
ATOM 1552 N N . CYS A 1 198 ? 22.156 6.582 -10.531 1 60.53 198 CYS A N 1
ATOM 1553 C CA . CYS A 1 198 ? 20.875 7.203 -10.852 1 60.53 198 CYS A CA 1
ATOM 1554 C C . CYS A 1 198 ? 20.688 7.336 -12.359 1 60.53 198 CYS A C 1
ATOM 1556 O O . CYS A 1 198 ? 21.672 7.434 -13.102 1 60.53 198 CYS A O 1
ATOM 1558 N N . PRO A 1 199 ? 19.375 7.117 -12.695 1 58.62 199 PRO A N 1
ATOM 1559 C CA . PRO A 1 199 ? 19.141 7.434 -14.109 1 58.62 199 PRO A CA 1
ATOM 1560 C C . PRO A 1 199 ? 19.734 8.789 -14.508 1 58.62 199 PRO A C 1
ATOM 1562 O O . PRO A 1 199 ? 19.984 9.633 -13.648 1 58.62 199 PRO A O 1
ATOM 1565 N N . SER A 1 200 ? 20.172 8.898 -15.648 1 53.81 200 SER A N 1
ATOM 1566 C CA . SER A 1 200 ? 20.875 10.047 -16.219 1 53.81 200 SER A CA 1
ATOM 1567 C C . SER A 1 200 ? 20.25 11.352 -15.75 1 53.81 200 SER A C 1
ATOM 1569 O O . SER A 1 200 ? 20.953 12.344 -15.539 1 53.81 200 SER A O 1
ATOM 1571 N N . ARG A 1 201 ? 18.969 11.359 -15.438 1 54.72 201 ARG A N 1
ATOM 1572 C CA . ARG A 1 201 ? 18.266 12.609 -15.133 1 54.72 201 ARG A CA 1
ATOM 1573 C C . ARG A 1 201 ? 18.594 13.086 -13.719 1 54.72 201 ARG A C 1
ATOM 1575 O O . ARG A 1 201 ? 18.469 14.273 -13.414 1 54.72 201 ARG A O 1
ATOM 1582 N N . CYS A 1 202 ? 19.047 12.219 -12.922 1 57.78 202 CYS A N 1
ATOM 1583 C CA . CYS A 1 202 ? 19.281 12.602 -11.539 1 57.78 202 CYS A CA 1
ATOM 1584 C C . CYS A 1 202 ? 20.766 12.578 -11.203 1 57.78 202 CYS A C 1
ATOM 1586 O O . CYS A 1 202 ? 21.141 12.664 -10.039 1 57.78 202 CYS A O 1
ATOM 1588 N N . TYR A 1 203 ? 21.5 12.578 -12.289 1 63.97 203 TYR A N 1
ATOM 1589 C CA . TYR A 1 203 ? 22.938 12.445 -12.031 1 63.97 203 TYR A CA 1
ATOM 1590 C C . TYR A 1 203 ? 23.5 13.719 -11.406 1 63.97 203 TYR A C 1
ATOM 1592 O O . TYR A 1 203 ? 23.25 14.82 -11.906 1 63.97 203 TYR A O 1
ATOM 1600 N N . GLY A 1 204 ? 23.969 13.492 -10.211 1 70.19 204 GLY A N 1
ATOM 1601 C CA . GLY A 1 204 ? 24.75 14.523 -9.539 1 70.19 204 GLY A CA 1
ATOM 1602 C C . GLY A 1 204 ? 23.906 15.461 -8.703 1 70.19 204 GLY A C 1
ATOM 1603 O O . GLY A 1 204 ? 24.406 16.453 -8.164 1 70.19 204 GLY A O 1
ATOM 1604 N N . ILE A 1 205 ? 22.703 15.172 -8.586 1 82.38 205 ILE A N 1
ATOM 1605 C CA . ILE A 1 205 ? 21.828 16.078 -7.832 1 82.38 205 ILE A CA 1
ATOM 1606 C C . ILE A 1 205 ? 21.781 15.641 -6.367 1 82.38 205 ILE A C 1
ATOM 1608 O O . ILE A 1 205 ? 21.734 14.453 -6.066 1 82.38 205 ILE A O 1
ATOM 1612 N N . TRP A 1 206 ? 21.938 16.672 -5.531 1 90.94 206 TRP A N 1
ATOM 1613 C CA . TRP A 1 206 ? 21.766 16.422 -4.105 1 90.94 206 TRP A CA 1
ATOM 1614 C C . TRP A 1 206 ? 20.281 16.359 -3.744 1 90.94 206 TRP A C 1
ATOM 1616 O O . TRP A 1 206 ? 19.5 17.234 -4.121 1 90.94 206 TRP A O 1
ATOM 1626 N N . LYS A 1 207 ? 19.906 15.352 -3.068 1 91.75 207 LYS A N 1
ATOM 1627 C CA . LYS A 1 207 ? 18.516 15.172 -2.68 1 91.75 207 LYS A CA 1
ATOM 1628 C C . LYS A 1 207 ? 18.406 14.758 -1.217 1 91.75 207 LYS A C 1
ATOM 1630 O O . LYS A 1 207 ? 19.406 14.492 -0.559 1 91.75 207 LYS A O 1
ATOM 1635 N N . LEU A 1 208 ? 17.203 14.773 -0.718 1 94.69 208 LEU A N 1
ATOM 1636 C CA . LEU A 1 208 ? 16.953 14.266 0.627 1 94.69 208 LEU A CA 1
ATOM 1637 C C . LEU A 1 208 ? 17.141 12.75 0.678 1 94.69 208 LEU A C 1
ATOM 1639 O O . LEU A 1 208 ? 16.922 12.062 -0.322 1 94.69 208 LEU A O 1
ATOM 1643 N N . PRO A 1 209 ? 17.609 12.297 1.836 1 96.06 209 PRO A N 1
ATOM 1644 C CA . PRO A 1 209 ? 17.578 10.844 1.987 1 96.06 209 PRO A CA 1
ATOM 1645 C C . PRO A 1 209 ? 16.172 10.266 1.84 1 96.06 209 PRO A C 1
ATOM 1647 O O . PRO A 1 209 ? 15.227 10.758 2.471 1 96.06 209 PRO A O 1
ATOM 1650 N N . THR A 1 210 ? 16.016 9.281 1.021 1 94.81 210 THR A N 1
ATOM 1651 C CA . THR A 1 210 ? 14.703 8.68 0.76 1 94.81 210 THR A CA 1
ATOM 1652 C C . THR A 1 210 ? 14.805 7.156 0.749 1 94.81 210 THR A C 1
ATOM 1654 O O . THR A 1 210 ? 15.898 6.598 0.724 1 94.81 210 THR A O 1
ATOM 1657 N N . GLY A 1 211 ? 13.648 6.516 0.838 1 93.44 211 GLY A N 1
ATOM 1658 C CA . GLY A 1 211 ? 13.539 5.07 0.745 1 93.44 211 GLY A CA 1
ATOM 1659 C C . GLY A 1 211 ? 12.109 4.57 0.901 1 93.44 211 GLY A C 1
ATOM 1660 O O . GLY A 1 211 ? 11.172 5.367 0.913 1 93.44 211 GLY A O 1
ATOM 1661 N N . PHE A 1 212 ? 12.055 3.285 0.979 1 93.75 212 PHE A N 1
ATOM 1662 C CA . PHE A 1 212 ? 10.742 2.668 1.162 1 93.75 212 PHE A CA 1
ATOM 1663 C C . PHE A 1 212 ? 10.594 2.125 2.578 1 93.75 212 PHE A C 1
ATOM 1665 O O . PHE A 1 212 ? 11.586 1.738 3.207 1 93.75 212 PHE A O 1
ATOM 1672 N N . VAL A 1 213 ? 9.359 2.174 3.006 1 94.81 213 VAL A N 1
ATOM 1673 C CA . VAL A 1 213 ? 9.094 1.555 4.301 1 94.81 213 VAL A CA 1
ATOM 1674 C C . VAL A 1 213 ? 9.102 0.034 4.16 1 94.81 213 VAL A C 1
ATOM 1676 O O . VAL A 1 213 ? 8.633 -0.502 3.15 1 94.81 213 VAL A O 1
ATOM 1679 N N . ASN A 1 214 ? 9.602 -0.689 5.164 1 91.19 214 ASN A N 1
ATOM 1680 C CA . ASN A 1 214 ? 9.555 -2.146 5.211 1 91.19 214 ASN A CA 1
ATOM 1681 C C . ASN A 1 214 ? 8.164 -2.648 5.59 1 91.19 214 ASN A C 1
ATOM 1683 O O . ASN A 1 214 ? 7.324 -1.872 6.051 1 91.19 214 ASN A O 1
ATOM 1687 N N . LYS A 1 215 ? 7.957 -3.93 5.348 1 88.44 215 LYS A N 1
ATOM 1688 C CA . LYS A 1 215 ? 6.703 -4.559 5.758 1 88.44 215 LYS A CA 1
ATOM 1689 C C . LYS A 1 215 ? 6.43 -4.324 7.242 1 88.44 215 LYS A C 1
ATOM 1691 O O . LYS A 1 215 ? 7.309 -4.523 8.078 1 88.44 215 LYS A O 1
ATOM 1696 N N . SER A 1 216 ? 5.227 -3.775 7.582 1 90.94 216 SER A N 1
ATOM 1697 C CA . SER A 1 216 ? 4.727 -3.564 8.938 1 90.94 216 SER A CA 1
ATOM 1698 C C . SER A 1 216 ? 5.578 -2.545 9.688 1 90.94 216 SER A C 1
ATOM 1700 O O . SER A 1 216 ? 5.75 -2.648 10.898 1 90.94 216 SER A O 1
ATOM 1702 N N . GLU A 1 217 ? 6.246 -1.738 9 1 94.81 217 GLU A N 1
ATOM 1703 C CA . GLU A 1 217 ? 7.012 -0.64 9.578 1 94.81 217 GLU A CA 1
ATOM 1704 C C . GLU A 1 217 ? 6.211 0.659 9.57 1 94.81 217 GLU A C 1
ATOM 1706 O O . GLU A 1 217 ? 5.547 0.974 8.578 1 94.81 217 GLU A O 1
ATOM 1711 N N . GLU A 1 218 ? 6.301 1.365 10.656 1 96.12 218 GLU A N 1
ATOM 1712 C CA . GLU A 1 218 ? 5.645 2.668 10.688 1 96.12 218 GLU A CA 1
ATOM 1713 C C . GLU A 1 218 ? 6.316 3.652 9.742 1 96.12 218 GLU A C 1
ATOM 1715 O O . GLU A 1 218 ? 7.52 3.551 9.477 1 96.12 218 GLU A O 1
ATOM 1720 N N . ILE A 1 219 ? 5.566 4.637 9.266 1 97.44 219 ILE A N 1
ATOM 1721 C CA . ILE A 1 219 ? 6.059 5.637 8.32 1 97.44 219 ILE A CA 1
ATOM 1722 C C . ILE A 1 219 ? 7.242 6.379 8.938 1 97.44 219 ILE A C 1
ATOM 1724 O O . ILE A 1 219 ? 8.312 6.469 8.328 1 97.44 219 ILE A O 1
ATOM 1728 N N . PHE A 1 220 ? 7.109 6.93 10.125 1 97.19 220 PHE A N 1
ATOM 1729 C CA . PHE A 1 220 ? 8.164 7.715 10.758 1 97.19 220 PHE A CA 1
ATOM 1730 C C . PHE A 1 220 ? 9.375 6.844 11.078 1 97.19 220 PHE A C 1
ATOM 1732 O O . PHE A 1 220 ? 10.516 7.297 10.992 1 97.19 220 PHE A O 1
ATOM 1739 N N . SER A 1 221 ? 9.133 5.539 11.477 1 97.19 221 SER A N 1
ATOM 1740 C CA . SER A 1 221 ? 10.242 4.621 11.734 1 97.19 221 SER A CA 1
ATOM 1741 C C . SER A 1 221 ? 11.047 4.359 10.469 1 97.19 221 SER A C 1
ATOM 1743 O O . SER A 1 221 ? 12.273 4.234 10.523 1 97.19 221 SER A O 1
ATOM 1745 N N . GLY A 1 222 ? 10.32 4.219 9.406 1 97.44 222 GLY A N 1
ATOM 1746 C CA . GLY A 1 222 ? 10.992 4.047 8.133 1 97.44 222 GLY A CA 1
ATOM 1747 C C . GLY A 1 222 ? 11.875 5.223 7.758 1 97.44 222 GLY A C 1
ATOM 1748 O O . GLY A 1 222 ? 13 5.043 7.285 1 97.44 222 GLY A O 1
ATOM 1749 N N . ALA A 1 223 ? 11.391 6.434 7.961 1 97.94 223 ALA A N 1
ATOM 1750 C CA . ALA A 1 223 ? 12.164 7.633 7.66 1 97.94 223 ALA A CA 1
ATOM 1751 C C . ALA A 1 223 ? 13.445 7.684 8.492 1 97.94 223 ALA A C 1
ATOM 1753 O O . ALA A 1 223 ? 14.523 7.934 7.957 1 97.94 223 ALA A O 1
ATOM 1754 N N . VAL A 1 224 ? 13.32 7.422 9.742 1 98.25 224 VAL A N 1
ATOM 1755 C CA . VAL A 1 224 ? 14.453 7.438 10.656 1 98.25 224 VAL A CA 1
ATOM 1756 C C . VAL A 1 224 ? 15.469 6.375 10.242 1 98.25 224 VAL A C 1
ATOM 1758 O O . VAL A 1 224 ? 16.672 6.641 10.188 1 98.25 224 VAL A O 1
ATOM 1761 N N . ARG A 1 225 ? 14.992 5.195 9.938 1 97.69 225 ARG A N 1
ATOM 1762 C CA . ARG A 1 225 ? 15.859 4.09 9.547 1 97.69 225 ARG A CA 1
ATOM 1763 C C . ARG A 1 225 ? 16.609 4.406 8.25 1 97.69 225 ARG A C 1
ATOM 1765 O O . ARG A 1 225 ? 17.812 4.184 8.148 1 97.69 225 ARG A O 1
ATOM 1772 N N . GLU A 1 226 ? 15.883 4.895 7.238 1 96.38 226 GLU A N 1
ATOM 1773 C CA . GLU A 1 226 ? 16.484 5.188 5.941 1 96.38 226 GLU A CA 1
ATOM 1774 C C . GLU A 1 226 ? 17.594 6.23 6.07 1 96.38 226 GLU A C 1
ATOM 1776 O O . GLU A 1 226 ? 18.625 6.125 5.418 1 96.38 226 GLU A O 1
ATOM 1781 N N . VAL A 1 227 ? 17.375 7.273 6.859 1 97.62 227 VAL A N 1
ATOM 1782 C CA . VAL A 1 227 ? 18.391 8.297 7.078 1 97.62 227 VAL A CA 1
ATOM 1783 C C . VAL A 1 227 ? 19.625 7.66 7.723 1 97.62 227 VAL A C 1
ATOM 1785 O O . VAL A 1 227 ? 20.75 7.922 7.309 1 97.62 227 VAL A O 1
ATOM 1788 N N . LYS A 1 228 ? 19.422 6.812 8.703 1 97.81 228 LYS A N 1
ATOM 1789 C CA . LYS A 1 228 ? 20.516 6.137 9.383 1 97.81 228 LYS A CA 1
ATOM 1790 C C . LYS A 1 228 ? 21.281 5.227 8.422 1 97.81 228 LYS A C 1
ATOM 1792 O O . LYS A 1 228 ? 22.516 5.227 8.398 1 97.81 228 LYS A O 1
ATOM 1797 N N . GLU A 1 229 ? 20.562 4.473 7.648 1 94.94 229 GLU A N 1
ATOM 1798 C CA . GLU A 1 229 ? 21.188 3.533 6.715 1 94.94 229 GLU A CA 1
ATOM 1799 C C . GLU A 1 229 ? 22.016 4.262 5.672 1 94.94 229 GLU A C 1
ATOM 1801 O O . GLU A 1 229 ? 23.141 3.842 5.359 1 94.94 229 GLU A O 1
ATOM 1806 N N . GLU A 1 230 ? 21.516 5.363 5.156 1 94.5 230 GLU A N 1
ATOM 1807 C CA . GLU A 1 230 ? 22.156 6.039 4.035 1 94.5 230 GLU A CA 1
ATOM 1808 C C . GLU A 1 230 ? 23.281 6.957 4.52 1 94.5 230 GLU A C 1
ATOM 1810 O O . GLU A 1 230 ? 24.266 7.18 3.809 1 94.5 230 GLU A O 1
ATOM 1815 N N . THR A 1 231 ? 23.172 7.559 5.711 1 96.75 231 THR A N 1
ATOM 1816 C CA . THR A 1 231 ? 24.078 8.633 6.09 1 96.75 231 THR A CA 1
ATOM 1817 C C . THR A 1 231 ? 24.734 8.336 7.434 1 96.75 231 THR A C 1
ATOM 1819 O O . THR A 1 231 ? 25.688 9.016 7.832 1 96.75 231 THR A O 1
ATOM 1822 N N . GLY A 1 232 ? 24.219 7.344 8.188 1 96.81 232 GLY A N 1
ATOM 1823 C CA . GLY A 1 232 ? 24.734 7.016 9.5 1 96.81 232 GLY A CA 1
ATOM 1824 C C . GLY A 1 232 ? 24.219 7.934 10.594 1 96.81 232 GLY A C 1
ATOM 1825 O O . GLY A 1 232 ? 24.516 7.738 11.773 1 96.81 232 GLY A O 1
ATOM 1826 N N . ILE A 1 233 ? 23.453 8.891 10.336 1 97.62 233 ILE A N 1
ATOM 1827 C CA . ILE A 1 233 ? 23.016 9.898 11.297 1 97.62 233 ILE A CA 1
ATOM 1828 C C . ILE A 1 233 ? 21.797 9.383 12.062 1 97.62 233 ILE A C 1
ATOM 1830 O O . ILE A 1 233 ? 20.828 8.898 11.453 1 97.62 233 ILE A O 1
ATOM 1834 N N . ASP A 1 234 ? 21.859 9.445 13.391 1 97.88 234 ASP A N 1
ATOM 1835 C CA . ASP A 1 234 ? 20.703 9.164 14.227 1 97.88 234 ASP A CA 1
ATOM 1836 C C . ASP A 1 234 ? 19.75 10.359 14.266 1 97.88 234 ASP A C 1
ATOM 1838 O O . ASP A 1 234 ? 20.188 11.5 14.383 1 97.88 234 ASP A O 1
ATOM 1842 N N . THR A 1 235 ? 18.453 10.086 14.094 1 98.25 235 THR A N 1
ATOM 1843 C CA . THR A 1 235 ? 17.484 11.164 14.102 1 98.25 235 THR A CA 1
ATOM 1844 C C . THR A 1 235 ? 16.266 10.781 14.938 1 98.25 235 THR A C 1
ATOM 1846 O O . THR A 1 235 ? 16.094 9.617 15.305 1 98.25 235 THR A O 1
ATOM 1849 N N . THR A 1 236 ? 15.484 11.75 15.305 1 97.5 236 THR A N 1
ATOM 1850 C CA . THR A 1 236 ? 14.18 11.578 15.93 1 97.5 236 THR A CA 1
ATOM 1851 C C . THR A 1 236 ? 13.086 12.211 15.078 1 97.5 236 THR A C 1
ATOM 1853 O O . THR A 1 236 ? 13.281 13.273 14.492 1 97.5 236 THR A O 1
ATOM 1856 N N . PHE A 1 237 ? 12 11.562 15.078 1 97.38 237 PHE A N 1
ATOM 1857 C CA . PHE A 1 237 ? 10.859 12.031 14.289 1 97.38 237 PHE A CA 1
ATOM 1858 C C . PHE A 1 237 ? 10.211 13.242 14.938 1 97.38 237 PHE A C 1
ATOM 1860 O O . PHE A 1 237 ? 9.984 13.258 16.156 1 97.38 237 PHE A O 1
ATOM 1867 N N . VAL A 1 238 ? 9.852 14.289 14.164 1 96 238 VAL A N 1
ATOM 1868 C CA . VAL A 1 238 ? 9.188 15.492 14.656 1 96 238 VAL A CA 1
ATOM 1869 C C . VAL A 1 238 ? 7.75 15.539 14.141 1 96 238 VAL A C 1
ATOM 1871 O O . VAL A 1 238 ? 6.801 15.383 14.906 1 96 238 VAL A O 1
ATOM 1874 N N . GLU A 1 239 ? 7.602 15.648 12.836 1 96.25 239 GLU A N 1
ATOM 1875 C CA . GLU A 1 239 ? 6.266 15.711 12.25 1 96.25 239 GLU A CA 1
ATOM 1876 C C . GLU A 1 239 ? 6.277 15.242 10.805 1 96.25 239 GLU A C 1
ATOM 1878 O O . GLU A 1 239 ? 7.332 15.188 10.164 1 96.25 239 GLU A O 1
ATOM 1883 N N . LEU A 1 240 ? 5.078 14.812 10.312 1 97.88 240 LEU A N 1
ATOM 1884 C CA . LEU A 1 240 ? 4.84 14.516 8.906 1 97.88 240 LEU A CA 1
ATOM 1885 C C . LEU A 1 240 ? 4.348 15.75 8.164 1 97.88 240 LEU A C 1
ATOM 1887 O O . LEU A 1 240 ? 3.232 16.219 8.398 1 97.88 240 LEU A O 1
ATOM 1891 N N . LEU A 1 241 ? 5.09 16.234 7.23 1 97 241 LEU A N 1
ATOM 1892 C CA . LEU A 1 241 ? 4.867 17.578 6.672 1 97 241 LEU A CA 1
ATOM 1893 C C . LEU A 1 241 ? 3.877 17.516 5.516 1 97 241 LEU A C 1
ATOM 1895 O O . LEU A 1 241 ? 3.016 18.391 5.387 1 97 241 LEU A O 1
ATOM 1899 N N . ALA A 1 242 ? 4.047 16.562 4.695 1 97 242 ALA A N 1
ATOM 1900 C CA . ALA A 1 242 ? 3.268 16.422 3.469 1 97 242 ALA A CA 1
ATOM 1901 C C . ALA A 1 242 ? 3.465 15.047 2.854 1 97 242 ALA A C 1
ATOM 1903 O O . ALA A 1 242 ? 4.355 14.297 3.262 1 97 242 ALA A O 1
ATOM 1904 N N . PHE A 1 243 ? 2.633 14.695 1.906 1 97.56 243 PHE A N 1
ATOM 1905 C CA . PHE A 1 243 ? 2.896 13.5 1.123 1 97.56 243 PHE A CA 1
ATOM 1906 C C . PHE A 1 243 ? 2.361 13.648 -0.296 1 97.56 243 PHE A C 1
ATOM 1908 O O . PHE A 1 243 ? 1.391 14.367 -0.525 1 97.56 243 PHE A O 1
ATOM 1915 N N . ARG A 1 244 ? 2.99 13.008 -1.182 1 95.81 244 ARG A N 1
ATOM 1916 C CA . ARG A 1 244 ? 2.615 12.969 -2.592 1 95.81 244 ARG A CA 1
ATOM 1917 C C . ARG A 1 244 ? 1.945 11.641 -2.943 1 95.81 244 ARG A C 1
ATOM 1919 O O . ARG A 1 244 ? 2.381 10.578 -2.492 1 95.81 244 ARG A O 1
ATOM 1926 N N . HIS A 1 245 ? 0.876 11.703 -3.621 1 95.62 245 HIS A N 1
ATOM 1927 C CA . HIS A 1 245 ? 0.196 10.531 -4.164 1 95.62 245 HIS A CA 1
ATOM 1928 C C . HIS A 1 245 ? 0.409 10.422 -5.668 1 95.62 245 HIS A C 1
ATOM 1930 O O . HIS A 1 245 ? -0.089 11.25 -6.434 1 95.62 245 HIS A O 1
ATOM 1936 N N . ALA A 1 246 ? 1.171 9.43 -6.113 1 92.56 246 ALA A N 1
ATOM 1937 C CA . ALA A 1 246 ? 1.46 9.211 -7.527 1 92.56 246 ALA A CA 1
ATOM 1938 C C . ALA A 1 246 ? 0.96 7.84 -7.984 1 92.56 246 ALA A C 1
ATOM 1940 O O . ALA A 1 246 ? 0.927 6.891 -7.195 1 92.56 246 ALA A O 1
ATOM 1941 N N . HIS A 1 247 ? 0.578 7.77 -9.273 1 90.69 247 HIS A N 1
ATOM 1942 C CA . HIS A 1 247 ? 0.026 6.535 -9.82 1 90.69 247 HIS A CA 1
ATOM 1943 C C . HIS A 1 247 ? 0.883 6.012 -10.969 1 90.69 247 HIS A C 1
ATOM 1945 O O . HIS A 1 247 ? 1.716 6.738 -11.508 1 90.69 247 HIS A O 1
ATOM 1951 N N . TYR A 1 248 ? 0.664 4.645 -11.273 1 84.94 248 TYR A N 1
ATOM 1952 C CA . TYR A 1 248 ? 1.29 3.947 -12.391 1 84.94 248 TYR A CA 1
ATOM 1953 C C . TYR A 1 248 ? 2.809 3.963 -12.258 1 84.94 248 TYR A C 1
ATOM 1955 O O . TYR A 1 248 ? 3.518 4.301 -13.211 1 84.94 248 TYR A O 1
ATOM 1963 N N . VAL A 1 249 ? 3.16 3.74 -11.039 1 79.31 249 VAL A N 1
ATOM 1964 C CA . VAL A 1 249 ? 4.594 3.568 -10.82 1 79.31 249 VAL A CA 1
ATOM 1965 C C . VAL A 1 249 ? 4.984 2.117 -11.094 1 79.31 249 VAL A C 1
ATOM 1967 O O . VAL A 1 249 ? 4.461 1.489 -12.016 1 79.31 249 VAL A O 1
ATOM 1970 N N . THR A 1 250 ? 5.926 1.594 -10.398 1 75.38 250 THR A N 1
ATOM 1971 C CA . THR A 1 250 ? 6.434 0.248 -10.656 1 75.38 250 THR A CA 1
ATOM 1972 C C . THR A 1 250 ? 5.305 -0.776 -10.578 1 75.38 250 THR A C 1
ATOM 1974 O O . THR A 1 250 ? 4.488 -0.741 -9.656 1 75.38 250 THR A O 1
ATOM 1977 N N . PHE A 1 251 ? 5.156 -1.581 -11.648 1 80.06 251 PHE A N 1
ATOM 1978 C CA . PHE A 1 251 ? 4.207 -2.682 -11.766 1 80.06 251 PHE A CA 1
ATOM 1979 C C . PHE A 1 251 ? 2.773 -2.162 -11.758 1 80.06 251 PHE A C 1
ATOM 1981 O O . PHE A 1 251 ? 1.878 -2.801 -11.203 1 80.06 251 PHE A O 1
ATOM 1988 N N . GLU A 1 252 ? 2.578 -0.922 -12.109 1 82.5 252 GLU A N 1
ATOM 1989 C CA . GLU A 1 252 ? 1.27 -0.294 -12.258 1 82.5 252 GLU A CA 1
ATOM 1990 C C . GLU A 1 252 ? 0.606 -0.067 -10.906 1 82.5 252 GLU A C 1
ATOM 1992 O O . GLU A 1 252 ? -0.62 -0.116 -10.789 1 82.5 252 GLU A O 1
ATOM 1997 N N . LYS A 1 253 ? 1.427 0.002 -9.938 1 90 253 LYS A N 1
ATOM 1998 C CA . LYS A 1 253 ? 0.937 0.286 -8.594 1 90 253 LYS A CA 1
ATOM 1999 C C . LYS A 1 253 ? 1.006 1.779 -8.289 1 90 253 LYS A C 1
ATOM 2001 O O . LYS A 1 253 ? 1.451 2.57 -9.125 1 90 253 LYS A O 1
ATOM 2006 N N . SER A 1 254 ? 0.438 2.18 -7.199 1 93.06 254 SER A N 1
ATOM 2007 C CA . SER A 1 254 ? 0.49 3.568 -6.754 1 93.06 254 SER A CA 1
ATOM 2008 C C . SER A 1 254 ? 1.512 3.754 -5.637 1 93.06 254 SER A C 1
ATOM 2010 O O . SER A 1 254 ? 1.979 2.777 -5.047 1 93.06 254 SER A O 1
ATOM 2012 N N . ASP A 1 255 ? 1.862 5.012 -5.5 1 93.25 255 ASP A N 1
ATOM 2013 C CA . ASP A 1 255 ? 2.889 5.336 -4.516 1 93.25 255 ASP A CA 1
ATOM 2014 C C . ASP A 1 255 ? 2.469 6.523 -3.65 1 93.25 255 ASP A C 1
ATOM 2016 O O . ASP A 1 255 ? 1.923 7.508 -4.16 1 93.25 255 ASP A O 1
ATOM 2020 N N . LEU A 1 256 ? 2.588 6.359 -2.346 1 96.5 256 LEU A N 1
ATOM 2021 C CA . LEU A 1 256 ? 2.523 7.48 -1.415 1 96.5 256 LEU A CA 1
ATOM 2022 C C . LEU A 1 256 ? 3.908 7.812 -0.867 1 96.5 256 LEU A C 1
ATOM 2024 O O . LEU A 1 256 ? 4.578 6.949 -0.295 1 96.5 256 LEU A O 1
ATOM 2028 N N . PHE A 1 257 ? 4.336 9.008 -1.164 1 96.5 257 PHE A N 1
ATOM 2029 C CA . PHE A 1 257 ? 5.645 9.469 -0.708 1 96.5 257 PHE A CA 1
ATOM 2030 C C . PHE A 1 257 ? 5.496 10.477 0.425 1 96.5 257 PHE A C 1
ATOM 2032 O O . PHE A 1 257 ? 5.117 11.625 0.193 1 96.5 257 PHE A O 1
ATOM 2039 N N . PHE A 1 258 ? 5.84 10.109 1.677 1 98.25 258 PHE A N 1
ATOM 2040 C CA . PHE A 1 258 ? 5.668 10.93 2.869 1 98.25 258 PHE A CA 1
ATOM 2041 C C . PHE A 1 258 ? 6.949 11.695 3.189 1 98.25 258 PHE A C 1
ATOM 2043 O O . PHE A 1 258 ? 8.031 11.109 3.211 1 98.25 258 PHE A O 1
ATOM 2050 N N . ILE A 1 259 ? 6.84 12.977 3.436 1 98.06 259 ILE A N 1
ATOM 2051 C CA . ILE A 1 259 ? 7.957 13.812 3.848 1 98.06 259 ILE A CA 1
ATOM 2052 C C . ILE A 1 259 ? 7.922 14.016 5.359 1 98.06 259 ILE A C 1
ATOM 2054 O O . ILE A 1 259 ? 6.984 14.617 5.891 1 98.06 259 ILE A O 1
ATOM 2058 N N . CYS A 1 260 ? 8.961 13.57 6.02 1 98.31 260 CYS A N 1
ATOM 2059 C CA . CYS A 1 260 ? 9.031 13.648 7.477 1 98.31 260 CYS A CA 1
ATOM 2060 C C . CYS A 1 260 ? 10.109 14.633 7.914 1 98.31 260 CYS A C 1
ATOM 2062 O O . CYS A 1 260 ? 11.234 14.586 7.422 1 98.31 260 CYS A O 1
ATOM 2064 N N . MET A 1 261 ? 9.773 15.477 8.781 1 97.69 261 MET A N 1
ATOM 2065 C CA . MET A 1 261 ? 10.766 16.312 9.453 1 97.69 261 MET A CA 1
ATOM 2066 C C . MET A 1 261 ? 11.422 15.547 10.602 1 97.69 261 MET A C 1
ATOM 2068 O O . MET A 1 261 ? 10.734 14.992 11.461 1 97.69 261 MET A O 1
ATOM 2072 N N . LEU A 1 262 ? 12.719 15.508 10.555 1 97.81 262 LEU A N 1
ATOM 2073 C CA . LEU A 1 262 ? 13.492 14.805 11.57 1 97.81 262 LEU A CA 1
ATOM 2074 C C . LEU A 1 262 ? 14.516 15.734 12.227 1 97.81 262 LEU A C 1
ATOM 2076 O O . LEU A 1 262 ? 15.023 16.656 11.578 1 97.81 262 LEU A O 1
ATOM 2080 N N . LYS A 1 263 ? 14.789 15.453 13.461 1 96.94 263 LYS A N 1
ATOM 2081 C CA . LYS A 1 263 ? 15.836 16.156 14.195 1 96.94 263 LYS A CA 1
ATOM 2082 C C . LYS A 1 263 ? 17.062 15.258 14.391 1 96.94 263 LYS A C 1
ATOM 2084 O O . LYS A 1 263 ? 16.938 14.125 14.859 1 96.94 263 LYS A O 1
ATOM 2089 N N . PRO A 1 264 ? 18.219 15.766 14.016 1 97.62 264 PRO A N 1
ATOM 2090 C CA . PRO A 1 264 ? 19.406 14.938 14.195 1 97.62 264 PRO A CA 1
ATOM 2091 C C . PRO A 1 264 ? 19.828 14.82 15.656 1 97.62 264 PRO A C 1
ATOM 2093 O O . PRO A 1 264 ? 19.719 15.789 16.422 1 97.62 264 PRO A O 1
ATOM 2096 N N . ALA A 1 265 ? 20.266 13.641 16 1 96.31 265 ALA A N 1
ATOM 2097 C CA . ALA A 1 265 ? 20.812 13.383 17.328 1 96.31 265 ALA A CA 1
ATOM 2098 C C . ALA A 1 265 ? 22.328 13.172 17.266 1 96.31 265 ALA A C 1
ATOM 2100 O O . ALA A 1 265 ? 22.984 13.062 18.312 1 96.31 265 ALA A O 1
ATOM 2101 N N . SER A 1 266 ? 22.859 13.047 16.094 1 93.5 266 SER A N 1
ATOM 2102 C CA . SER A 1 266 ? 24.297 12.953 15.82 1 93.5 266 SER A CA 1
ATOM 2103 C C . SER A 1 266 ? 24.688 13.797 14.609 1 93.5 266 SER A C 1
ATOM 2105 O O . SER A 1 266 ? 23.828 14.328 13.906 1 93.5 266 SER A O 1
ATOM 2107 N N . SER A 1 267 ? 26.031 13.914 14.391 1 92.12 267 SER A N 1
ATOM 2108 C CA . SER A 1 267 ? 26.438 14.82 13.32 1 92.12 267 SER A CA 1
ATOM 2109 C C . SER A 1 267 ? 27.438 14.156 12.375 1 92.12 267 SER A C 1
ATOM 2111 O O . SER A 1 267 ? 27.625 14.617 11.25 1 92.12 267 SER A O 1
ATOM 2113 N N . GLU A 1 268 ? 28 13.102 12.789 1 94.44 268 GLU A N 1
ATOM 2114 C CA . GLU A 1 268 ? 29.016 12.453 11.977 1 94.44 268 GLU A CA 1
ATOM 2115 C C . GLU A 1 268 ? 28.406 11.57 10.898 1 94.44 268 GLU A C 1
ATOM 2117 O O . GLU A 1 268 ? 27.703 10.602 11.211 1 94.44 268 GLU A O 1
ATOM 2122 N N . ILE A 1 269 ? 28.766 11.852 9.711 1 96.06 269 ILE A N 1
ATOM 2123 C CA . ILE A 1 269 ? 28.172 11.148 8.578 1 96.06 269 ILE A CA 1
ATOM 2124 C C . ILE A 1 269 ? 29 9.906 8.266 1 96.06 269 ILE A C 1
ATOM 2126 O O . ILE A 1 269 ? 30.234 9.969 8.195 1 96.06 269 ILE A O 1
ATOM 2130 N N . THR A 1 270 ? 28.422 8.836 8.117 1 94.69 270 THR A N 1
ATOM 2131 C CA . THR A 1 270 ? 28.969 7.598 7.578 1 94.69 270 THR A CA 1
ATOM 2132 C C . THR A 1 270 ? 28.047 7.031 6.496 1 94.69 270 THR A C 1
ATOM 2134 O O . THR A 1 270 ? 26.938 6.574 6.793 1 94.69 270 THR A O 1
ATOM 2137 N N . ILE A 1 271 ? 28.562 6.996 5.262 1 91.75 271 ILE A N 1
ATOM 2138 C CA . ILE A 1 271 ? 27.688 6.668 4.148 1 91.75 271 ILE A CA 1
ATOM 2139 C C . ILE A 1 271 ? 27.719 5.164 3.889 1 91.75 271 ILE A C 1
ATOM 2141 O O . ILE A 1 271 ? 28.719 4.5 4.18 1 91.75 271 ILE A O 1
ATOM 2145 N N . ASP A 1 272 ? 26.672 4.672 3.434 1 87.06 272 ASP A N 1
ATOM 2146 C CA . ASP A 1 272 ? 26.641 3.35 2.811 1 87.06 272 ASP A CA 1
ATOM 2147 C C . ASP A 1 272 ? 27.172 3.406 1.383 1 87.06 272 ASP A C 1
ATOM 2149 O O . ASP A 1 272 ? 26.453 3.779 0.457 1 87.06 272 ASP A O 1
ATOM 2153 N N . GLU A 1 273 ? 28.25 2.92 1.126 1 83.81 273 GLU A N 1
ATOM 2154 C CA . GLU A 1 273 ? 28.969 3.092 -0.137 1 83.81 273 GLU A CA 1
ATOM 2155 C C . GLU A 1 273 ? 28.344 2.242 -1.242 1 83.81 273 GLU A C 1
ATOM 2157 O O . GLU A 1 273 ? 28.609 2.463 -2.426 1 83.81 273 GLU A O 1
ATOM 2162 N N . SER A 1 274 ? 27.594 1.366 -0.856 1 78 274 SER A N 1
ATOM 2163 C CA . SER A 1 274 ? 26.969 0.53 -1.877 1 78 274 SER A CA 1
ATOM 2164 C C . SER A 1 274 ? 25.828 1.266 -2.572 1 78 274 SER A C 1
ATOM 2166 O O . SER A 1 274 ? 25.531 1.001 -3.74 1 78 274 SER A O 1
ATOM 2168 N N . GLU A 1 275 ? 25.281 2.297 -1.923 1 78.12 275 GLU A N 1
ATOM 2169 C CA . GLU A 1 275 ? 24.062 2.934 -2.443 1 78.12 275 GLU A CA 1
ATOM 2170 C C . GLU A 1 275 ? 24.312 4.414 -2.732 1 78.12 275 GLU A C 1
ATOM 2172 O O . GLU A 1 275 ? 23.703 4.977 -3.654 1 78.12 275 GLU A O 1
ATOM 2177 N N . ILE A 1 276 ? 25.094 4.988 -1.909 1 86.62 276 ILE A N 1
ATOM 2178 C CA . ILE A 1 276 ? 25.219 6.441 -1.903 1 86.62 276 ILE A CA 1
ATOM 2179 C C . ILE A 1 276 ? 26.625 6.84 -2.297 1 86.62 276 ILE A C 1
ATOM 2181 O O . ILE A 1 276 ? 27.609 6.215 -1.863 1 86.62 276 ILE A O 1
ATOM 2185 N N . ALA A 1 277 ? 26.719 7.844 -3.16 1 89.81 277 ALA A N 1
ATOM 2186 C CA . ALA A 1 277 ? 28.016 8.344 -3.605 1 89.81 277 ALA A CA 1
ATOM 2187 C C . ALA A 1 277 ? 28.594 9.344 -2.604 1 89.81 277 ALA A C 1
ATOM 2189 O O . ALA A 1 277 ? 29.797 9.359 -2.363 1 89.81 277 ALA A O 1
ATOM 2190 N N . A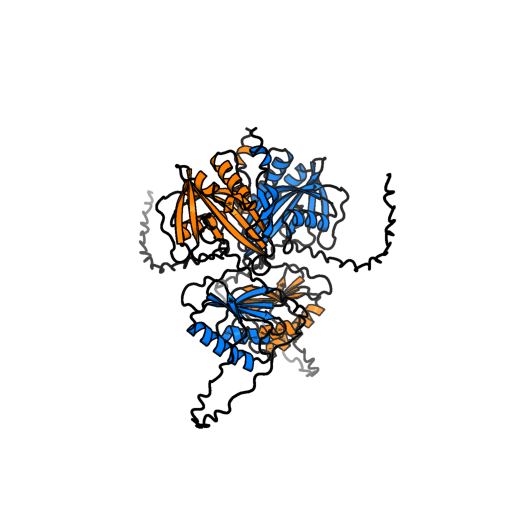LA A 1 278 ? 27.703 10.109 -2.074 1 93.69 278 ALA A N 1
ATOM 2191 C CA . ALA A 1 278 ? 28.156 11.141 -1.143 1 93.69 278 ALA A CA 1
ATOM 2192 C C . ALA A 1 278 ? 27 11.633 -0.272 1 93.69 278 ALA A C 1
ATOM 2194 O O . ALA A 1 278 ? 25.828 11.5 -0.641 1 93.69 278 ALA A O 1
ATOM 2195 N N . ALA A 1 279 ? 27.359 12.125 0.868 1 96 279 ALA A N 1
ATOM 2196 C CA . ALA A 1 279 ? 26.438 12.789 1.78 1 96 279 ALA A CA 1
ATOM 2197 C C . ALA A 1 279 ? 27.094 13.984 2.461 1 96 279 ALA A C 1
ATOM 2199 O O . ALA A 1 279 ? 28.297 13.977 2.713 1 96 279 ALA A O 1
ATOM 2200 N N . LYS A 1 280 ? 26.312 14.992 2.734 1 96.75 280 LYS A N 1
ATOM 2201 C CA . LYS A 1 280 ? 26.859 16.141 3.432 1 96.75 280 LYS A CA 1
ATOM 2202 C C . LYS A 1 280 ? 25.766 16.984 4.082 1 96.75 280 LYS A C 1
ATOM 2204 O O . LYS A 1 280 ? 24.578 16.797 3.777 1 96.75 280 LYS A O 1
ATOM 2209 N N . TRP A 1 281 ? 26.281 17.75 5.004 1 97.25 281 TRP A N 1
ATOM 2210 C CA . TRP A 1 281 ? 25.453 18.859 5.484 1 97.25 281 TRP A CA 1
ATOM 2211 C C . TRP A 1 281 ? 25.562 20.062 4.555 1 97.25 281 TRP A C 1
ATOM 2213 O O . TRP A 1 281 ? 26.656 20.609 4.363 1 97.25 281 TRP A O 1
ATOM 2223 N N . MET A 1 282 ? 24.469 20.438 3.988 1 96.25 282 MET A N 1
ATOM 2224 C CA . MET A 1 282 ? 24.438 21.531 3.02 1 96.25 282 MET A CA 1
ATOM 2225 C C . MET A 1 282 ? 23.609 22.688 3.539 1 96.25 282 MET A C 1
ATOM 2227 O O . MET A 1 282 ? 22.5 22.5 4.027 1 96.25 282 MET A O 1
ATOM 2231 N N . PRO A 1 283 ? 24.203 23.922 3.441 1 96 283 PRO A N 1
ATOM 2232 C CA . PRO A 1 283 ? 23.359 25.062 3.814 1 96 283 PRO A CA 1
ATOM 2233 C C . PRO A 1 283 ? 22.031 25.062 3.072 1 96 283 PRO A C 1
ATOM 2235 O O . PRO A 1 283 ? 21.984 24.828 1.864 1 96 283 PRO A O 1
ATOM 2238 N N . LEU A 1 284 ? 20.984 25.375 3.795 1 92.75 284 LEU A N 1
ATOM 2239 C CA . LEU A 1 284 ? 19.625 25.297 3.271 1 92.75 284 LEU A CA 1
ATOM 2240 C C . LEU A 1 284 ? 19.484 26.141 2.01 1 92.75 284 LEU A C 1
ATOM 2242 O O . LEU A 1 284 ? 18.891 25.703 1.026 1 92.75 284 LEU A O 1
ATOM 2246 N N . ASP A 1 285 ? 20.016 27.312 2.039 1 91.44 285 ASP A N 1
ATOM 2247 C CA . ASP A 1 285 ? 19.922 28.219 0.898 1 91.44 285 ASP A CA 1
ATOM 2248 C C . ASP A 1 285 ? 20.594 27.625 -0.336 1 91.44 285 ASP A C 1
ATOM 2250 O O . ASP A 1 285 ? 20.094 27.766 -1.453 1 91.44 285 ASP A O 1
ATOM 2254 N N . GLU A 1 286 ? 21.703 27.016 -0.153 1 92.69 286 GLU A N 1
ATOM 2255 C CA . GLU A 1 286 ? 22.406 26.359 -1.245 1 92.69 286 GLU A CA 1
ATOM 2256 C C . GLU A 1 286 ? 21.594 25.203 -1.812 1 92.69 286 GLU A C 1
ATOM 2258 O O . GLU A 1 286 ? 21.531 25.016 -3.027 1 92.69 286 GLU A O 1
ATOM 2263 N N . PHE A 1 287 ? 21.062 24.453 -0.954 1 91.56 287 PHE A N 1
ATOM 2264 C CA . PHE A 1 287 ? 20.25 23.312 -1.358 1 91.56 287 PHE A CA 1
ATOM 2265 C C . PHE A 1 287 ? 19.062 23.766 -2.205 1 91.56 287 PHE A C 1
ATOM 2267 O O . PHE A 1 287 ? 18.766 23.172 -3.242 1 91.56 287 PHE A O 1
ATOM 2274 N N . LEU A 1 288 ? 18.422 24.875 -1.838 1 88.62 288 LEU A N 1
ATOM 2275 C CA . LEU A 1 288 ? 17.25 25.391 -2.518 1 88.62 288 LEU A CA 1
ATOM 2276 C C . LEU A 1 288 ? 17.609 26 -3.865 1 88.62 288 LEU A C 1
ATOM 2278 O O . LEU A 1 288 ? 16.781 26.062 -4.77 1 88.62 288 LEU A O 1
ATOM 2282 N N . ALA A 1 289 ? 18.812 26.391 -4.02 1 88.44 289 ALA A N 1
ATOM 2283 C CA . ALA A 1 289 ? 19.266 27.109 -5.211 1 88.44 289 ALA A CA 1
ATOM 2284 C C . ALA A 1 289 ? 19.609 26.141 -6.336 1 88.44 289 ALA A C 1
ATOM 2286 O O . ALA A 1 289 ? 19.844 26.547 -7.473 1 88.44 289 ALA A O 1
ATOM 2287 N N . GLN A 1 290 ? 19.547 24.875 -6.062 1 87.12 290 GLN A N 1
ATOM 2288 C CA . GLN A 1 290 ? 19.859 23.906 -7.109 1 87.12 290 GLN A CA 1
ATOM 2289 C C . GLN A 1 290 ? 18.859 24 -8.258 1 87.12 290 GLN A C 1
ATOM 2291 O O . GLN A 1 290 ? 17.656 24.141 -8.039 1 87.12 290 GLN A O 1
ATOM 2296 N N . PRO A 1 291 ? 19.359 23.938 -9.422 1 79.56 291 PRO A N 1
ATOM 2297 C CA . PRO A 1 291 ? 18.469 24.094 -10.578 1 79.56 291 PRO A CA 1
ATOM 2298 C C . PRO A 1 291 ? 17.344 23.062 -10.602 1 79.56 291 PRO A C 1
ATOM 2300 O O . PRO A 1 291 ? 16.219 23.391 -10.961 1 79.56 291 PRO A O 1
ATOM 2303 N N . PHE A 1 292 ? 17.609 21.938 -10.242 1 76.06 292 PHE A N 1
ATOM 2304 C CA . PHE A 1 292 ? 16.609 20.875 -10.258 1 76.06 292 PHE A CA 1
ATOM 2305 C C . PHE A 1 292 ? 15.445 21.203 -9.344 1 76.06 292 PHE A C 1
ATOM 2307 O O . PHE A 1 292 ? 14.289 20.938 -9.672 1 76.06 292 PHE A O 1
ATOM 2314 N N . HIS A 1 293 ? 15.719 21.828 -8.289 1 77.56 293 HIS A N 1
ATOM 2315 C CA . HIS A 1 293 ? 14.68 22.203 -7.324 1 77.56 293 HIS A CA 1
ATOM 2316 C C . HIS A 1 293 ? 13.844 23.359 -7.844 1 77.56 293 HIS A C 1
ATOM 2318 O O . HIS A 1 293 ? 12.648 23.438 -7.562 1 77.56 293 HIS A O 1
ATOM 2324 N N . GLN A 1 294 ? 14.469 24.109 -8.609 1 75.75 294 GLN A N 1
ATOM 2325 C CA . GLN A 1 294 ? 13.766 25.281 -9.133 1 75.75 294 GLN A CA 1
ATOM 2326 C C . GLN A 1 294 ? 12.898 24.906 -10.328 1 75.75 294 GLN A C 1
ATOM 2328 O O . GLN A 1 294 ? 11.844 25.516 -10.547 1 75.75 294 GLN A O 1
ATOM 2333 N N . GLU A 1 295 ? 13.289 23.891 -10.938 1 79.44 295 GLU A N 1
ATOM 2334 C CA . GLU A 1 295 ? 12.602 23.547 -12.18 1 79.44 295 GLU A CA 1
ATOM 2335 C C . GLU A 1 295 ? 11.469 22.562 -11.93 1 79.44 295 GLU A C 1
ATOM 2337 O O . GLU A 1 295 ? 10.492 22.516 -12.688 1 79.44 295 GLU A O 1
ATOM 2342 N N . ASP A 1 296 ? 11.602 21.812 -10.938 1 83.75 296 ASP A N 1
ATOM 2343 C CA . ASP A 1 296 ? 10.555 20.859 -10.602 1 83.75 296 ASP A CA 1
ATOM 2344 C C . ASP A 1 296 ? 9.562 21.453 -9.609 1 83.75 296 ASP A C 1
ATOM 2346 O O . ASP A 1 296 ? 9.906 21.703 -8.445 1 83.75 296 ASP A O 1
ATOM 2350 N N . ARG A 1 297 ? 8.344 21.625 -10.047 1 84.56 297 ARG A N 1
ATOM 2351 C CA . ARG A 1 297 ? 7.332 22.297 -9.227 1 84.56 297 ARG A CA 1
ATOM 2352 C C . ARG A 1 297 ? 7.004 21.469 -7.984 1 84.56 297 ARG A C 1
ATOM 2354 O O . ARG A 1 297 ? 6.762 22.031 -6.91 1 84.56 297 ARG A O 1
ATOM 2361 N N . MET A 1 298 ? 6.934 20.203 -8.109 1 86.56 298 MET A N 1
ATOM 2362 C CA . MET A 1 298 ? 6.648 19.344 -6.965 1 86.56 298 MET A CA 1
ATOM 2363 C C . MET A 1 298 ? 7.723 19.484 -5.895 1 86.56 298 MET A C 1
ATOM 2365 O O . MET A 1 298 ? 7.41 19.734 -4.727 1 86.56 298 MET A O 1
ATOM 2369 N N . LEU A 1 299 ? 8.914 19.344 -6.316 1 86.5 299 LEU A N 1
ATOM 2370 C CA . LEU A 1 299 ? 10.023 19.438 -5.379 1 86.5 299 LEU A CA 1
ATOM 2371 C C . LEU A 1 299 ? 10.078 20.828 -4.738 1 86.5 299 LEU A C 1
ATOM 2373 O O . LEU A 1 299 ? 10.359 20.953 -3.547 1 86.5 299 LEU A O 1
ATOM 2377 N N . LYS A 1 300 ? 9.82 21.766 -5.52 1 87.75 300 LYS A N 1
ATOM 2378 C CA . LYS A 1 300 ? 9.805 23.141 -5 1 87.75 300 LYS A CA 1
ATOM 2379 C C . LYS A 1 300 ? 8.758 23.297 -3.904 1 87.75 300 LYS A C 1
ATOM 2381 O O . LYS A 1 300 ? 9.039 23.875 -2.854 1 87.75 300 LYS A O 1
ATOM 2386 N N . ASN A 1 301 ? 7.586 22.844 -4.148 1 89.94 301 ASN A N 1
ATOM 2387 C CA . ASN A 1 301 ? 6.527 22.938 -3.15 1 89.94 301 ASN A CA 1
ATOM 2388 C C . ASN A 1 301 ? 6.891 22.188 -1.871 1 89.94 301 ASN A C 1
ATOM 2390 O O . ASN A 1 301 ? 6.664 22.688 -0.768 1 89.94 301 ASN A O 1
ATOM 2394 N N . ILE A 1 302 ? 7.426 21.078 -2.035 1 91.19 302 ILE A N 1
ATOM 2395 C CA . ILE A 1 302 ? 7.836 20.281 -0.886 1 91.19 302 ILE A CA 1
ATOM 2396 C C . ILE A 1 302 ? 8.891 21.047 -0.081 1 91.19 302 ILE A C 1
ATOM 2398 O O . ILE A 1 302 ? 8.812 21.094 1.148 1 91.19 302 ILE A O 1
ATOM 2402 N N . MET A 1 303 ? 9.781 21.609 -0.76 1 90.56 303 MET A N 1
ATOM 2403 C CA . MET A 1 303 ? 10.844 22.344 -0.075 1 90.56 303 MET A CA 1
ATOM 2404 C C . MET A 1 303 ? 10.297 23.578 0.621 1 90.56 303 MET A C 1
ATOM 2406 O O . MET A 1 303 ? 10.727 23.922 1.722 1 90.56 303 MET A O 1
ATOM 2410 N N . ASP A 1 304 ? 9.422 24.234 -0.06 1 90.69 304 ASP A N 1
ATOM 2411 C CA . ASP A 1 304 ? 8.789 25.391 0.565 1 90.69 304 ASP A CA 1
ATOM 2412 C C . ASP A 1 304 ? 8.102 25 1.871 1 90.69 304 ASP A C 1
ATOM 2414 O O . ASP A 1 304 ? 8.164 25.734 2.857 1 90.69 304 ASP A O 1
ATOM 2418 N N . ILE A 1 305 ? 7.48 23.922 1.853 1 93.44 305 ILE A N 1
ATOM 2419 C CA . ILE A 1 305 ? 6.816 23.406 3.043 1 93.44 305 ILE A CA 1
ATOM 2420 C C . ILE A 1 305 ? 7.852 23.125 4.129 1 93.44 305 ILE A C 1
ATOM 2422 O O . ILE A 1 305 ? 7.668 23.5 5.285 1 93.44 305 ILE A O 1
ATOM 2426 N N . CYS A 1 306 ? 8.945 22.5 3.766 1 93.06 306 CYS A N 1
ATOM 2427 C CA . CYS A 1 306 ? 10 22.172 4.711 1 93.06 306 CYS A CA 1
ATOM 2428 C C . CYS A 1 306 ? 10.586 23.422 5.344 1 93.06 306 CYS A C 1
ATOM 2430 O O . CYS A 1 306 ? 10.773 23.484 6.559 1 93.06 306 CYS A O 1
ATOM 2432 N N . VAL A 1 307 ? 10.852 24.375 4.516 1 90.75 307 VAL A N 1
ATOM 2433 C CA . VAL A 1 307 ? 11.414 25.641 4.992 1 90.75 307 VAL A CA 1
ATOM 2434 C C . VAL A 1 307 ? 10.43 26.297 5.953 1 90.75 307 VAL A C 1
ATOM 2436 O O . VAL A 1 307 ? 10.828 26.766 7.023 1 90.75 307 VAL A O 1
ATOM 2439 N N . SER A 1 308 ? 9.195 26.328 5.57 1 92.44 308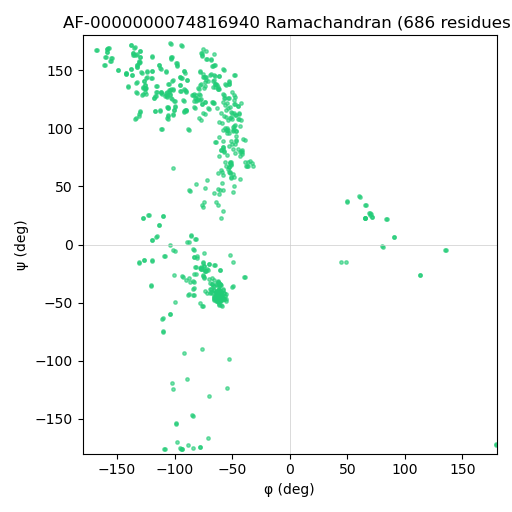 SER A N 1
ATOM 2440 C CA . SER A 1 308 ? 8.172 26.938 6.414 1 92.44 308 SER A CA 1
ATOM 2441 C C . SER A 1 308 ? 8.062 26.203 7.754 1 92.44 308 SER A C 1
ATOM 2443 O O . SER A 1 308 ? 7.828 26.844 8.789 1 92.44 308 SER A O 1
ATOM 2445 N N . ALA A 1 309 ? 8.18 24.969 7.691 1 92 309 ALA A N 1
ATOM 2446 C CA . ALA A 1 309 ? 8.141 24.188 8.922 1 92 309 ALA A CA 1
ATOM 2447 C C . ALA A 1 309 ? 9.32 24.547 9.828 1 92 309 ALA A C 1
ATOM 2449 O O . ALA A 1 309 ? 9.148 24.688 11.047 1 92 309 ALA A O 1
ATOM 2450 N N . CYS A 1 310 ? 10.484 24.703 9.281 1 89.94 310 CYS A N 1
ATOM 2451 C CA . CYS A 1 310 ? 11.68 25.078 10.023 1 89.94 310 CYS A CA 1
ATOM 2452 C C . CYS A 1 310 ? 11.5 26.438 10.695 1 89.94 310 CYS A C 1
ATOM 2454 O O . CYS A 1 310 ? 12.039 26.672 11.781 1 89.94 310 CYS A O 1
ATOM 2456 N N . GLU A 1 311 ? 10.789 27.234 10.031 1 88.81 311 GLU A N 1
ATOM 2457 C CA . GLU A 1 311 ? 10.555 28.578 10.547 1 88.81 311 GLU A CA 1
ATOM 2458 C C . GLU A 1 311 ? 9.344 28.609 11.469 1 88.81 311 GLU A C 1
ATOM 2460 O O . GLU A 1 311 ? 8.883 29.688 11.852 1 88.81 311 GLU A O 1
ATOM 2465 N N . SER A 1 312 ? 8.688 27.547 11.758 1 88.75 312 SER A N 1
ATOM 2466 C CA . SER A 1 312 ? 7.543 27.406 12.648 1 88.75 312 SER A CA 1
ATOM 2467 C C . SER A 1 312 ? 6.305 28.078 12.062 1 88.75 312 SER A C 1
ATOM 2469 O O . SER A 1 312 ? 5.457 28.578 12.805 1 88.75 312 SER A O 1
ATOM 2471 N N . LYS A 1 313 ? 6.238 28.172 10.773 1 89.56 313 LYS A N 1
ATOM 2472 C CA . LYS A 1 313 ? 5.082 28.75 10.086 1 89.56 313 LYS A CA 1
ATOM 2473 C C . LYS A 1 313 ? 4.18 27.656 9.523 1 89.56 313 LYS A C 1
ATOM 2475 O O . LYS A 1 313 ? 3.133 27.938 8.938 1 89.56 313 LYS A O 1
ATOM 2480 N N . TYR A 1 314 ? 4.617 26.531 9.656 1 91.44 314 TYR A N 1
ATOM 2481 C CA . TYR A 1 314 ? 3.896 25.359 9.156 1 91.44 314 TYR A CA 1
ATOM 2482 C C . TYR A 1 314 ? 3.994 24.203 10.133 1 91.44 314 TYR A C 1
ATOM 2484 O O . TYR A 1 314 ? 5.059 23.953 10.703 1 91.44 314 TYR A O 1
ATOM 2492 N N . ARG A 1 315 ? 2.861 23.578 10.32 1 91.38 315 ARG A N 1
ATOM 2493 C CA . ARG A 1 315 ? 2.832 22.344 11.117 1 91.38 315 ARG A CA 1
ATOM 2494 C C . ARG A 1 315 ? 2.145 21.219 10.352 1 91.38 315 ARG A C 1
ATOM 2496 O O . ARG A 1 315 ? 1.122 21.438 9.703 1 91.38 315 ARG A O 1
ATOM 2503 N N . GLY A 1 316 ? 2.754 20.094 10.406 1 94.75 316 GLY A N 1
ATOM 2504 C CA . GLY A 1 316 ? 2.184 18.922 9.766 1 94.75 316 GLY A CA 1
ATOM 2505 C C . GLY A 1 316 ? 1.45 18.016 10.742 1 94.75 316 GLY A C 1
ATOM 2506 O O . GLY A 1 316 ? 0.818 18.484 11.68 1 94.75 316 GLY A O 1
ATOM 2507 N N . PHE A 1 317 ? 1.381 16.734 10.391 1 95.94 317 PHE A N 1
ATOM 2508 C CA . PHE A 1 317 ? 0.719 15.742 11.234 1 95.94 317 PHE A CA 1
ATOM 2509 C C . PHE A 1 317 ? 1.701 15.133 12.227 1 95.94 317 PHE A C 1
ATOM 2511 O O . PHE A 1 317 ? 2.865 14.906 11.898 1 95.94 317 PHE A O 1
ATOM 2518 N N . THR A 1 318 ? 1.263 14.898 13.391 1 95.19 318 THR A N 1
ATOM 2519 C CA . THR A 1 318 ? 2.004 14.117 14.367 1 95.19 318 THR A CA 1
ATOM 2520 C C . THR A 1 318 ? 1.438 12.703 14.477 1 95.19 318 THR A C 1
ATOM 2522 O O . THR A 1 318 ? 0.344 12.43 13.977 1 95.19 318 THR A O 1
ATOM 2525 N N . ALA A 1 319 ? 2.246 11.836 14.992 1 94.81 319 ALA A N 1
ATOM 2526 C CA . ALA A 1 319 ? 1.835 10.438 15.125 1 94.81 319 ALA A CA 1
ATOM 2527 C C . ALA A 1 319 ? 1.57 10.07 16.578 1 94.81 319 ALA A C 1
ATOM 2529 O O . ALA A 1 319 ? 2.41 10.312 17.453 1 94.81 319 ALA A O 1
ATOM 2530 N N . SER A 1 320 ? 0.404 9.508 16.828 1 92.56 320 SER A N 1
ATOM 2531 C CA . SER A 1 320 ? 0.061 9.047 18.172 1 92.56 320 SER A CA 1
ATOM 2532 C C . SER A 1 320 ? -0.4 7.598 18.156 1 92.56 320 SER A C 1
ATOM 2534 O O . SER A 1 320 ? -1.234 7.211 17.328 1 92.56 320 SER A O 1
ATOM 2536 N N . GLN A 1 321 ? 0.151 6.82 18.984 1 91.69 321 GLN A N 1
ATOM 2537 C CA . GLN A 1 321 ? -0.262 5.422 19.094 1 91.69 321 GLN A CA 1
ATOM 2538 C C . GLN A 1 321 ? -1.565 5.293 19.875 1 91.69 321 GLN A C 1
ATOM 2540 O O . GLN A 1 321 ? -1.68 5.805 21 1 91.69 321 GLN A O 1
ATOM 2545 N N . ILE A 1 322 ? -2.523 4.684 19.297 1 89.25 322 ILE A N 1
ATOM 2546 C CA . ILE A 1 322 ? -3.842 4.566 19.906 1 89.25 322 ILE A CA 1
ATOM 2547 C C . ILE A 1 322 ? -4.332 3.121 19.797 1 89.25 322 ILE A C 1
ATOM 2549 O O . ILE A 1 322 ? -4.121 2.461 18.781 1 89.25 322 ILE A O 1
ATOM 2553 N N . MET A 1 323 ? -4.93 2.615 20.797 1 81.69 323 MET A N 1
ATOM 2554 C CA . MET A 1 323 ? -5.52 1.279 20.812 1 81.69 323 MET A CA 1
ATOM 2555 C C . MET A 1 323 ? -6.895 1.287 20.156 1 81.69 323 MET A C 1
ATOM 2557 O O . MET A 1 323 ? -7.703 2.186 20.406 1 81.69 323 MET A O 1
ATOM 2561 N N . SER A 1 324 ? -7.055 0.373 19.234 1 74.88 324 SER A N 1
ATOM 2562 C CA . SER A 1 324 ? -8.383 0.184 18.656 1 74.88 324 SER A CA 1
ATOM 2563 C C . SER A 1 324 ? -9.055 -1.066 19.203 1 74.88 324 SER A C 1
ATOM 2565 O O . SER A 1 324 ? -8.438 -2.133 19.266 1 74.88 324 SER A O 1
ATOM 2567 N N . LYS A 1 325 ? -10.25 -0.905 19.656 1 66.69 325 LYS A N 1
ATOM 2568 C CA . LYS A 1 325 ? -11.008 -2.033 20.188 1 66.69 325 LYS A CA 1
ATOM 2569 C C . LYS A 1 325 ? -11.531 -2.924 19.078 1 66.69 325 LYS A C 1
ATOM 2571 O O . LYS A 1 325 ? -11.781 -4.109 19.281 1 66.69 325 LYS A O 1
ATOM 2576 N N . LEU A 1 326 ? -11.688 -2.236 17.969 1 62.59 326 LEU A N 1
ATOM 2577 C CA . LEU A 1 326 ? -12.266 -2.975 16.844 1 62.59 326 LEU A CA 1
ATOM 2578 C C . LEU A 1 326 ? -11.359 -4.133 16.438 1 62.59 326 LEU A C 1
ATOM 2580 O O . LEU A 1 326 ? -11.836 -5.23 16.156 1 62.59 326 LEU A O 1
ATOM 2584 N N . ASP A 1 327 ? -10.117 -3.895 16.469 1 62.81 327 ASP A N 1
ATOM 2585 C CA . ASP A 1 327 ? -9.211 -4.949 16.016 1 62.81 327 ASP A CA 1
ATOM 2586 C C . ASP A 1 327 ? -8.258 -5.367 17.141 1 62.81 327 ASP A C 1
ATOM 2588 O O . ASP A 1 327 ? -7.426 -6.258 16.953 1 62.81 327 ASP A O 1
ATOM 2592 N N . ASP A 1 328 ? -8.492 -4.762 18.312 1 69.19 328 ASP A N 1
ATOM 2593 C CA . ASP A 1 328 ? -7.645 -5.031 19.469 1 69.19 328 ASP A CA 1
ATOM 2594 C C . ASP A 1 328 ? -6.164 -4.891 19.109 1 69.19 328 ASP A C 1
ATOM 2596 O O . ASP A 1 328 ? -5.352 -5.742 19.469 1 69.19 328 ASP A O 1
ATOM 2600 N N . ARG A 1 329 ? -5.895 -3.99 18.328 1 77.75 329 ARG A N 1
ATOM 2601 C CA . ARG A 1 329 ? -4.52 -3.777 17.891 1 77.75 329 ARG A CA 1
ATOM 2602 C C . ARG A 1 329 ? -4.109 -2.32 18.062 1 77.75 329 ARG A C 1
ATOM 2604 O O . ARG A 1 329 ? -4.957 -1.424 18.047 1 77.75 329 ARG A O 1
ATOM 2611 N N . LEU A 1 330 ? -2.793 -2.154 18.344 1 84.5 330 LEU A N 1
ATOM 2612 C CA . LEU A 1 330 ? -2.211 -0.818 18.406 1 84.5 330 LEU A CA 1
ATOM 2613 C C . LEU A 1 330 ? -1.899 -0.297 17 1 84.5 330 LEU A C 1
ATOM 2615 O O . LEU A 1 330 ? -1.367 -1.031 16.172 1 84.5 330 LEU A O 1
ATOM 2619 N N . SER A 1 331 ? -2.467 0.836 16.75 1 91.5 331 SER A N 1
ATOM 2620 C CA . SER A 1 331 ? -2.172 1.503 15.484 1 91.5 331 SER A CA 1
ATOM 2621 C C . SER A 1 331 ? -1.846 2.977 15.703 1 91.5 331 SER A C 1
ATOM 2623 O O . SER A 1 331 ? -2.018 3.502 16.797 1 91.5 331 SER A O 1
ATOM 2625 N N . TYR A 1 332 ? -1.282 3.57 14.773 1 93.62 332 TYR A N 1
ATOM 2626 C CA . TYR A 1 332 ? -0.919 4.977 14.891 1 93.62 332 TYR A CA 1
ATOM 2627 C C . TYR A 1 332 ? -1.914 5.863 14.148 1 93.62 332 TYR A C 1
ATOM 2629 O O . TYR A 1 332 ? -2.342 5.531 13.039 1 93.62 332 TYR A O 1
ATOM 2637 N N . LEU A 1 333 ? -2.318 6.887 14.805 1 94.38 333 LEU A N 1
ATOM 2638 C CA . LEU A 1 333 ? -3.127 7.945 14.211 1 94.38 333 LEU A CA 1
ATOM 2639 C C . LEU A 1 333 ? -2.266 9.156 13.859 1 94.38 333 LEU A C 1
ATOM 2641 O O . LEU A 1 333 ? -1.519 9.656 14.703 1 94.38 333 LEU A O 1
ATOM 2645 N N . TYR A 1 334 ? -2.289 9.57 12.594 1 96.38 334 TYR A N 1
ATOM 2646 C CA . TYR A 1 334 ? -1.611 10.773 12.125 1 96.38 334 TYR A CA 1
ATOM 2647 C C . TYR A 1 334 ? -2.592 11.93 11.977 1 96.38 334 TYR A C 1
ATOM 2649 O O . TYR A 1 334 ? -3.539 11.852 11.188 1 96.38 334 TYR A O 1
ATOM 2657 N N . CYS A 1 335 ? -2.426 12.93 12.727 1 95.12 335 CYS A N 1
ATOM 2658 C CA . CYS A 1 335 ? -3.279 14.117 12.703 1 95.12 335 CYS A CA 1
ATOM 2659 C C . CYS A 1 335 ? -2.551 15.32 13.273 1 95.12 335 CYS A C 1
ATOM 2661 O O . CYS A 1 335 ? -1.42 15.203 13.75 1 95.12 335 CYS A O 1
ATOM 2663 N N . ARG A 1 336 ? -3.197 16.453 13.07 1 91.06 336 ARG A N 1
ATOM 2664 C CA . ARG A 1 336 ? -2.633 17.656 13.688 1 91.06 336 ARG A CA 1
ATOM 2665 C C . ARG A 1 336 ? -2.725 17.578 15.203 1 91.06 336 ARG A C 1
ATOM 2667 O O . ARG A 1 336 ? -3.666 17 15.75 1 91.06 336 ARG A O 1
ATOM 2674 N N . ASP A 1 337 ? -1.693 18.047 15.867 1 78.69 337 ASP A N 1
ATOM 2675 C CA . ASP A 1 337 ? -1.644 18 17.328 1 78.69 337 ASP A CA 1
ATOM 2676 C C . ASP A 1 337 ? -2.922 18.578 17.938 1 78.69 337 ASP A C 1
ATOM 2678 O O . ASP A 1 337 ? -3.275 19.734 17.672 1 78.69 337 ASP A O 1
ATOM 2682 N N . LEU A 1 338 ? -3.629 17.703 18.562 1 68.31 338 LEU A N 1
ATOM 2683 C CA . LEU A 1 338 ? -4.914 18.062 19.156 1 68.31 338 LEU A CA 1
ATOM 2684 C C . LEU A 1 338 ? -4.723 18.812 20.469 1 68.31 338 LEU A C 1
ATOM 2686 O O . LEU A 1 338 ? -5.68 19.359 21.016 1 68.31 338 LEU A O 1
ATOM 2690 N N . THR A 1 339 ? -3.559 18.641 21.031 1 58.97 339 THR A N 1
ATOM 2691 C CA . THR A 1 339 ? -3.361 19.297 22.312 1 58.97 339 THR A CA 1
ATOM 2692 C C . THR A 1 339 ? -3.764 20.766 22.25 1 58.97 339 THR A C 1
ATOM 2694 O O . THR A 1 339 ? -4.234 21.328 23.234 1 58.97 339 THR A O 1
ATOM 2697 N N . ALA A 1 340 ? -3.533 21.344 21.188 1 52.75 340 ALA A N 1
ATOM 2698 C CA . ALA A 1 340 ? -3.977 22.734 21.141 1 52.75 340 ALA A CA 1
ATOM 2699 C C . ALA A 1 340 ? -5.5 22.828 21.172 1 52.75 340 ALA A C 1
ATOM 2701 O O . ALA A 1 340 ? -6.055 23.828 21.641 1 52.75 340 ALA A O 1
ATOM 2702 N N . LEU A 1 341 ? -6.184 21.859 20.688 1 52.72 341 LEU A N 1
ATOM 2703 C CA . LEU A 1 341 ? -7.645 21.891 20.672 1 52.72 341 LEU A CA 1
ATOM 2704 C C . LEU A 1 341 ? -8.211 21.703 22.078 1 52.72 341 LEU A C 1
ATOM 2706 O O . LEU A 1 341 ? -9.344 22.109 22.344 1 52.72 341 LEU A O 1
ATOM 2710 N N . LYS A 1 342 ? -7.551 20.781 22.734 1 51.56 342 LYS A N 1
ATOM 2711 C CA . LYS A 1 342 ? -8.102 20.547 24.078 1 51.56 342 LYS A CA 1
ATOM 2712 C C . LYS A 1 342 ? -7.832 21.719 25 1 51.56 342 LYS A C 1
ATOM 2714 O O . LYS A 1 342 ? -8.453 21.844 26.062 1 51.56 342 LYS A O 1
ATOM 2719 N N . LYS A 1 343 ? -6.652 22.406 24.688 1 43.19 343 LYS A N 1
ATOM 2720 C CA . LYS A 1 343 ? -6.441 23.484 25.656 1 43.19 343 LYS A CA 1
ATOM 2721 C C . LYS A 1 343 ? -7.363 24.656 25.359 1 43.19 343 LYS A C 1
ATOM 2723 O O . LYS A 1 343 ? -7.379 25.641 26.109 1 43.19 343 LYS A O 1
ATOM 2728 N N . GLY A 1 344 ? -8.391 24.656 24.953 1 37.09 344 GLY A N 1
ATOM 2729 C CA . GLY A 1 344 ? -9.266 25.812 24.906 1 37.09 344 GLY A CA 1
ATOM 2730 C C . GLY A 1 344 ? -8.57 27.078 24.422 1 37.09 344 GLY A C 1
ATOM 2731 O O . GLY A 1 344 ? -9.102 28.188 24.578 1 37.09 344 GLY A O 1
ATOM 2732 N N . GLU A 1 345 ? -7.273 27.297 24.312 1 31.62 345 GLU A N 1
ATOM 2733 C CA . GLU A 1 345 ? -6.664 28.562 23.938 1 31.62 345 GLU A CA 1
ATOM 2734 C C . GLU A 1 345 ? -6.59 28.719 22.422 1 31.62 345 GLU A C 1
ATOM 2736 O O . GLU A 1 345 ? -6.324 27.766 21.703 1 31.62 345 GLU A O 1
ATOM 2741 N N . MET B 1 1 ? 0.561 -9.664 73.938 1 19.44 1 MET B N 1
ATOM 2742 C CA . MET B 1 1 ? 1.771 -10.422 73.688 1 19.44 1 MET B CA 1
ATOM 2743 C C . MET B 1 1 ? 2.139 -10.305 72.188 1 19.44 1 MET B C 1
ATOM 2745 O O . MET B 1 1 ? 1.26 -10.266 71.312 1 19.44 1 MET B O 1
ATOM 2749 N N . ALA B 1 2 ? 3.441 -9.938 71.938 1 20.48 2 ALA B N 1
ATOM 2750 C CA . ALA B 1 2 ? 4.375 -9.375 70.938 1 20.48 2 ALA B CA 1
ATOM 2751 C C . ALA B 1 2 ? 4.684 -10.375 69.875 1 20.48 2 ALA B C 1
ATOM 2753 O O . ALA B 1 2 ? 5.469 -11.305 70.062 1 20.48 2 ALA B O 1
ATOM 2754 N N . PHE B 1 3 ? 3.631 -11.008 69.312 1 21.42 3 PHE B N 1
ATOM 2755 C CA . PHE B 1 3 ? 3.842 -12.18 68.5 1 21.42 3 PHE B CA 1
ATOM 2756 C C . PHE B 1 3 ? 4.82 -11.859 67.375 1 21.42 3 PHE B C 1
ATOM 2758 O O . PHE B 1 3 ? 4.645 -10.883 66.625 1 21.42 3 PHE B O 1
ATOM 2765 N N . THR B 1 4 ? 6.055 -12.203 67.562 1 20.17 4 THR B N 1
ATOM 2766 C CA . THR B 1 4 ? 7.359 -12.047 66.938 1 20.17 4 THR B CA 1
ATOM 2767 C C . THR B 1 4 ? 7.348 -12.594 65.5 1 20.17 4 THR B C 1
ATOM 2769 O O . THR B 1 4 ? 7.043 -13.766 65.25 1 20.17 4 THR B O 1
ATOM 2772 N N . ARG B 1 5 ? 7.008 -11.773 64.5 1 20.36 5 ARG B N 1
ATOM 2773 C CA . ARG B 1 5 ? 6.75 -11.898 63.062 1 20.36 5 ARG B CA 1
ATOM 2774 C C . ARG B 1 5 ? 7.969 -12.438 62.344 1 20.36 5 ARG B C 1
ATOM 2776 O O . ARG B 1 5 ? 9.039 -11.82 62.344 1 20.36 5 ARG B O 1
ATOM 2783 N N . ALA B 1 6 ? 8.125 -13.82 62.406 1 21.47 6 ALA B N 1
ATOM 2784 C CA . ALA B 1 6 ? 9.32 -14.539 61.969 1 21.47 6 ALA B CA 1
ATOM 2785 C C . ALA B 1 6 ? 9.719 -14.109 60.562 1 21.47 6 ALA B C 1
ATOM 2787 O O . ALA B 1 6 ? 8.852 -13.859 59.719 1 21.47 6 ALA B O 1
ATOM 2788 N N . PRO B 1 7 ? 11.023 -13.766 60.281 1 23.08 7 PRO B N 1
ATOM 2789 C CA . PRO B 1 7 ? 11.781 -13.086 59.219 1 23.08 7 PRO B CA 1
ATOM 2790 C C . PRO B 1 7 ? 11.938 -13.938 57.969 1 23.08 7 PRO B C 1
ATOM 2792 O O . PRO B 1 7 ? 12.641 -13.547 57.031 1 23.08 7 PRO B O 1
ATOM 2795 N N . THR B 1 8 ? 10.883 -14.75 57.594 1 21.44 8 THR B N 1
ATOM 2796 C CA . THR B 1 8 ? 11.227 -15.852 56.688 1 21.44 8 THR B CA 1
ATOM 2797 C C . THR B 1 8 ? 11.984 -15.336 55.469 1 21.44 8 THR B C 1
ATOM 2799 O O . THR B 1 8 ? 11.508 -14.438 54.781 1 21.44 8 THR B O 1
ATOM 2802 N N . SER B 1 9 ? 13.297 -15.391 55.5 1 20.92 9 SER B N 1
ATOM 2803 C CA . SER B 1 9 ? 14.383 -15.008 54.594 1 20.92 9 SER B CA 1
ATOM 2804 C C . SER B 1 9 ? 14.281 -15.719 53.25 1 20.92 9 SER B C 1
ATOM 2806 O O . SER B 1 9 ? 14.406 -16.938 53.188 1 20.92 9 SER B O 1
ATOM 2808 N N . LEU B 1 10 ? 13.211 -15.664 52.594 1 21.41 10 LEU B N 1
ATOM 2809 C CA . LEU B 1 10 ? 13.102 -16.5 51.406 1 21.41 10 LEU B CA 1
ATOM 2810 C C . LEU B 1 10 ? 14.281 -16.25 50.469 1 21.41 10 LEU B C 1
ATOM 2812 O O . LEU B 1 10 ? 14.633 -15.109 50.188 1 21.41 10 LEU B O 1
ATOM 2816 N N . PRO B 1 11 ? 15.203 -17.203 50.406 1 20.58 11 PRO B N 1
ATOM 2817 C CA . PRO B 1 11 ? 16.469 -17.125 49.656 1 20.58 11 PRO B CA 1
ATOM 2818 C C . PRO B 1 11 ? 16.266 -16.797 48.188 1 20.58 11 PRO B C 1
ATOM 2820 O O . PRO B 1 11 ? 15.227 -17.141 47.594 1 20.58 11 PRO B O 1
ATOM 2823 N N . SER B 1 12 ? 16.766 -15.609 47.688 1 21.25 12 SER B N 1
ATOM 2824 C CA . SER B 1 12 ? 16.812 -14.93 46.406 1 21.25 12 SER B CA 1
ATOM 2825 C C . SER B 1 12 ? 17.531 -15.781 45.344 1 21.25 12 SER B C 1
ATOM 2827 O O . SER B 1 12 ? 18.734 -16.016 45.469 1 21.25 12 SER B O 1
ATOM 2829 N N . LEU B 1 13 ? 16.984 -16.953 45.031 1 20.09 13 LEU B N 1
ATOM 2830 C CA . LEU B 1 13 ? 17.688 -17.844 44.094 1 20.09 13 LEU B CA 1
ATOM 2831 C C . LEU B 1 13 ? 18.141 -17.094 42.875 1 20.09 13 LEU B C 1
ATOM 2833 O O . LEU B 1 13 ? 17.359 -16.391 42.219 1 20.09 13 LEU B O 1
ATOM 2837 N N . ASN B 1 14 ? 19.453 -16.875 42.656 1 20.3 14 ASN B N 1
ATOM 2838 C CA . ASN B 1 14 ? 20.391 -16.281 41.688 1 20.3 14 ASN B CA 1
ATOM 2839 C C . ASN B 1 14 ? 20.281 -16.953 40.312 1 20.3 14 ASN B C 1
ATOM 2841 O O . ASN B 1 14 ? 21.188 -16.828 39.5 1 20.3 14 ASN B O 1
ATOM 2845 N N . TYR B 1 15 ? 19.188 -17.594 39.938 1 19.94 15 TYR B N 1
ATOM 2846 C CA . TYR B 1 15 ? 19.484 -18.406 38.781 1 19.94 15 TYR B CA 1
ATOM 2847 C C . TYR B 1 15 ? 20.047 -17.547 37.656 1 19.94 15 TYR B C 1
ATOM 2849 O O . TYR B 1 15 ? 19.469 -16.516 37.281 1 19.94 15 TYR B O 1
ATOM 2857 N N . ALA B 1 16 ? 21.344 -17.547 37.469 1 20.78 16 ALA B N 1
ATOM 2858 C CA . ALA B 1 16 ? 22.188 -16.969 36.406 1 20.78 16 ALA B CA 1
ATOM 2859 C C . ALA B 1 16 ? 21.734 -17.406 35.031 1 20.78 16 ALA B C 1
ATOM 2861 O O . ALA B 1 16 ? 21.859 -18.578 34.656 1 20.78 16 ALA B O 1
ATOM 2862 N N . PHE B 1 17 ? 20.578 -17.109 34.594 1 20.11 17 PHE B N 1
ATOM 2863 C CA . PHE B 1 17 ? 20.156 -17.453 33.25 1 20.11 17 PHE B CA 1
ATOM 2864 C C . PHE B 1 17 ? 21.188 -17.016 32.219 1 20.11 17 PHE B C 1
ATOM 2866 O O . PHE B 1 17 ? 21.578 -15.852 32.156 1 20.11 17 PHE B O 1
ATOM 2873 N N . GLN B 1 18 ? 22.172 -17.891 31.984 1 21.25 18 GLN B N 1
ATOM 2874 C CA . GLN B 1 18 ? 23.172 -17.734 30.953 1 21.25 18 GLN B CA 1
ATOM 2875 C C . GLN B 1 18 ? 22.547 -17.328 29.609 1 21.25 18 GLN B C 1
ATOM 2877 O O . GLN B 1 18 ? 21.609 -17.969 29.156 1 21.25 18 GLN B O 1
ATOM 2882 N N . GLY B 1 19 ? 22.547 -16.078 29.281 1 21.16 19 GLY B N 1
ATOM 2883 C CA . GLY B 1 19 ? 22.078 -15.289 28.141 1 21.16 19 GLY B CA 1
ATOM 2884 C C . GLY B 1 19 ? 22.578 -15.82 26.812 1 21.16 19 GLY B C 1
ATOM 2885 O O . GLY B 1 19 ? 23.781 -15.828 26.547 1 21.16 19 GLY B O 1
ATOM 2886 N N . ASN B 1 20 ? 22.172 -17.062 26.5 1 21.02 20 ASN B N 1
ATOM 2887 C CA . ASN B 1 20 ? 22.672 -17.5 25.188 1 21.02 20 ASN B CA 1
ATOM 2888 C C . ASN B 1 20 ? 22.531 -16.391 24.141 1 21.02 20 ASN B C 1
ATOM 2890 O O . ASN B 1 20 ? 21.5 -15.742 24.047 1 21.02 20 ASN B O 1
ATOM 2894 N N . LYS B 1 21 ? 23.688 -15.906 23.688 1 22.36 21 LYS B N 1
ATOM 2895 C CA . LYS B 1 21 ? 23.953 -14.891 22.672 1 22.36 21 LYS B CA 1
ATOM 2896 C C . LYS B 1 21 ? 23.234 -15.227 21.359 1 22.36 21 LYS B C 1
ATOM 2898 O O . LYS B 1 21 ? 23.5 -16.266 20.75 1 22.36 21 LYS B O 1
ATOM 2903 N N . TYR B 1 22 ? 21.938 -15.203 21.328 1 20.19 22 TYR B N 1
ATOM 2904 C CA . TYR B 1 22 ? 21.344 -15.391 20.016 1 20.19 22 TYR B CA 1
ATOM 2905 C C . TYR B 1 22 ? 22.078 -14.57 18.969 1 20.19 22 TYR B C 1
ATOM 2907 O O . TYR B 1 22 ? 22.469 -13.422 19.219 1 20.19 22 TYR B O 1
ATOM 2915 N N . PRO B 1 23 ? 22.828 -15.219 18.109 1 21.47 23 PRO B N 1
ATOM 2916 C CA . PRO B 1 23 ? 23.562 -14.469 17.094 1 21.47 23 PRO B CA 1
ATOM 2917 C C . PRO B 1 23 ? 22.719 -13.391 16.422 1 21.47 23 PRO B C 1
ATOM 2919 O O . PRO B 1 23 ? 21.484 -13.5 16.406 1 21.47 23 PRO B O 1
ATOM 2922 N N . SER B 1 24 ? 23.141 -12.172 16.562 1 21.77 24 SER B N 1
ATOM 2923 C CA . SER B 1 24 ? 22.625 -10.945 15.984 1 21.77 24 SER B CA 1
ATOM 2924 C C . SER B 1 24 ? 22.281 -11.141 14.508 1 21.77 24 SER B C 1
ATOM 2926 O O . SER B 1 24 ? 23.109 -11.594 13.727 1 21.77 24 SER B O 1
ATOM 2928 N N . MET B 1 25 ? 21.141 -11.727 14.281 1 20.45 25 MET B N 1
ATOM 2929 C CA . MET B 1 25 ? 20.703 -11.734 12.891 1 20.45 25 MET B CA 1
ATOM 2930 C C . MET B 1 25 ? 21.031 -10.414 12.203 1 20.45 25 MET B C 1
ATOM 2932 O O . MET B 1 25 ? 20.641 -9.352 12.68 1 20.45 25 MET B O 1
ATOM 2936 N N . ALA B 1 26 ? 22.203 -10.383 11.625 1 21.81 26 ALA B N 1
ATOM 2937 C CA . ALA B 1 26 ? 22.562 -9.266 10.75 1 21.81 26 ALA B CA 1
ATOM 2938 C C . ALA B 1 26 ? 21.391 -8.875 9.859 1 21.81 26 ALA B C 1
ATOM 2940 O O . ALA B 1 26 ? 20.859 -9.711 9.117 1 21.81 26 ALA B O 1
ATOM 2941 N N . HIS B 1 27 ? 20.469 -8.172 10.43 1 21.97 27 HIS B N 1
ATOM 2942 C CA . HIS B 1 27 ? 19.422 -7.562 9.617 1 21.97 27 HIS B CA 1
ATOM 2943 C C . HIS B 1 27 ? 20 -6.973 8.336 1 21.97 27 HIS B C 1
ATOM 2945 O O . HIS B 1 27 ? 20.891 -6.129 8.383 1 21.97 27 HIS B O 1
ATOM 2951 N N . LEU B 1 28 ? 20.188 -7.836 7.402 1 23.36 28 LEU B N 1
ATOM 2952 C CA . LEU B 1 28 ? 20.516 -7.355 6.062 1 23.36 28 LEU B CA 1
ATOM 2953 C C . LEU B 1 28 ? 19.562 -6.23 5.652 1 23.36 28 LEU B C 1
ATOM 2955 O O . LEU B 1 28 ? 18.344 -6.438 5.555 1 23.36 28 LEU B O 1
ATOM 2959 N N . ASN B 1 29 ? 19.828 -5.059 6.172 1 23.7 29 ASN B N 1
ATOM 2960 C CA . ASN B 1 29 ? 19.156 -3.801 5.863 1 23.7 29 ASN B CA 1
ATOM 2961 C C . ASN B 1 29 ? 19.094 -3.551 4.359 1 23.7 29 ASN B C 1
ATOM 2963 O O . ASN B 1 29 ? 20.094 -3.152 3.752 1 23.7 29 ASN B O 1
ATOM 2967 N N . CYS B 1 30 ? 18.516 -4.426 3.607 1 25.53 30 CYS B N 1
ATOM 2968 C CA . CYS B 1 30 ? 18.359 -4.137 2.188 1 25.53 30 CYS B CA 1
ATOM 2969 C C . CYS B 1 30 ? 17.562 -2.852 1.979 1 25.53 30 CYS B C 1
ATOM 2971 O O . CYS B 1 30 ? 16.391 -2.766 2.377 1 25.53 30 CYS B O 1
ATOM 2973 N N . SER B 1 31 ? 18.219 -1.781 2.031 1 25.91 31 SER B N 1
ATOM 2974 C CA . SER B 1 31 ? 17.625 -0.493 1.701 1 25.91 31 SER B CA 1
ATOM 2975 C C . SER B 1 31 ? 17.078 -0.488 0.277 1 25.91 31 SER B C 1
ATOM 2977 O O . SER B 1 31 ? 17.812 -0.716 -0.68 1 25.91 31 SER B O 1
ATOM 2979 N N . THR B 1 32 ? 15.961 -0.961 0.011 1 29.58 32 THR B N 1
ATOM 2980 C CA . THR B 1 32 ? 15.312 -0.891 -1.293 1 29.58 32 THR B CA 1
ATOM 2981 C C . THR B 1 32 ? 14.992 0.556 -1.661 1 29.58 32 THR B C 1
ATOM 2983 O O . THR B 1 32 ? 14.234 1.226 -0.964 1 29.58 32 THR B O 1
ATOM 2986 N N . LYS B 1 33 ? 15.891 1.254 -2.289 1 32.19 33 LYS B N 1
ATOM 2987 C CA . LYS B 1 33 ? 15.758 2.627 -2.764 1 32.19 33 LYS B CA 1
ATOM 2988 C C . LYS B 1 33 ? 14.641 2.742 -3.803 1 32.19 33 LYS B C 1
ATOM 2990 O O . LYS B 1 33 ? 14.383 1.796 -4.547 1 32.19 33 LYS B O 1
ATOM 2995 N N . VAL B 1 34 ? 13.852 3.67 -3.729 1 32.44 34 VAL B N 1
ATOM 2996 C CA . VAL B 1 34 ? 12.734 4.055 -4.59 1 32.44 34 VAL B CA 1
ATOM 2997 C C . VAL B 1 34 ? 13.258 4.383 -5.988 1 32.44 34 VAL B C 1
ATOM 2999 O O . VAL B 1 34 ? 13.812 5.461 -6.215 1 32.44 34 VAL B O 1
ATOM 3002 N N . THR B 1 35 ? 14.102 3.566 -6.602 1 30 35 THR B N 1
ATOM 3003 C CA . THR B 1 35 ? 14.406 3.98 -7.965 1 30 35 THR B CA 1
ATOM 3004 C C . THR B 1 35 ? 13.227 3.705 -8.891 1 30 35 THR B C 1
ATOM 3006 O O . THR B 1 35 ? 12.539 2.688 -8.75 1 30 35 THR B O 1
ATOM 3009 N N . ASP B 1 36 ? 12.75 4.648 -9.508 1 31.38 36 ASP B N 1
ATOM 3010 C CA . ASP B 1 36 ? 11.742 4.57 -10.562 1 31.38 36 ASP B CA 1
ATOM 3011 C C . ASP B 1 36 ? 12.156 3.578 -11.641 1 31.38 36 ASP B C 1
ATOM 3013 O O . ASP B 1 36 ? 13.133 3.807 -12.359 1 31.38 36 ASP B O 1
ATOM 3017 N N . LEU B 1 37 ? 12.148 2.391 -11.383 1 30.94 37 LEU B N 1
ATOM 3018 C CA . LEU B 1 37 ? 12.328 1.463 -12.492 1 30.94 37 LEU B CA 1
ATOM 3019 C C . LEU B 1 37 ? 11.367 1.786 -13.633 1 30.94 37 LEU B C 1
ATOM 3021 O O . LEU B 1 37 ? 10.172 1.482 -13.547 1 30.94 37 LEU B O 1
ATOM 3025 N N . THR B 1 38 ? 11.539 2.893 -14.336 1 29.2 38 THR B N 1
ATOM 3026 C CA . THR B 1 38 ? 10.789 3.158 -15.562 1 29.2 38 THR B CA 1
ATOM 3027 C C . THR B 1 38 ? 11 2.039 -16.578 1 29.2 38 THR B C 1
ATOM 3029 O O . THR B 1 38 ? 12.125 1.827 -17.047 1 29.2 38 THR B O 1
ATOM 3032 N N . PHE B 1 39 ? 10.352 1 -16.469 1 25.11 39 PHE B N 1
ATOM 3033 C CA . PHE B 1 39 ? 10.273 0.112 -17.609 1 25.11 39 PHE B CA 1
ATOM 3034 C C . PHE B 1 39 ? 9.828 0.877 -18.859 1 25.11 39 PHE B C 1
ATOM 3036 O O . PHE B 1 39 ? 8.656 1.244 -18.984 1 25.11 39 PHE B O 1
ATOM 3043 N N . LYS B 1 40 ? 10.594 1.748 -19.453 1 27.73 40 LYS B N 1
ATOM 3044 C CA . LYS B 1 40 ? 10.219 2.309 -20.75 1 27.73 40 LYS B CA 1
ATOM 3045 C C . LYS B 1 40 ? 9.836 1.209 -21.734 1 27.73 40 LYS B C 1
ATOM 3047 O O . LYS B 1 40 ? 10.648 0.33 -22.031 1 27.73 40 LYS B O 1
ATOM 3052 N N . LEU B 1 41 ? 8.594 0.889 -21.969 1 22.95 41 LEU B N 1
ATOM 3053 C CA . LEU B 1 41 ? 8.164 0.113 -23.125 1 22.95 41 LEU B CA 1
ATOM 3054 C C . LEU B 1 41 ? 8.719 0.717 -24.406 1 22.95 41 LEU B C 1
ATOM 3056 O O . LEU B 1 41 ? 8.602 1.926 -24.641 1 22.95 41 LEU B O 1
ATOM 3060 N N . PRO B 1 42 ? 9.656 0.161 -25.125 1 25.19 42 PRO B N 1
ATOM 3061 C CA . PRO B 1 42 ? 10.125 0.697 -26.406 1 25.19 42 PRO B CA 1
ATOM 3062 C C . PRO B 1 42 ? 8.977 1.039 -27.359 1 25.19 42 PRO B C 1
ATOM 3064 O O . PRO B 1 42 ? 8.039 0.251 -27.5 1 25.19 42 PRO B O 1
ATOM 3067 N N . CYS B 1 43 ? 8.578 2.264 -27.547 1 24.23 43 CYS B N 1
ATOM 3068 C CA . CYS B 1 43 ? 7.688 2.719 -28.594 1 24.23 43 CYS B CA 1
ATOM 3069 C C . CYS B 1 43 ? 8.156 2.229 -29.969 1 24.23 43 CYS B C 1
ATOM 3071 O O . CYS B 1 43 ? 9.266 2.562 -30.391 1 24.23 43 CYS B O 1
ATOM 3073 N N . PHE B 1 44 ? 7.766 1.077 -30.469 1 20.12 44 PHE B N 1
ATOM 3074 C CA . PHE B 1 44 ? 7.977 0.647 -31.844 1 20.12 44 PHE B CA 1
ATOM 3075 C C . PHE B 1 44 ? 7.594 1.751 -32.812 1 20.12 44 PHE B C 1
ATOM 3077 O O . PHE B 1 44 ? 6.438 2.188 -32.844 1 20.12 44 PHE B O 1
ATOM 3084 N N . LYS B 1 45 ? 8.516 2.633 -33.156 1 21.94 45 LYS B N 1
ATOM 3085 C CA . LYS B 1 45 ? 8.391 3.566 -34.281 1 21.94 45 LYS B CA 1
ATOM 3086 C C . LYS B 1 45 ? 7.918 2.854 -35.531 1 21.94 45 LYS B C 1
ATOM 3088 O O . LYS B 1 45 ? 8.531 1.88 -35.969 1 21.94 45 LYS B O 1
ATOM 3093 N N . ALA B 1 46 ? 6.73 2.939 -35.938 1 21.92 46 ALA B N 1
ATOM 3094 C CA . ALA B 1 46 ? 6.25 2.531 -37.25 1 21.92 46 ALA B CA 1
ATOM 3095 C C . ALA B 1 46 ? 7.148 3.078 -38.344 1 21.92 46 ALA B C 1
ATOM 3097 O O . ALA B 1 46 ? 7.539 4.246 -38.312 1 21.92 46 ALA B O 1
ATOM 3098 N N . PRO B 1 47 ? 7.871 2.203 -39.062 1 20.78 47 PRO B N 1
ATOM 3099 C CA . PRO B 1 47 ? 8.766 2.52 -40.188 1 20.78 47 PRO B CA 1
ATOM 3100 C C . PRO B 1 47 ? 8.156 3.5 -41.188 1 20.78 47 PRO B C 1
ATOM 3102 O O . PRO B 1 47 ? 6.949 3.438 -41.438 1 20.78 47 PRO B O 1
ATOM 3105 N N . ASN B 1 48 ? 8.609 4.617 -41.188 1 18.8 48 ASN B N 1
ATOM 3106 C CA . ASN B 1 48 ? 8.312 5.605 -42.219 1 18.8 48 ASN B CA 1
ATOM 3107 C C . ASN B 1 48 ? 8.484 5.027 -43.625 1 18.8 48 ASN B C 1
ATOM 3109 O O . ASN B 1 48 ? 9.445 4.305 -43.875 1 18.8 48 ASN B O 1
ATOM 3113 N N . PRO B 1 49 ? 7.543 5.039 -44.5 1 20.42 49 PRO B N 1
ATOM 3114 C CA . PRO B 1 49 ? 7.52 4.562 -45.906 1 20.42 49 PRO B CA 1
ATOM 3115 C C . PRO B 1 49 ? 8.578 5.234 -46.75 1 20.42 49 PRO B C 1
ATOM 3117 O O . PRO B 1 49 ? 8.453 6.418 -47.094 1 20.42 49 PRO B O 1
ATOM 3120 N N . ILE B 1 50 ? 9.922 5.109 -46.406 1 16.98 50 ILE B N 1
ATOM 3121 C CA . ILE B 1 50 ? 10.898 5.742 -47.281 1 16.98 50 ILE B CA 1
ATOM 3122 C C . ILE B 1 50 ? 10.664 5.305 -48.719 1 16.98 50 ILE B C 1
ATOM 3124 O O . ILE B 1 50 ? 10.648 4.105 -49 1 16.98 50 ILE B O 1
ATOM 3128 N N . ARG B 1 51 ? 10.383 6.172 -49.531 1 16.91 51 ARG B N 1
ATOM 3129 C CA . ARG B 1 51 ? 10.047 6.254 -50.938 1 16.91 51 ARG B CA 1
ATOM 3130 C C . ARG B 1 51 ? 11.117 5.582 -51.781 1 16.91 51 ARG B C 1
ATOM 3132 O O . ARG B 1 51 ? 12.188 5.23 -51.281 1 16.91 51 ARG B O 1
ATOM 3139 N N . TYR B 1 52 ? 11.773 6.32 -52.812 1 16.44 52 TYR B N 1
ATOM 3140 C CA . TYR B 1 52 ? 11.789 6.312 -54.25 1 16.44 52 TYR B CA 1
ATOM 3141 C C . TYR B 1 52 ? 13.047 5.633 -54.781 1 16.44 52 TYR B C 1
ATOM 3143 O O . TYR B 1 52 ? 13.969 5.344 -54.031 1 16.44 52 TYR B O 1
ATOM 3151 N N . LEU B 1 53 ? 14.023 6.355 -55.625 1 16.53 53 LEU B N 1
ATOM 3152 C CA . LEU B 1 53 ? 14.219 6.332 -57.062 1 16.53 53 LEU B CA 1
ATOM 3153 C C . LEU B 1 53 ? 15.406 5.453 -57.438 1 16.53 53 LEU B C 1
ATOM 3155 O O . LEU B 1 53 ? 15.438 4.27 -57.094 1 16.53 53 LEU B O 1
ATOM 3159 N N . ASP B 1 54 ? 16.484 6.008 -58.219 1 16.64 54 ASP B N 1
ATOM 3160 C CA . ASP B 1 54 ? 16.984 5.812 -59.594 1 16.64 54 ASP B CA 1
ATOM 3161 C C . ASP B 1 54 ? 18.172 4.855 -59.594 1 16.64 54 ASP B C 1
ATOM 3163 O O . ASP B 1 54 ? 18.812 4.645 -58.562 1 16.64 54 ASP B O 1
ATOM 3167 N N . ARG B 1 55 ? 18.969 4.695 -60.812 1 17.38 55 ARG B N 1
ATOM 3168 C CA . ARG B 1 55 ? 19.531 3.824 -61.812 1 17.38 55 ARG B CA 1
ATOM 3169 C C . ARG B 1 55 ? 21.016 3.607 -61.594 1 17.38 55 ARG B C 1
ATOM 3171 O O . ARG B 1 55 ? 21.688 2.945 -62.375 1 17.38 55 ARG B O 1
ATOM 3178 N N . LEU B 1 56 ? 21.844 4.105 -60.625 1 17.64 56 LEU B N 1
ATOM 3179 C CA . LEU B 1 56 ? 23.062 4.254 -61.406 1 17.64 56 LEU B CA 1
ATOM 3180 C C . LEU B 1 56 ? 23.703 2.896 -61.688 1 17.64 56 LEU B C 1
ATOM 3182 O O . LEU B 1 56 ? 23.75 2.037 -60.781 1 17.64 56 LEU B O 1
ATOM 3186 N N . PRO B 1 57 ? 24.266 2.613 -62.938 1 17.92 57 PRO B N 1
ATOM 3187 C CA . PRO B 1 57 ? 24.688 1.488 -63.781 1 17.92 57 PRO B CA 1
ATOM 3188 C C . PRO B 1 57 ? 25.984 0.843 -63.281 1 17.92 57 PRO B C 1
ATOM 3190 O O . PRO B 1 57 ? 26.141 -0.376 -63.375 1 17.92 57 PRO B O 1
ATOM 3193 N N . ASN B 1 58 ? 26.984 1.554 -62.812 1 17.42 58 ASN B N 1
ATOM 3194 C CA . ASN B 1 58 ? 28.156 1.313 -63.656 1 17.42 58 ASN B CA 1
ATOM 3195 C C . ASN B 1 58 ? 28.797 -0.038 -63.375 1 17.42 58 ASN B C 1
ATOM 3197 O O . ASN B 1 58 ? 29.062 -0.821 -64.312 1 17.42 58 ASN B O 1
ATOM 3201 N N . ILE B 1 59 ? 29.828 -0.113 -62.375 1 17.42 59 ILE B N 1
ATOM 3202 C CA . ILE B 1 59 ? 31.203 -0.376 -62.812 1 17.42 59 ILE B CA 1
ATOM 3203 C C . ILE B 1 59 ? 31.438 -1.883 -62.875 1 17.42 59 ILE B C 1
ATOM 3205 O O . ILE B 1 59 ? 30.75 -2.654 -62.188 1 17.42 59 ILE B O 1
ATOM 3209 N N . ASP B 1 60 ? 32.781 -2.227 -63.125 1 18.06 60 ASP B N 1
ATOM 3210 C CA . ASP B 1 60 ? 33.688 -3.084 -63.875 1 18.06 60 ASP B CA 1
ATOM 3211 C C . ASP B 1 60 ? 33.875 -4.441 -63.219 1 18.06 60 ASP B C 1
ATOM 3213 O O . ASP B 1 60 ? 33.625 -4.578 -62 1 18.06 60 ASP B O 1
ATOM 3217 N N . HIS B 1 61 ? 34.75 -5.262 -63.75 1 16.86 61 HIS B N 1
ATOM 3218 C CA . HIS B 1 61 ? 34.938 -6.613 -64.25 1 16.86 61 HIS B CA 1
ATOM 3219 C C . HIS B 1 61 ? 35.625 -7.516 -63.25 1 16.86 61 HIS B C 1
ATOM 3221 O O . HIS B 1 61 ? 35.75 -8.727 -63.438 1 16.86 61 HIS B O 1
ATOM 3227 N N . ARG B 1 62 ? 36.5 -6.992 -62.25 1 19.36 62 ARG B N 1
ATOM 3228 C CA . ARG B 1 62 ? 37.688 -7.828 -62.188 1 19.36 62 ARG B CA 1
ATOM 3229 C C . ARG B 1 62 ? 37.375 -9.234 -61.688 1 19.36 62 ARG B C 1
ATOM 3231 O O . ARG B 1 62 ? 36.375 -9.422 -61 1 19.36 62 ARG B O 1
ATOM 3238 N N . ASN B 1 63 ? 38.312 -10.156 -61.906 1 18.83 63 ASN B N 1
ATOM 3239 C CA . ASN B 1 63 ? 38.562 -11.562 -62.156 1 18.83 63 ASN B CA 1
ATOM 3240 C C . ASN B 1 63 ? 38.406 -12.406 -60.906 1 18.83 63 ASN B C 1
ATOM 3242 O O . ASN B 1 63 ? 38.594 -11.891 -59.781 1 18.83 63 ASN B O 1
ATOM 3246 N N . LYS B 1 64 ? 38.375 -13.836 -61.062 1 18.91 64 LYS B N 1
ATOM 3247 C CA . LYS B 1 64 ? 37.688 -15.078 -60.688 1 18.91 64 LYS B CA 1
ATOM 3248 C C . LYS B 1 64 ? 38.344 -15.688 -59.438 1 18.91 64 LYS B C 1
ATOM 3250 O O . LYS B 1 64 ? 37.688 -16.016 -58.469 1 18.91 64 LYS B O 1
ATOM 3255 N N . ARG B 1 65 ? 39.406 -16.703 -59.469 1 18.88 65 ARG B N 1
ATOM 3256 C CA . ARG B 1 65 ? 39.188 -18.109 -59.156 1 18.88 65 ARG B CA 1
ATOM 3257 C C . ARG B 1 65 ? 39.656 -18.453 -57.75 1 18.88 65 ARG B C 1
ATOM 3259 O O . ARG B 1 65 ? 40.844 -18.438 -57.5 1 18.88 65 ARG B O 1
ATOM 3266 N N . SER B 1 66 ? 39.156 -18.016 -56.719 1 18.38 66 SER B N 1
ATOM 3267 C CA . SER B 1 66 ? 39.562 -18.359 -55.375 1 18.38 66 SER B CA 1
ATOM 3268 C C . SER B 1 66 ? 39.375 -19.859 -55.094 1 18.38 66 SER B C 1
ATOM 3270 O O . SER B 1 66 ? 38.312 -20.406 -55.375 1 18.38 66 SER B O 1
ATOM 3272 N N . ALA B 1 67 ? 40.469 -20.656 -55.062 1 21.34 67 ALA B N 1
ATOM 3273 C CA . ALA B 1 67 ? 40.594 -22.078 -54.719 1 21.34 67 ALA B CA 1
ATOM 3274 C C . ALA B 1 67 ? 39.969 -22.375 -53.344 1 21.34 67 ALA B C 1
ATOM 3276 O O . ALA B 1 67 ? 40.219 -21.625 -52.406 1 21.34 67 ALA B O 1
ATOM 3277 N N . ASN B 1 68 ? 38.938 -23.188 -53.219 1 21.52 68 ASN B N 1
ATOM 3278 C CA . ASN B 1 68 ? 38.031 -23.672 -52.188 1 21.52 68 ASN B CA 1
ATOM 3279 C C . ASN B 1 68 ? 38.75 -24.5 -51.156 1 21.52 68 AS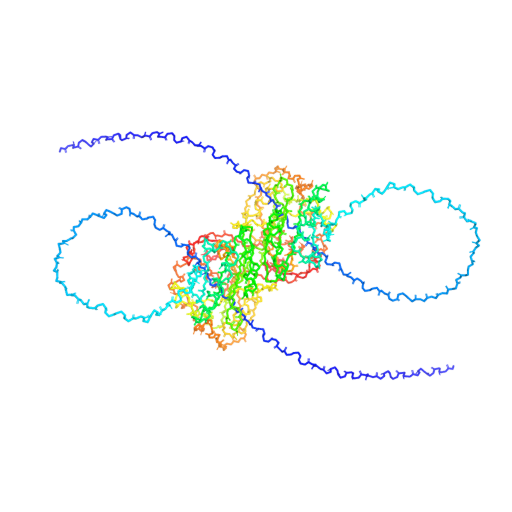N B C 1
ATOM 3281 O O . ASN B 1 68 ? 39 -25.703 -51.344 1 21.52 68 ASN B O 1
ATOM 3285 N N . LEU B 1 69 ? 39.906 -24.172 -50.625 1 22.73 69 LEU B N 1
ATOM 3286 C CA . LEU B 1 69 ? 40.406 -25.141 -49.656 1 22.73 69 LEU B CA 1
ATOM 3287 C C . LEU B 1 69 ? 39.375 -25.391 -48.562 1 22.73 69 LEU B C 1
ATOM 3289 O O . LEU B 1 69 ? 38.906 -24.453 -47.906 1 22.73 69 LEU B O 1
ATOM 3293 N N . ALA B 1 70 ? 38.688 -26.609 -48.469 1 25.69 70 ALA B N 1
ATOM 3294 C CA . ALA B 1 70 ? 37.656 -27.25 -47.656 1 25.69 70 ALA B CA 1
ATOM 3295 C C . ALA B 1 70 ? 38.156 -27.406 -46.219 1 25.69 70 ALA B C 1
ATOM 3297 O O . ALA B 1 70 ? 38.969 -28.281 -45.906 1 25.69 70 ALA B O 1
ATOM 3298 N N . ASN B 1 71 ? 38.906 -26.562 -45.562 1 29.06 71 ASN B N 1
ATOM 3299 C CA . ASN B 1 71 ? 39.219 -26.875 -44.188 1 29.06 71 ASN B CA 1
ATOM 3300 C C . ASN B 1 71 ? 37.938 -27.141 -43.375 1 29.06 71 ASN B C 1
ATOM 3302 O O . ASN B 1 71 ? 37.062 -26.266 -43.312 1 29.06 71 ASN B O 1
ATOM 3306 N N . LEU B 1 72 ? 37.469 -28.359 -43.094 1 27.84 72 LEU B N 1
ATOM 3307 C CA . LEU B 1 72 ? 36.406 -28.953 -42.312 1 27.84 72 LEU B CA 1
ATOM 3308 C C . LEU B 1 72 ? 36.406 -28.469 -40.875 1 27.84 72 LEU B C 1
ATOM 3310 O O . LEU B 1 72 ? 35.688 -29 -40.031 1 27.84 72 LEU B O 1
ATOM 3314 N N . SER B 1 73 ? 37.312 -27.75 -40.25 1 35.72 73 SER B N 1
ATOM 3315 C CA . SER B 1 73 ? 37.156 -27.656 -38.812 1 35.72 73 SER B CA 1
ATOM 3316 C C . SER B 1 73 ? 35.781 -27.109 -38.469 1 35.72 73 SER B C 1
ATOM 3318 O O . SER B 1 73 ? 35.469 -25.938 -38.75 1 35.72 73 SER B O 1
ATOM 3320 N N . THR B 1 74 ? 34.656 -27.844 -38.656 1 34.41 74 THR B N 1
ATOM 3321 C CA . THR B 1 74 ? 33.344 -27.422 -38.188 1 34.41 74 THR B CA 1
ATOM 3322 C C . THR B 1 74 ? 33.438 -27 -36.719 1 34.41 74 THR B C 1
ATOM 3324 O O . THR B 1 74 ? 33.594 -27.844 -35.812 1 34.41 74 THR B O 1
ATOM 3327 N N . THR B 1 75 ? 34.156 -26.047 -36.25 1 37.81 75 THR B N 1
ATOM 3328 C CA . THR B 1 75 ? 33.812 -25.484 -34.938 1 37.81 75 THR B CA 1
ATOM 3329 C C . THR B 1 75 ? 32.312 -25.438 -34.75 1 37.81 75 THR B C 1
ATOM 3331 O O . THR B 1 75 ? 31.609 -24.703 -35.469 1 37.81 75 THR B O 1
ATOM 3334 N N . GLU B 1 76 ? 31.578 -26.531 -34.562 1 38.06 76 GLU B N 1
ATOM 3335 C CA . GLU B 1 76 ? 30.188 -26.484 -34.125 1 38.06 76 GLU B CA 1
ATOM 3336 C C . GLU B 1 76 ? 29.969 -25.328 -33.125 1 38.06 76 GLU B C 1
ATOM 3338 O O . GLU B 1 76 ? 30.5 -25.344 -32.031 1 38.06 76 GLU B O 1
ATOM 3343 N N . THR B 1 77 ? 30.047 -24.125 -33.469 1 43.16 77 THR B N 1
ATOM 3344 C CA . THR B 1 77 ? 29.562 -23.031 -32.625 1 43.16 77 THR B CA 1
ATOM 3345 C C . THR B 1 77 ? 28.266 -23.422 -31.922 1 43.16 77 THR B C 1
ATOM 3347 O O . THR B 1 77 ? 27.25 -23.656 -32.562 1 43.16 77 THR B O 1
ATOM 3350 N N . LEU B 1 78 ? 28.25 -24.297 -30.953 1 47.72 78 LEU B N 1
ATOM 3351 C CA . LEU B 1 78 ? 27.109 -24.578 -30.062 1 47.72 78 LEU B CA 1
ATOM 3352 C C . LEU B 1 78 ? 26.328 -23.297 -29.797 1 47.72 78 LEU B C 1
ATOM 3354 O O . LEU B 1 78 ? 26.812 -22.391 -29.125 1 47.72 78 LEU B O 1
ATOM 3358 N N . THR B 1 79 ? 25.656 -22.844 -30.75 1 61.41 79 THR B N 1
ATOM 3359 C CA . THR B 1 79 ? 24.766 -21.703 -30.562 1 61.41 79 THR B CA 1
ATOM 3360 C C . THR B 1 79 ? 23.812 -21.953 -29.391 1 61.41 79 THR B C 1
ATOM 3362 O O . THR B 1 79 ? 23.031 -22.906 -29.406 1 61.41 79 THR B O 1
ATOM 3365 N N . VAL B 1 80 ? 24.266 -21.656 -28.188 1 74.44 80 VAL B N 1
ATOM 3366 C CA . VAL B 1 80 ? 23.406 -21.766 -27.016 1 74.44 80 VAL B CA 1
ATOM 3367 C C . VAL B 1 80 ? 22.188 -20.859 -27.172 1 74.44 80 VAL B C 1
ATOM 3369 O O . VAL B 1 80 ? 22.312 -19.688 -27.516 1 74.44 80 VAL B O 1
ATOM 3372 N N . GLU B 1 81 ? 21.016 -21.531 -27.297 1 89.12 81 GLU B N 1
ATOM 3373 C CA . GLU B 1 81 ? 19.75 -20.781 -27.359 1 89.12 81 GLU B CA 1
ATOM 3374 C C . GLU B 1 81 ? 19.469 -20.078 -26.031 1 89.12 81 GLU B C 1
ATOM 3376 O O . GLU B 1 81 ? 19.594 -20.688 -24.969 1 89.12 81 GLU B O 1
ATOM 3381 N N . LEU B 1 82 ? 19.328 -18.859 -26.062 1 94.06 82 LEU B N 1
ATOM 3382 C CA . LEU B 1 82 ? 19.016 -18.047 -24.891 1 94.06 82 LEU B CA 1
ATOM 3383 C C . LEU B 1 82 ? 17.609 -17.453 -25 1 94.06 82 LEU B C 1
ATOM 3385 O O . LEU B 1 82 ? 17.094 -17.281 -26.109 1 94.06 82 LEU B O 1
ATOM 3389 N N . LEU B 1 83 ? 17.031 -17.234 -23.875 1 96.38 83 LEU B N 1
ATOM 3390 C CA . LEU B 1 83 ? 15.758 -16.531 -23.844 1 96.38 83 LEU B CA 1
ATOM 3391 C C . LEU B 1 83 ? 15.922 -15.086 -24.328 1 96.38 83 LEU B C 1
ATOM 3393 O O . LEU B 1 83 ? 16.953 -14.461 -24.062 1 96.38 83 LEU B O 1
ATOM 3397 N N . ASP B 1 84 ? 14.859 -14.602 -25.031 1 96.19 84 ASP B N 1
ATOM 3398 C CA . ASP B 1 84 ? 14.805 -13.18 -25.391 1 96.19 84 ASP B CA 1
ATOM 3399 C C . ASP B 1 84 ? 14.656 -12.312 -24.141 1 96.19 84 ASP B C 1
ATOM 3401 O O . ASP B 1 84 ? 13.766 -12.531 -23.328 1 96.19 84 ASP B O 1
ATOM 3405 N N . ALA B 1 85 ? 15.656 -11.375 -23.969 1 96.69 85 ALA B N 1
ATOM 3406 C CA . ALA B 1 85 ? 15.664 -10.562 -22.766 1 96.69 85 ALA B CA 1
ATOM 3407 C C . ALA B 1 85 ? 16.391 -9.234 -23 1 96.69 85 ALA B C 1
ATOM 3409 O O . ALA B 1 85 ? 17.062 -9.062 -24.016 1 96.69 85 ALA B O 1
ATOM 3410 N N . TRP B 1 86 ? 16.141 -8.281 -22.156 1 94.88 86 TRP B N 1
ATOM 3411 C CA . TRP B 1 86 ? 16.891 -7.031 -22.188 1 94.88 86 TRP B CA 1
ATOM 3412 C C . TRP B 1 86 ? 17.406 -6.68 -20.797 1 94.88 86 TRP B C 1
ATOM 3414 O O . TRP B 1 86 ? 16.969 -7.242 -19.797 1 94.88 86 TRP B O 1
ATOM 3424 N N . GLU B 1 87 ? 18.312 -5.746 -20.797 1 92.56 87 GLU B N 1
ATOM 3425 C CA . GLU B 1 87 ? 18.953 -5.359 -19.547 1 92.56 87 GLU B CA 1
ATOM 3426 C C . GLU B 1 87 ? 18.266 -4.156 -18.922 1 92.56 87 GLU B C 1
ATOM 3428 O O . GLU B 1 87 ? 17.781 -3.273 -19.625 1 92.56 87 GLU B O 1
ATOM 3433 N N . ASP B 1 88 ? 18.219 -4.18 -17.594 1 87.06 88 ASP B N 1
ATOM 3434 C CA . ASP B 1 88 ? 17.719 -2.996 -16.891 1 87.06 88 ASP B CA 1
ATOM 3435 C C . ASP B 1 88 ? 18.875 -2.088 -16.469 1 87.06 88 ASP B C 1
ATOM 3437 O O . ASP B 1 88 ? 20.016 -2.305 -16.859 1 87.06 88 ASP B O 1
ATOM 3441 N N . ASP B 1 89 ? 18.594 -0.983 -15.727 1 79.75 89 ASP B N 1
ATOM 3442 C CA . ASP B 1 89 ? 19.594 0.024 -15.367 1 79.75 89 ASP B CA 1
ATOM 3443 C C . ASP B 1 89 ? 20.406 -0.415 -14.156 1 79.75 89 ASP B C 1
ATOM 3445 O O . ASP B 1 89 ? 21.312 0.297 -13.719 1 79.75 89 ASP B O 1
ATOM 3449 N N . TYR B 1 90 ? 20.188 -1.618 -13.68 1 83.12 90 TYR B N 1
ATOM 3450 C CA . TYR B 1 90 ? 20.812 -2.041 -12.43 1 83.12 90 TYR B CA 1
ATOM 3451 C C . TYR B 1 90 ? 21.547 -3.361 -12.617 1 83.12 90 TYR B C 1
ATOM 3453 O O . TYR B 1 90 ? 21.625 -4.172 -11.688 1 83.12 90 TYR B O 1
ATOM 3461 N N . ASP B 1 91 ? 21.906 -3.627 -13.859 1 89.12 91 ASP B N 1
ATOM 3462 C CA . ASP B 1 91 ? 22.625 -4.852 -14.211 1 89.12 91 ASP B CA 1
ATOM 3463 C C . ASP B 1 91 ? 21.719 -6.074 -14.07 1 89.12 91 ASP B C 1
ATOM 3465 O O . ASP B 1 91 ? 22.188 -7.152 -13.695 1 89.12 91 ASP B O 1
ATOM 3469 N N . GLY B 1 92 ? 20.5 -5.82 -14.227 1 94.25 92 GLY B N 1
ATOM 3470 C CA . GLY B 1 92 ? 19.531 -6.898 -14.219 1 94.25 92 GLY B CA 1
ATOM 3471 C C . GLY B 1 92 ? 19.031 -7.266 -15.609 1 94.25 92 GLY B C 1
ATOM 3472 O O . GLY B 1 92 ? 19.469 -6.684 -16.609 1 94.25 92 GLY B O 1
ATOM 3473 N N . VAL B 1 93 ? 18.25 -8.352 -15.625 1 96.94 93 VAL B N 1
ATOM 3474 C CA . VAL B 1 93 ? 17.719 -8.859 -16.891 1 96.94 93 VAL B CA 1
ATOM 3475 C C . VAL B 1 93 ? 16.203 -8.984 -16.797 1 96.94 93 VAL B C 1
ATOM 3477 O O . VAL B 1 93 ? 15.672 -9.438 -15.781 1 96.94 93 VAL B O 1
ATOM 3480 N N . ILE B 1 94 ? 15.562 -8.531 -17.797 1 96.62 94 ILE B N 1
ATOM 3481 C CA . ILE B 1 94 ? 14.117 -8.695 -17.922 1 96.62 94 ILE B CA 1
ATOM 3482 C C . ILE B 1 94 ? 13.805 -9.625 -19.094 1 96.62 94 ILE B C 1
ATOM 3484 O O . ILE B 1 94 ? 14.062 -9.297 -20.25 1 96.62 94 ILE B O 1
ATOM 3488 N N . ILE B 1 95 ? 13.242 -10.719 -18.797 1 97.38 95 ILE B N 1
ATOM 3489 C CA . ILE B 1 95 ? 12.922 -11.703 -19.812 1 97.38 95 ILE B CA 1
ATOM 3490 C C . ILE B 1 95 ? 11.664 -11.273 -20.562 1 97.38 95 ILE B C 1
ATOM 3492 O O . ILE B 1 95 ? 10.695 -10.812 -19.953 1 97.38 95 ILE B O 1
ATOM 3496 N N . ASN B 1 96 ? 11.672 -11.406 -21.812 1 95.44 96 ASN B N 1
ATOM 3497 C CA . ASN B 1 96 ? 10.516 -11.094 -22.641 1 95.44 96 ASN B CA 1
ATOM 3498 C C . ASN B 1 96 ? 9.422 -12.148 -22.516 1 95.44 96 ASN B C 1
ATOM 3500 O O . ASN B 1 96 ? 9.547 -13.25 -23.062 1 95.44 96 ASN B O 1
ATOM 3504 N N . SER B 1 97 ? 8.359 -11.828 -21.969 1 93.19 97 SER B N 1
ATOM 3505 C CA . SER B 1 97 ? 7.297 -12.773 -21.656 1 93.19 97 SER B CA 1
ATOM 3506 C C . SER B 1 97 ? 6.535 -13.18 -22.922 1 93.19 97 SER B C 1
ATOM 3508 O O . SER B 1 97 ? 5.859 -14.211 -22.938 1 93.19 97 SER B O 1
ATOM 3510 N N . GLN B 1 98 ? 6.641 -12.445 -23.938 1 91.62 98 GLN B N 1
ATOM 3511 C CA . GLN B 1 98 ? 5.902 -12.695 -25.172 1 91.62 98 GLN B CA 1
ATOM 3512 C C . GLN B 1 98 ? 6.609 -13.734 -26.047 1 91.62 98 GLN B C 1
ATOM 3514 O O . GLN B 1 98 ? 6.031 -14.258 -27 1 91.62 98 GLN B O 1
ATOM 3519 N N . CYS B 1 99 ? 7.855 -14.062 -25.672 1 92.94 99 CYS B N 1
ATOM 3520 C CA . CYS B 1 99 ? 8.641 -14.945 -26.516 1 92.94 99 CYS B CA 1
ATOM 3521 C C . CYS B 1 99 ? 9.094 -16.188 -25.766 1 92.94 99 CYS B C 1
ATOM 3523 O O . CYS B 1 99 ? 10.133 -16.766 -26.078 1 92.94 99 CYS B O 1
ATOM 3525 N N . LEU B 1 100 ? 8.375 -16.484 -24.844 1 95.19 100 LEU B N 1
ATOM 3526 C CA . LEU B 1 100 ? 8.742 -17.703 -24.109 1 95.19 100 LEU B CA 1
ATOM 3527 C C . LEU B 1 100 ? 8.422 -18.953 -24.922 1 95.19 100 LEU B C 1
ATOM 3529 O O . LEU B 1 100 ? 7.418 -18.984 -25.641 1 95.19 100 LEU B O 1
ATOM 3533 N N . PRO B 1 101 ? 9.32 -19.938 -24.766 1 93.69 101 PRO B N 1
ATOM 3534 C CA . PRO B 1 101 ? 9.008 -21.203 -25.438 1 93.69 101 PRO B CA 1
ATOM 3535 C C . PRO B 1 101 ? 7.656 -21.781 -25.016 1 93.69 101 PRO B C 1
ATOM 3537 O O . PRO B 1 101 ? 7.262 -21.641 -23.844 1 93.69 101 PRO B O 1
ATOM 3540 N N . ASN B 1 102 ? 6.969 -22.5 -25.828 1 87.62 102 ASN B N 1
ATOM 3541 C CA . ASN B 1 102 ? 5.629 -23.016 -25.578 1 87.62 102 ASN B CA 1
ATOM 3542 C C . ASN B 1 102 ? 5.668 -24.359 -24.859 1 87.62 102 ASN B C 1
ATOM 3544 O O . ASN B 1 102 ? 4.707 -24.75 -24.188 1 87.62 102 ASN B O 1
ATOM 3548 N N . SER B 1 103 ? 6.75 -25.047 -25.141 1 92.31 103 SER B N 1
ATOM 3549 C CA . SER B 1 103 ? 6.844 -26.344 -24.5 1 92.31 103 SER B CA 1
ATOM 3550 C C . SER B 1 103 ? 7.645 -26.281 -23.203 1 92.31 103 SER B C 1
ATOM 3552 O O . SER B 1 103 ? 8.648 -25.562 -23.125 1 92.31 103 SER B O 1
ATOM 3554 N N . SER B 1 104 ? 7.242 -27.016 -22.25 1 93.62 104 SER B N 1
ATOM 3555 C CA . SER B 1 104 ? 7.895 -27.062 -20.938 1 93.62 104 SER B CA 1
ATOM 3556 C C . SER B 1 104 ? 9.352 -27.5 -21.062 1 93.62 104 SER B C 1
ATOM 3558 O O . SER B 1 104 ? 10.234 -26.922 -20.422 1 93.62 104 SER B O 1
ATOM 3560 N N . ASN B 1 105 ? 9.578 -28.484 -21.828 1 93.62 105 ASN B N 1
ATOM 3561 C CA . ASN B 1 105 ? 10.93 -29.016 -21.984 1 93.62 105 ASN B CA 1
ATOM 3562 C C . ASN B 1 105 ? 11.852 -27.984 -22.641 1 93.62 105 ASN B C 1
ATOM 3564 O O . ASN B 1 105 ? 12.984 -27.797 -22.203 1 93.62 105 ASN B O 1
ATOM 3568 N N . ALA B 1 106 ? 11.297 -27.391 -23.703 1 95 106 ALA B N 1
ATOM 3569 C CA . ALA B 1 106 ? 12.086 -26.359 -24.375 1 95 106 ALA B CA 1
ATOM 3570 C C . ALA B 1 106 ? 12.383 -25.203 -23.438 1 95 106 ALA B C 1
ATOM 3572 O O . ALA B 1 106 ? 13.5 -24.688 -23.406 1 95 106 ALA B O 1
ATOM 3573 N N . PHE B 1 107 ? 11.391 -24.844 -22.75 1 97.38 107 PHE B N 1
ATOM 3574 C CA . PHE B 1 107 ? 11.547 -23.734 -21.797 1 97.38 107 PHE B CA 1
ATOM 3575 C C . PHE B 1 107 ? 12.586 -24.078 -20.734 1 97.38 107 PHE B C 1
ATOM 3577 O O . PHE B 1 107 ? 13.438 -23.25 -20.406 1 97.38 107 PHE B O 1
ATOM 3584 N N . SER B 1 108 ? 12.492 -25.219 -20.172 1 96.69 108 SER B N 1
ATOM 3585 C CA . SER B 1 108 ? 13.422 -25.641 -19.125 1 96.69 108 SER B CA 1
ATOM 3586 C C . SER B 1 108 ? 14.867 -25.562 -19.609 1 96.69 108 SER B C 1
ATOM 3588 O O . SER B 1 108 ? 15.719 -25 -18.922 1 96.69 108 SER B O 1
ATOM 3590 N N . SER B 1 109 ? 15.117 -26.062 -20.766 1 95.75 109 SER B N 1
ATOM 3591 C CA . SER B 1 109 ? 16.469 -26.094 -21.312 1 95.75 109 SER B CA 1
ATOM 3592 C C . SER B 1 109 ? 17 -24.688 -21.578 1 95.75 109 SER B C 1
ATOM 3594 O O . SER B 1 109 ? 18.109 -24.344 -21.156 1 95.75 109 SER B O 1
ATOM 3596 N N . VAL B 1 110 ? 16.172 -23.938 -22.203 1 96.81 110 VAL B N 1
ATOM 3597 C CA . VAL B 1 110 ? 16.594 -22.594 -22.578 1 96.81 110 VAL B CA 1
ATOM 3598 C C . VAL B 1 110 ? 16.75 -21.734 -21.328 1 96.81 110 VAL B C 1
ATOM 3600 O O . VAL B 1 110 ? 17.656 -20.891 -21.25 1 96.81 110 VAL B O 1
ATOM 3603 N N . LEU B 1 111 ? 15.898 -21.891 -20.375 1 97.56 111 LEU B N 1
ATOM 3604 C CA . LEU B 1 111 ? 15.992 -21.141 -19.109 1 97.56 111 LEU B CA 1
ATOM 3605 C C . LEU B 1 111 ? 17.297 -21.453 -18.406 1 97.56 111 LEU B C 1
ATOM 3607 O O . LEU B 1 111 ? 17.984 -20.531 -17.938 1 97.56 111 LEU B O 1
ATOM 3611 N N . GLN B 1 112 ? 17.609 -22.688 -18.297 1 96.81 112 GLN B N 1
ATOM 3612 C CA . GLN B 1 112 ? 18.844 -23.109 -17.641 1 96.81 112 GLN B CA 1
ATOM 3613 C C . GLN B 1 112 ? 20.062 -22.484 -18.312 1 96.81 112 GLN B C 1
ATOM 3615 O O . GLN B 1 112 ? 20.953 -21.953 -17.656 1 96.81 112 GLN B O 1
ATOM 3620 N N . SER B 1 113 ? 20.062 -22.562 -19.625 1 96.75 113 SER B N 1
ATOM 3621 C CA . SER B 1 113 ? 21.172 -21.984 -20.391 1 96.75 113 SER B CA 1
ATOM 3622 C C . SER B 1 113 ? 21.25 -20.484 -20.188 1 96.75 113 SER B C 1
ATOM 3624 O O . SER B 1 113 ? 22.344 -19.922 -20.062 1 96.75 113 SER B O 1
ATOM 3626 N N . SER B 1 114 ? 20.109 -19.844 -20.188 1 97.5 114 SER B N 1
ATOM 3627 C CA . SER B 1 114 ? 20.062 -18.391 -20.047 1 97.5 114 SER B CA 1
ATOM 3628 C C . SER B 1 114 ? 20.547 -17.953 -18.672 1 97.5 114 SER B C 1
ATOM 3630 O O . SER B 1 114 ? 21.344 -17.016 -18.547 1 97.5 114 SER B O 1
ATOM 3632 N N . VAL B 1 115 ? 20.094 -18.641 -17.672 1 97.31 115 VAL B N 1
ATOM 3633 C CA . VAL B 1 115 ? 20.484 -18.312 -16.312 1 97.31 115 VAL B CA 1
ATOM 3634 C C . VAL B 1 115 ? 21.984 -18.484 -16.141 1 97.31 115 VAL B C 1
ATOM 3636 O O . VAL B 1 115 ? 22.656 -17.656 -15.539 1 97.31 115 VAL B O 1
ATOM 3639 N N . SER B 1 116 ? 22.531 -19.578 -16.656 1 96.31 116 SER B N 1
ATOM 3640 C CA . SER B 1 116 ? 23.969 -19.812 -16.625 1 96.31 116 SER B CA 1
ATOM 3641 C C . SER B 1 116 ? 24.734 -18.688 -17.328 1 96.31 116 SER B C 1
ATOM 3643 O O . SER B 1 116 ? 25.766 -18.219 -16.828 1 96.31 116 SER B O 1
ATOM 3645 N N . HIS B 1 117 ? 24.25 -18.344 -18.422 1 96.19 117 HIS B N 1
ATOM 3646 C CA . HIS B 1 117 ? 24.844 -17.25 -19.188 1 96.19 117 HIS B CA 1
ATOM 3647 C C . HIS B 1 117 ? 24.859 -15.953 -18.391 1 96.19 117 HIS B C 1
ATOM 3649 O O . HIS B 1 117 ? 25.875 -15.266 -18.328 1 96.19 117 HIS B O 1
ATOM 3655 N N . TRP B 1 118 ? 23.75 -15.594 -17.781 1 96.81 118 TRP B N 1
ATOM 3656 C CA . TRP B 1 118 ? 23.625 -14.344 -17.031 1 96.81 118 TRP B CA 1
ATOM 3657 C C . TRP B 1 118 ? 24.5 -14.367 -15.789 1 96.81 118 TRP B C 1
ATOM 3659 O O . TRP B 1 118 ? 25.062 -13.344 -15.383 1 96.81 118 TRP B O 1
ATOM 3669 N N . LYS B 1 119 ? 24.656 -15.516 -15.195 1 95.88 119 LYS B N 1
ATOM 3670 C CA . LYS B 1 119 ? 25.578 -15.664 -14.078 1 95.88 119 LYS B CA 1
ATOM 3671 C C . LYS B 1 119 ? 27.016 -15.359 -14.508 1 95.88 119 LYS B C 1
ATOM 3673 O O . LYS B 1 119 ? 27.734 -14.625 -13.828 1 95.88 119 LYS B O 1
ATOM 3678 N N . LEU B 1 120 ? 27.375 -15.891 -15.594 1 95 120 LEU B N 1
ATOM 3679 C CA . LEU B 1 120 ? 28.719 -15.688 -16.125 1 95 120 LEU B CA 1
ATOM 3680 C C . LEU B 1 120 ? 28.938 -14.219 -16.469 1 95 120 LEU B C 1
ATOM 3682 O O . LEU B 1 120 ? 30.047 -13.695 -16.297 1 95 120 LEU B O 1
ATOM 3686 N N . MET B 1 121 ? 27.938 -13.578 -16.891 1 95.69 121 MET B N 1
ATOM 3687 C CA . MET B 1 121 ? 28.016 -12.172 -17.297 1 95.69 121 MET B CA 1
ATOM 3688 C C . MET B 1 121 ? 27.969 -11.258 -16.078 1 95.69 121 MET B C 1
ATOM 3690 O O . MET B 1 121 ? 28.031 -10.031 -16.203 1 95.69 121 MET B O 1
ATOM 3694 N N . GLY B 1 122 ? 27.641 -11.828 -14.945 1 94.56 122 GLY B N 1
ATOM 3695 C CA . GLY B 1 122 ? 27.641 -11.047 -13.719 1 94.56 122 GLY B CA 1
ATOM 3696 C C . GLY B 1 122 ? 26.344 -10.273 -13.508 1 94.56 122 GLY B C 1
ATOM 3697 O O . GLY B 1 122 ? 26.344 -9.227 -12.867 1 94.56 122 GLY B O 1
ATOM 3698 N N . LYS B 1 123 ? 25.328 -10.742 -14.156 1 95.81 123 LYS B N 1
ATOM 3699 C CA . LYS B 1 123 ? 24.031 -10.109 -13.953 1 95.81 123 LYS B CA 1
ATOM 3700 C C . LYS B 1 123 ? 23.5 -10.359 -12.539 1 95.81 123 LYS B C 1
ATOM 3702 O O . LYS B 1 123 ? 23.922 -11.312 -11.883 1 95.81 123 LYS B O 1
ATOM 3707 N N . LYS B 1 124 ? 22.594 -9.547 -12.055 1 94.06 124 LYS B N 1
ATOM 3708 C CA . LYS B 1 124 ? 22.172 -9.609 -10.656 1 94.06 124 LYS B CA 1
ATOM 3709 C C . LYS B 1 124 ? 20.75 -10.125 -10.523 1 94.06 124 LYS B C 1
ATOM 3711 O O . LYS B 1 124 ? 20.531 -11.305 -10.234 1 94.06 124 LYS B O 1
ATOM 3716 N N . GLY B 1 125 ? 19.797 -9.266 -10.875 1 96.25 125 GLY B N 1
ATOM 3717 C CA . GLY B 1 125 ? 18.391 -9.648 -10.75 1 96.25 125 GLY B CA 1
ATOM 3718 C C . GLY B 1 125 ? 17.734 -9.969 -12.078 1 96.25 125 GLY B C 1
ATOM 3719 O O . GLY B 1 125 ? 17.906 -9.227 -13.047 1 96.25 125 GLY B O 1
ATOM 3720 N N . ILE B 1 126 ? 17.016 -11.148 -12.109 1 97.75 126 ILE B N 1
ATOM 3721 C CA . ILE B 1 126 ? 16.297 -11.555 -13.312 1 97.75 126 ILE B CA 1
ATOM 3722 C C . ILE B 1 126 ? 14.789 -11.477 -13.07 1 97.75 126 ILE B C 1
ATOM 3724 O O . ILE B 1 126 ? 14.297 -11.984 -12.062 1 97.75 126 ILE B O 1
ATOM 3728 N N . TRP B 1 127 ? 14.094 -10.836 -13.961 1 97.31 127 TRP B N 1
ATOM 3729 C CA . TRP B 1 127 ? 12.641 -10.727 -13.898 1 97.31 127 TRP B CA 1
ATOM 3730 C C . TRP B 1 127 ? 11.984 -11.609 -14.961 1 97.31 127 TRP B C 1
ATOM 3732 O O . TRP B 1 127 ? 12.367 -11.57 -16.125 1 97.31 127 TRP B O 1
ATOM 3742 N N . LEU B 1 128 ? 11 -12.383 -14.5 1 98.12 128 LEU B N 1
ATOM 3743 C CA . LEU B 1 128 ? 10.289 -13.281 -15.398 1 98.12 128 LEU B CA 1
ATOM 3744 C C . LEU B 1 128 ? 8.781 -13.188 -15.18 1 98.12 128 LEU B C 1
ATOM 3746 O O . LEU B 1 128 ? 8.266 -13.648 -14.156 1 98.12 128 LEU B O 1
ATOM 3750 N N . LYS B 1 129 ? 8.141 -12.594 -16.125 1 97.38 129 LYS B N 1
ATOM 3751 C CA . LYS B 1 129 ? 6.684 -12.523 -16.125 1 97.38 129 LYS B CA 1
ATOM 3752 C C . LYS B 1 129 ? 6.074 -13.703 -16.891 1 97.38 129 LYS B C 1
ATOM 3754 O O . LYS B 1 129 ? 6.438 -13.961 -18.031 1 97.38 129 LYS B O 1
ATOM 3759 N N . ILE B 1 130 ? 5.223 -14.453 -16.25 1 97.5 130 ILE B N 1
ATOM 3760 C CA . ILE B 1 130 ? 4.555 -15.586 -16.891 1 97.5 130 ILE B CA 1
ATOM 3761 C C . ILE B 1 130 ? 3.047 -15.352 -16.906 1 97.5 130 ILE B C 1
ATOM 3763 O O . ILE B 1 130 ? 2.434 -15.125 -15.867 1 97.5 130 ILE B O 1
ATOM 3767 N N . LEU B 1 131 ? 2.443 -15.422 -18.031 1 95.75 131 LEU B N 1
ATOM 3768 C CA . LEU B 1 131 ? 1.009 -15.219 -18.203 1 95.75 131 LEU B CA 1
ATOM 3769 C C . LEU B 1 131 ? 0.23 -16.453 -17.734 1 95.75 131 LEU B C 1
ATOM 3771 O O . LEU B 1 131 ? 0.791 -17.547 -17.641 1 95.75 131 LEU B O 1
ATOM 3775 N N . GLU B 1 132 ? -1.056 -16.203 -17.516 1 95 132 GLU B N 1
ATOM 3776 C CA . GLU B 1 132 ? -1.92 -17.281 -17.031 1 95 132 GLU B CA 1
ATOM 3777 C C . GLU B 1 132 ? -1.958 -18.438 -18.031 1 95 132 GLU B C 1
ATOM 3779 O O . GLU B 1 132 ? -2.006 -19.609 -17.625 1 95 132 GLU B O 1
ATOM 3784 N N . GLU B 1 133 ? -1.904 -18.172 -19.297 1 93.56 133 GLU B N 1
ATOM 3785 C CA . GLU B 1 133 ? -1.975 -19.188 -20.344 1 93.56 133 GLU B CA 1
ATOM 3786 C C . GLU B 1 133 ? -0.707 -20.031 -20.375 1 93.56 133 GLU B C 1
ATOM 3788 O O . GLU B 1 133 ? -0.696 -21.125 -20.953 1 93.56 133 GLU B O 1
ATOM 3793 N N . GLN B 1 134 ? 0.327 -19.531 -19.75 1 95.5 134 GLN B N 1
ATOM 3794 C CA . GLN B 1 134 ? 1.61 -20.219 -19.71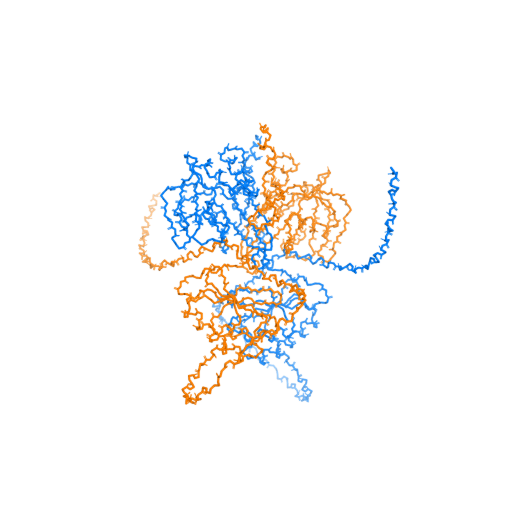9 1 95.5 134 GLN B CA 1
ATOM 3795 C C . GLN B 1 134 ? 1.917 -20.75 -18.328 1 95.5 134 GLN B C 1
ATOM 3797 O O . GLN B 1 134 ? 3.082 -20.938 -17.969 1 95.5 134 GLN B O 1
ATOM 3802 N N . ALA B 1 135 ? 0.949 -20.969 -17.578 1 96 135 ALA B N 1
ATOM 3803 C CA . ALA B 1 135 ? 1.098 -21.266 -16.156 1 96 135 ALA B CA 1
ATOM 3804 C C . ALA B 1 135 ? 1.926 -22.531 -15.945 1 96 135 ALA B C 1
ATOM 3806 O O . ALA B 1 135 ? 2.518 -22.734 -14.875 1 96 135 ALA B O 1
ATOM 3807 N N . GLU B 1 136 ? 2.031 -23.422 -16.922 1 96.19 136 GLU B N 1
ATOM 3808 C CA . GLU B 1 136 ? 2.795 -24.656 -16.812 1 96.19 136 GLU B CA 1
ATOM 3809 C C . GLU B 1 136 ? 4.289 -24.375 -16.672 1 96.19 136 GLU B C 1
ATOM 3811 O O . GLU B 1 136 ? 5.055 -25.25 -16.281 1 96.19 136 GLU B O 1
ATOM 3816 N N . LEU B 1 137 ? 4.688 -23.203 -17.016 1 97.44 137 LEU B N 1
ATOM 3817 C CA . LEU B 1 137 ? 6.098 -22.828 -16.969 1 97.44 137 LEU B CA 1
ATOM 3818 C C . LEU B 1 137 ? 6.508 -22.438 -15.547 1 97.44 137 LEU B C 1
ATOM 3820 O O . LEU B 1 137 ? 7.699 -22.391 -15.234 1 97.44 137 LEU B O 1
ATOM 3824 N N . VAL B 1 138 ? 5.555 -22.109 -14.688 1 97.69 138 VAL B N 1
ATOM 3825 C CA . VAL B 1 138 ? 5.816 -21.531 -13.375 1 97.69 138 VAL B CA 1
ATOM 3826 C C . VAL B 1 138 ? 6.598 -22.547 -12.523 1 97.69 138 VAL B C 1
ATOM 3828 O O . VAL B 1 138 ? 7.656 -22.219 -11.984 1 97.69 138 VAL B O 1
ATOM 3831 N N . PRO B 1 139 ? 6.168 -23.828 -12.445 1 96.69 139 PRO B N 1
ATOM 3832 C CA . PRO B 1 139 ? 6.934 -24.781 -11.633 1 96.69 139 PRO B CA 1
ATOM 3833 C C . PRO B 1 139 ? 8.359 -24.969 -12.133 1 96.69 139 PRO B C 1
ATOM 3835 O O . PRO B 1 139 ? 9.273 -25.188 -11.336 1 96.69 139 PRO B O 1
ATOM 3838 N N . ILE B 1 140 ? 8.57 -24.891 -13.375 1 97.69 140 ILE B N 1
ATOM 3839 C CA . ILE B 1 140 ? 9.891 -25.047 -13.977 1 97.69 140 ILE B CA 1
ATOM 3840 C C . ILE B 1 140 ? 10.805 -23.906 -13.539 1 97.69 140 ILE B C 1
ATOM 3842 O O . ILE B 1 140 ? 11.945 -24.141 -13.141 1 97.69 140 ILE B O 1
ATOM 3846 N N . ALA B 1 141 ? 10.273 -22.703 -13.617 1 98.06 141 ALA B N 1
ATOM 3847 C CA . ALA B 1 141 ? 11.039 -21.531 -13.211 1 98.06 141 ALA B CA 1
ATOM 3848 C C . ALA B 1 141 ? 11.406 -21.594 -11.727 1 98.06 141 ALA B C 1
ATOM 3850 O O . ALA B 1 141 ? 12.539 -21.281 -11.344 1 98.06 141 ALA B O 1
ATOM 3851 N N . LEU B 1 142 ? 10.477 -21.984 -10.961 1 97.69 142 LEU B N 1
ATOM 3852 C CA . LEU B 1 142 ? 10.711 -22.078 -9.523 1 97.69 142 LEU B CA 1
ATOM 3853 C C . LEU B 1 142 ? 11.789 -23.109 -9.219 1 97.69 142 LEU B C 1
ATOM 3855 O O . LEU B 1 142 ? 12.633 -22.891 -8.344 1 97.69 142 LEU B O 1
ATOM 3859 N N . LYS B 1 143 ? 11.758 -24.219 -9.867 1 95.94 143 LYS B N 1
ATOM 3860 C CA . LYS B 1 143 ? 12.758 -25.266 -9.68 1 95.94 143 LYS B CA 1
ATOM 3861 C C . LYS B 1 143 ? 14.148 -24.766 -10.062 1 95.94 143 LYS B C 1
ATOM 3863 O O . LYS B 1 143 ? 15.148 -25.219 -9.484 1 95.94 143 LYS B O 1
ATOM 3868 N N . GLU B 1 144 ? 14.18 -23.875 -11.031 1 96 144 GLU B N 1
ATOM 3869 C CA . GLU B 1 144 ? 15.453 -23.344 -11.5 1 96 144 GLU B CA 1
ATOM 3870 C C . GLU B 1 144 ? 16.047 -22.359 -10.492 1 96 144 GLU B C 1
ATOM 3872 O O . GLU B 1 144 ? 17.234 -22.031 -10.555 1 96 144 GLU B O 1
ATOM 3877 N N . GLY B 1 145 ? 15.172 -21.781 -9.648 1 95.25 145 GLY B N 1
ATOM 3878 C CA . GLY B 1 145 ? 15.703 -20.891 -8.625 1 95.25 145 GLY B CA 1
ATOM 3879 C C . GLY B 1 145 ? 14.906 -19.609 -8.492 1 95.25 145 GLY B C 1
ATOM 3880 O O . GLY B 1 145 ? 15.188 -18.797 -7.609 1 95.25 145 GLY B O 1
ATOM 3881 N N . PHE B 1 146 ? 13.953 -19.453 -9.344 1 97.94 146 PHE B N 1
ATOM 3882 C CA . PHE B 1 146 ? 13.109 -18.266 -9.25 1 97.94 146 PHE B CA 1
ATOM 3883 C C . PHE B 1 146 ? 12.18 -18.359 -8.039 1 97.94 146 PHE B C 1
ATOM 3885 O O . PHE B 1 146 ? 11.914 -19.453 -7.539 1 97.94 146 PHE B O 1
ATOM 3892 N N . SER B 1 147 ? 11.68 -17.188 -7.598 1 97 147 SER B N 1
ATOM 3893 C CA . SER B 1 147 ? 10.711 -17.078 -6.52 1 97 147 SER B CA 1
ATOM 3894 C C . SER B 1 147 ? 9.562 -16.141 -6.898 1 97 147 SER B C 1
ATOM 3896 O O . SER B 1 147 ? 9.727 -15.258 -7.746 1 97 147 SER B O 1
ATOM 3898 N N . TYR B 1 148 ? 8.469 -16.391 -6.266 1 97.62 148 TYR B N 1
ATOM 3899 C CA . TYR B 1 148 ? 7.352 -15.484 -6.48 1 97.62 148 TYR B CA 1
ATOM 3900 C C . TYR B 1 148 ? 7.695 -14.078 -6.023 1 97.62 148 TYR B C 1
ATOM 3902 O O . TYR B 1 148 ? 8.273 -13.883 -4.953 1 97.62 148 TYR B O 1
ATOM 3910 N N . HIS B 1 149 ? 7.398 -13.117 -6.816 1 95.81 149 HIS B N 1
ATOM 3911 C CA . HIS B 1 149 ? 7.492 -11.719 -6.426 1 95.81 149 HIS B CA 1
ATOM 3912 C C . HIS B 1 149 ? 6.113 -11.125 -6.152 1 95.81 149 HIS B C 1
ATOM 3914 O O . HIS B 1 149 ? 5.852 -10.633 -5.055 1 95.81 149 HIS B O 1
ATOM 3920 N N . HIS B 1 150 ? 5.289 -11.133 -7.082 1 94.5 150 HIS B N 1
ATOM 3921 C CA . HIS B 1 150 ? 3.893 -10.727 -6.973 1 94.5 150 HIS B CA 1
ATOM 3922 C C . HIS B 1 150 ? 3.055 -11.336 -8.094 1 94.5 150 HIS B C 1
ATOM 3924 O O . HIS B 1 150 ? 3.598 -11.922 -9.031 1 94.5 150 HIS B O 1
ATOM 3930 N N . ALA B 1 151 ? 1.744 -11.219 -7.926 1 96.31 151 ALA B N 1
ATOM 3931 C CA . ALA B 1 151 ? 0.827 -11.656 -8.977 1 96.31 151 ALA B CA 1
ATOM 3932 C C . ALA B 1 151 ? -0.368 -10.711 -9.086 1 96.31 151 ALA B C 1
ATOM 3934 O O . ALA B 1 151 ? -0.772 -10.094 -8.094 1 96.31 151 ALA B O 1
ATOM 3935 N N . ASP B 1 152 ? -0.843 -10.562 -10.227 1 92.75 152 ASP B N 1
ATOM 3936 C CA . ASP B 1 152 ? -2.096 -9.898 -10.57 1 92.75 152 ASP B CA 1
ATOM 3937 C C . ASP B 1 152 ? -2.943 -10.758 -11.5 1 92.75 152 ASP B C 1
ATOM 3939 O O . ASP B 1 152 ? -2.438 -11.695 -12.117 1 92.75 152 ASP B O 1
ATOM 3943 N N . PRO B 1 153 ? -4.223 -10.469 -11.469 1 91.81 153 PRO B N 1
ATOM 3944 C CA . PRO B 1 153 ? -4.992 -11.219 -12.461 1 91.81 153 PRO B CA 1
ATOM 3945 C C . PRO B 1 153 ? -4.359 -11.18 -13.852 1 91.81 153 PRO B C 1
ATOM 3947 O O . PRO B 1 153 ? -4.055 -10.102 -14.359 1 91.81 153 PRO B O 1
ATOM 3950 N N . GLY B 1 154 ? -4.043 -12.383 -14.367 1 94.12 154 GLY B N 1
ATOM 3951 C CA . GLY B 1 154 ? -3.51 -12.469 -15.719 1 94.12 154 GLY B CA 1
ATOM 3952 C C . GLY B 1 154 ? -2.066 -12.93 -15.766 1 94.12 154 GLY B C 1
ATOM 3953 O O . GLY B 1 154 ? -1.605 -13.445 -16.781 1 94.12 154 GLY B O 1
ATOM 3954 N N . TYR B 1 155 ? -1.387 -12.641 -14.625 1 96.19 155 TYR B N 1
ATOM 3955 C CA . TYR B 1 155 ? 0.011 -13.047 -14.711 1 96.19 155 TYR B CA 1
ATOM 3956 C C . TYR B 1 155 ? 0.62 -13.203 -13.32 1 96.19 155 TYR B C 1
ATOM 3958 O O . TYR B 1 155 ? 0.029 -12.781 -12.32 1 96.19 155 TYR B O 1
ATOM 3966 N N . VAL B 1 156 ? 1.726 -13.82 -13.273 1 97.5 156 VAL B N 1
ATOM 3967 C CA . VAL B 1 156 ? 2.582 -13.898 -12.094 1 97.5 156 VAL B CA 1
ATOM 3968 C C . VAL B 1 156 ? 3.988 -13.414 -12.445 1 97.5 156 VAL B C 1
ATOM 3970 O O . VAL B 1 156 ? 4.48 -13.672 -13.547 1 97.5 156 VAL B O 1
ATOM 3973 N N . MET B 1 157 ? 4.555 -12.633 -11.562 1 97.56 157 MET B N 1
ATOM 3974 C CA . MET B 1 157 ? 5.926 -12.148 -11.703 1 97.56 157 MET B CA 1
ATOM 3975 C C . MET B 1 157 ? 6.875 -12.93 -10.805 1 97.56 157 MET B C 1
ATOM 3977 O O . MET B 1 157 ? 6.645 -13.039 -9.602 1 97.56 157 MET B O 1
ATOM 3981 N N . LEU B 1 158 ? 7.914 -13.484 -11.414 1 98.06 158 LEU B N 1
ATOM 3982 C CA . LEU B 1 158 ? 8.953 -14.203 -10.688 1 98.06 158 LEU B CA 1
ATOM 3983 C C . LEU B 1 158 ? 10.281 -13.469 -10.766 1 98.06 158 LEU B C 1
ATOM 3985 O O . LEU B 1 158 ? 10.523 -12.703 -11.711 1 98.06 158 LEU B O 1
ATOM 3989 N N . THR B 1 159 ? 11.094 -13.711 -9.766 1 97.69 159 THR B N 1
ATOM 3990 C CA . THR B 1 159 ? 12.422 -13.094 -9.773 1 97.69 159 THR B CA 1
ATOM 3991 C C . THR B 1 159 ? 13.477 -14.094 -9.32 1 97.69 159 THR B C 1
ATOM 3993 O O . THR B 1 159 ? 13.172 -15.078 -8.648 1 97.69 159 THR B O 1
ATOM 3996 N N . TYR B 1 160 ? 14.672 -13.914 -9.812 1 97.75 160 TYR B N 1
ATOM 3997 C CA . TYR B 1 160 ? 15.859 -14.648 -9.398 1 97.75 160 TYR B CA 1
ATOM 3998 C C . TYR B 1 160 ? 17.016 -13.703 -9.094 1 97.75 160 TYR B C 1
ATOM 4000 O O . TYR B 1 160 ? 17.484 -12.992 -9.984 1 97.75 160 TYR B O 1
ATOM 4008 N N . TRP B 1 161 ? 17.406 -13.602 -7.863 1 96.94 161 TRP B N 1
ATOM 4009 C CA . TRP B 1 161 ? 18.562 -12.82 -7.449 1 96.94 161 TRP B CA 1
ATOM 4010 C C . TRP B 1 161 ? 19.828 -13.688 -7.438 1 96.94 161 TRP B C 1
ATOM 4012 O O . TRP B 1 161 ? 19.953 -14.586 -6.605 1 96.94 161 TRP B O 1
ATOM 4022 N N . ILE B 1 162 ? 20.781 -13.438 -8.234 1 95.56 162 ILE B N 1
ATOM 4023 C CA . ILE B 1 162 ? 21.906 -14.328 -8.523 1 95.56 162 ILE B CA 1
ATOM 4024 C C . ILE B 1 162 ? 22.984 -14.172 -7.453 1 95.56 162 ILE B C 1
ATOM 4026 O O . ILE B 1 162 ? 23.5 -15.156 -6.934 1 95.56 162 ILE B O 1
ATOM 4030 N N . PRO B 1 163 ? 23.312 -12.922 -7.039 1 92.44 163 PRO B N 1
ATOM 4031 C CA . PRO B 1 163 ? 24.438 -12.75 -6.109 1 92.44 163 PRO B CA 1
ATOM 4032 C C . PRO B 1 163 ? 24.172 -13.367 -4.742 1 92.44 163 PRO B C 1
ATOM 4034 O O . PRO B 1 163 ? 23.016 -13.461 -4.312 1 92.44 163 PRO B O 1
ATOM 4037 N N . ASP B 1 164 ? 25.234 -13.68 -4.156 1 90 164 ASP B N 1
ATOM 4038 C CA . ASP B 1 164 ? 25.141 -14.188 -2.789 1 90 164 ASP B CA 1
ATOM 4039 C C . ASP B 1 164 ? 25.156 -13.047 -1.774 1 90 164 ASP B C 1
ATOM 4041 O O . ASP B 1 164 ? 26.062 -12.961 -0.939 1 90 164 ASP B O 1
ATOM 4045 N N . LYS B 1 165 ? 24.469 -12.078 -1.919 1 87.12 165 LYS B N 1
ATOM 4046 C CA . LYS B 1 165 ? 24.219 -10.914 -1.069 1 87.12 165 LYS B CA 1
ATOM 4047 C C . LYS B 1 165 ? 22.734 -10.656 -0.917 1 87.12 165 LYS B C 1
ATOM 4049 O O . LYS B 1 165 ? 21.922 -11.242 -1.63 1 87.12 165 LYS B O 1
ATOM 4054 N N . PRO B 1 166 ? 22.438 -9.984 -0.001 1 83.25 166 PRO B N 1
ATOM 4055 C CA . PRO B 1 166 ? 21 -9.703 0.173 1 83.25 166 PRO B CA 1
ATOM 4056 C C . PRO B 1 166 ? 20.359 -9.141 -1.087 1 83.25 166 PRO B C 1
ATOM 4058 O O . PRO B 1 166 ? 20.984 -8.352 -1.804 1 83.25 166 PRO B O 1
ATOM 4061 N N . CYS B 1 167 ? 19.172 -9.602 -1.312 1 87.81 167 CYS B N 1
ATOM 4062 C CA . CYS B 1 167 ? 18.453 -9.195 -2.506 1 87.81 167 CYS B CA 1
ATOM 4063 C C . CYS B 1 167 ? 18.109 -7.711 -2.463 1 87.81 167 CYS B C 1
ATOM 4065 O O . CYS B 1 167 ? 17.594 -7.219 -1.464 1 87.81 167 CYS B O 1
ATOM 4067 N N . MET B 1 168 ? 18.312 -7.039 -3.531 1 82.62 168 MET B N 1
ATOM 4068 C CA . MET B 1 168 ? 18.094 -5.594 -3.596 1 82.62 168 MET B CA 1
ATOM 4069 C C . MET B 1 168 ? 16.969 -5.258 -4.566 1 82.62 168 MET B C 1
ATOM 4071 O O . MET B 1 168 ? 16.75 -4.086 -4.883 1 82.62 168 MET B O 1
ATOM 4075 N N . LEU B 1 169 ? 16.297 -6.301 -5.059 1 88.06 169 LEU B N 1
ATOM 4076 C CA . LEU B 1 169 ? 15.18 -6.035 -5.953 1 88.06 169 LEU B CA 1
ATOM 4077 C C . LEU B 1 169 ? 14.062 -5.297 -5.219 1 88.06 169 LEU B C 1
ATOM 4079 O O . LEU B 1 169 ? 13.773 -5.594 -4.059 1 88.06 169 LEU B O 1
ATOM 4083 N N . PRO B 1 170 ? 13.531 -4.363 -5.887 1 84.88 170 PRO B N 1
ATOM 4084 C CA . PRO B 1 170 ? 12.422 -3.652 -5.242 1 84.88 170 PRO B CA 1
ATOM 4085 C C . PRO B 1 170 ? 11.242 -4.562 -4.93 1 84.88 170 PRO B C 1
ATOM 4087 O O . PRO B 1 170 ? 10.945 -5.488 -5.691 1 84.88 170 PRO B O 1
ATOM 4090 N N . GLY B 1 171 ? 10.617 -4.305 -3.885 1 86.06 171 GLY B N 1
ATOM 4091 C CA . GLY B 1 171 ? 9.414 -5.039 -3.512 1 86.06 171 GLY B CA 1
ATOM 4092 C C . GLY B 1 171 ? 8.18 -4.605 -4.281 1 86.06 171 GLY B C 1
ATOM 4093 O O . GLY B 1 171 ? 8.297 -3.924 -5.305 1 86.06 171 GLY B O 1
ATOM 4094 N N . THR B 1 172 ? 7.074 -5.172 -3.869 1 87.25 172 THR B N 1
ATOM 4095 C CA . THR B 1 172 ? 5.789 -4.809 -4.457 1 87.25 172 THR B CA 1
ATOM 4096 C C . THR B 1 172 ? 4.953 -4 -3.467 1 87.25 172 THR B C 1
ATOM 4098 O O . THR B 1 172 ? 5.449 -3.586 -2.418 1 87.25 172 THR B O 1
ATOM 4101 N N . ALA B 1 173 ? 3.707 -3.686 -3.861 1 90.75 173 ALA B N 1
ATOM 4102 C CA . ALA B 1 173 ? 2.787 -2.926 -3.018 1 90.75 173 ALA B CA 1
ATOM 4103 C C . ALA B 1 173 ? 2.592 -3.607 -1.667 1 90.75 173 ALA B C 1
ATOM 4105 O O . ALA B 1 173 ? 2.467 -4.832 -1.596 1 90.75 173 ALA B O 1
ATOM 4106 N N . THR B 1 174 ? 2.58 -2.848 -0.647 1 92.19 174 THR B N 1
ATOM 4107 C CA . THR B 1 174 ? 2.504 -3.369 0.713 1 92.19 174 THR B CA 1
ATOM 4108 C C . THR B 1 174 ? 1.253 -2.855 1.42 1 92.19 174 THR B C 1
ATOM 4110 O O . THR B 1 174 ? 0.868 -3.379 2.469 1 92.19 174 THR B O 1
ATOM 4113 N N . HIS B 1 175 ? 0.639 -1.874 0.86 1 94.56 175 HIS B N 1
ATOM 4114 C CA . HIS B 1 175 ? -0.442 -1.215 1.584 1 94.56 175 HIS B CA 1
ATOM 4115 C C . HIS B 1 175 ? -1.718 -1.169 0.75 1 94.56 175 HIS B C 1
ATOM 4117 O O . HIS B 1 175 ? -1.662 -0.968 -0.466 1 94.56 175 HIS B O 1
ATOM 4123 N N . GLN B 1 176 ? -2.754 -1.371 1.41 1 93.62 176 GLN B N 1
ATOM 4124 C CA . GLN B 1 176 ? -4.055 -0.982 0.874 1 93.62 176 GLN B CA 1
ATOM 4125 C C . GLN B 1 176 ? -4.5 0.367 1.431 1 93.62 176 GLN B C 1
ATOM 4127 O O . GLN B 1 176 ? -4.09 0.757 2.527 1 93.62 176 GLN B O 1
ATOM 4132 N N . ILE B 1 177 ? -5.32 1.053 0.695 1 96.19 177 ILE B N 1
ATOM 4133 C CA . ILE B 1 177 ? -5.762 2.381 1.104 1 96.19 177 ILE B CA 1
ATOM 4134 C C . ILE B 1 177 ? -7.273 2.375 1.328 1 96.19 177 ILE B C 1
ATOM 4136 O O . ILE B 1 177 ? -8.047 2.129 0.398 1 96.19 177 ILE B O 1
ATOM 4140 N N . GLY B 1 178 ? -7.668 2.592 2.578 1 96.25 178 GLY B N 1
ATOM 4141 C CA . GLY B 1 178 ? -9.062 2.83 2.92 1 96.25 178 GLY B CA 1
ATOM 4142 C C . GLY B 1 178 ? -9.398 4.301 3.07 1 96.25 178 GLY B C 1
ATOM 4143 O O . GLY B 1 178 ? -8.523 5.113 3.385 1 96.25 178 GLY B O 1
ATOM 4144 N N . VAL B 1 179 ? -10.672 4.57 2.879 1 97.75 179 VAL B N 1
ATOM 4145 C CA . VAL B 1 179 ? -11.133 5.945 3.035 1 97.75 179 VAL B CA 1
ATOM 4146 C C . VAL B 1 179 ? -12.445 5.969 3.809 1 97.75 179 VAL B C 1
ATOM 4148 O O . VAL B 1 179 ? -13.258 5.039 3.697 1 97.75 179 VAL B O 1
ATOM 4151 N N . GLY B 1 180 ? -12.617 6.965 4.566 1 97.31 180 GLY B N 1
ATOM 4152 C CA . GLY B 1 180 ? -13.867 7.293 5.23 1 97.31 180 GLY B CA 1
ATOM 4153 C C . GLY B 1 180 ? -14.344 8.703 4.953 1 97.31 180 GLY B C 1
ATOM 4154 O O . GLY B 1 180 ? -13.547 9.648 4.977 1 97.31 180 GLY B O 1
ATOM 4155 N N . GLY B 1 181 ? -15.617 8.773 4.645 1 97.81 181 GLY B N 1
ATOM 4156 C CA . GLY B 1 181 ? -16.203 10.078 4.363 1 97.81 181 GLY B CA 1
ATOM 4157 C C . GLY B 1 181 ? -17 10.641 5.527 1 97.81 181 GLY B C 1
ATOM 4158 O O . GLY B 1 181 ? -18.047 10.102 5.887 1 97.81 181 GLY B O 1
ATOM 4159 N N . PHE B 1 182 ? -16.484 11.695 6.121 1 97.81 182 PHE B N 1
ATOM 4160 C CA . PHE B 1 182 ? -17.25 12.492 7.09 1 97.81 182 PHE B CA 1
ATOM 4161 C C . PHE B 1 182 ? -18.062 13.57 6.387 1 97.81 182 PHE B C 1
ATOM 4163 O O . PHE B 1 182 ? -17.531 14.625 6.043 1 97.81 182 PHE B O 1
ATOM 4170 N N . VAL B 1 183 ? -19.312 13.266 6.199 1 97.81 183 VAL B N 1
ATOM 4171 C CA . VAL B 1 183 ? -20.219 14.164 5.492 1 97.81 183 VAL B CA 1
ATOM 4172 C C . VAL B 1 183 ? -21.156 14.844 6.488 1 97.81 183 VAL B C 1
ATOM 4174 O O . VAL B 1 183 ? -21.938 14.172 7.152 1 97.81 183 VAL B O 1
ATOM 4177 N N . ILE B 1 184 ? -21.078 16.109 6.555 1 95.19 184 ILE B N 1
ATOM 4178 C CA . ILE B 1 184 ? -21.906 16.859 7.488 1 95.19 184 ILE B CA 1
ATOM 4179 C C . ILE B 1 184 ? -22.703 17.938 6.734 1 95.19 184 ILE B C 1
ATOM 4181 O O . ILE B 1 184 ? -22.141 18.625 5.875 1 95.19 184 ILE B O 1
ATOM 4185 N N . ASN B 1 185 ? -23.969 17.969 6.977 1 94.25 185 ASN B N 1
ATOM 4186 C CA . ASN B 1 185 ? -24.781 18.969 6.297 1 94.25 185 ASN B CA 1
ATOM 4187 C C . ASN B 1 185 ? -24.938 20.234 7.137 1 94.25 185 ASN B C 1
ATOM 4189 O O . ASN B 1 185 ? -24.328 20.359 8.203 1 94.25 185 ASN B O 1
ATOM 4193 N N . ASP B 1 186 ? -25.719 21.156 6.645 1 91.75 186 ASP B N 1
ATOM 4194 C CA . ASP B 1 186 ? -25.844 22.469 7.266 1 91.75 186 ASP B CA 1
ATOM 4195 C C . ASP B 1 186 ? -26.609 22.375 8.578 1 91.75 186 ASP B C 1
ATOM 4197 O O . ASP B 1 186 ? -26.516 23.281 9.414 1 91.75 186 ASP B O 1
ATOM 4201 N N . ASN B 1 187 ? -27.391 21.359 8.75 1 92.75 187 ASN B N 1
ATOM 4202 C CA . ASN B 1 187 ? -28.156 21.172 9.977 1 92.75 187 ASN B CA 1
ATOM 4203 C C . ASN B 1 187 ? -27.344 20.453 11.039 1 92.75 187 ASN B C 1
ATOM 4205 O O . ASN B 1 187 ? -27.891 19.984 12.039 1 92.75 187 ASN B O 1
ATOM 4209 N N . LYS B 1 188 ? -26.062 20.25 10.789 1 92.38 188 LYS B N 1
ATOM 4210 C CA . LYS B 1 188 ? -25.141 19.578 11.688 1 92.38 188 LYS B CA 1
ATOM 4211 C C . LYS B 1 188 ? -25.516 18.094 11.852 1 92.38 188 LYS B C 1
ATOM 4213 O O . LYS B 1 188 ? -25.453 17.562 12.961 1 92.38 188 LYS B O 1
ATOM 4218 N N . GLU B 1 189 ? -25.984 17.562 10.844 1 96 189 GLU B N 1
ATOM 4219 C CA . GLU B 1 189 ? -26.234 16.125 10.773 1 96 189 GLU B CA 1
ATOM 4220 C C . GLU B 1 189 ? -25.156 15.414 9.969 1 96 189 GLU B C 1
ATOM 4222 O O . GLU B 1 189 ? -24.688 15.93 8.953 1 96 189 GLU B O 1
ATOM 4227 N N . VAL B 1 190 ? -24.797 14.234 10.469 1 96.62 190 VAL B N 1
ATOM 4228 C CA . VAL B 1 190 ? -23.75 13.453 9.82 1 96.62 190 VAL B CA 1
ATOM 4229 C C . VAL B 1 190 ? -24.391 12.289 9.055 1 96.62 190 VAL B C 1
ATOM 4231 O O . VAL B 1 190 ? -25.312 11.641 9.555 1 96.62 190 VAL B O 1
ATOM 4234 N N . LEU B 1 191 ? -23.891 12.047 7.867 1 97.75 191 LEU B N 1
ATOM 4235 C CA . LEU B 1 191 ? -24.344 10.914 7.074 1 97.75 191 LEU B CA 1
ATOM 4236 C C . LEU B 1 191 ? -23.75 9.609 7.594 1 97.75 191 LEU B C 1
ATOM 4238 O O . LEU B 1 191 ? -22.516 9.469 7.652 1 97.75 191 LEU B O 1
ATOM 4242 N N . VAL B 1 192 ? -24.609 8.672 7.984 1 96.06 192 VAL B N 1
ATOM 4243 C CA . VAL B 1 192 ? -24.109 7.434 8.57 1 96.06 192 VAL B CA 1
ATOM 4244 C C . VAL B 1 192 ? -24.781 6.238 7.891 1 96.06 192 VAL B C 1
ATOM 4246 O O . VAL B 1 192 ? -25.828 6.375 7.273 1 96.06 192 VAL B O 1
ATOM 4249 N N . VAL B 1 193 ? -24.047 5.078 8.023 1 94.88 193 VAL B N 1
ATOM 4250 C CA . VAL B 1 193 ? -24.531 3.859 7.383 1 94.88 193 VAL B CA 1
ATOM 4251 C C . VAL B 1 193 ? -24.469 2.695 8.367 1 94.88 193 VAL B C 1
ATOM 4253 O O . VAL B 1 193 ? -23.734 2.746 9.352 1 94.88 193 VAL B O 1
ATOM 4256 N N . LYS B 1 194 ? -25.359 1.76 8.109 1 90.56 194 LYS B N 1
ATOM 4257 C CA . LYS B 1 194 ? -25.344 0.467 8.789 1 90.56 194 LYS B CA 1
ATOM 4258 C C . LYS B 1 194 ? -25.094 -0.669 7.801 1 90.56 194 LYS B C 1
ATOM 4260 O O . LYS B 1 194 ? -25.766 -0.756 6.766 1 90.56 194 LYS B O 1
ATOM 4265 N N . GLU B 1 195 ? -24.141 -1.453 8.125 1 83.06 195 GLU B N 1
ATOM 4266 C CA . GLU B 1 195 ? -23.797 -2.543 7.215 1 83.06 195 GLU B CA 1
ATOM 4267 C C . GLU B 1 195 ? -24.797 -3.693 7.336 1 83.06 195 GLU B C 1
ATOM 4269 O O . GLU B 1 195 ? -25.344 -3.939 8.414 1 83.06 195 GLU B O 1
ATOM 4274 N N . LYS B 1 196 ? -25 -4.398 6.203 1 78.12 196 LYS B N 1
ATOM 4275 C CA . LYS B 1 196 ? -25.891 -5.566 6.195 1 78.12 196 LYS B CA 1
ATOM 4276 C C . LYS B 1 196 ? -25.219 -6.77 6.848 1 78.12 196 LYS B C 1
ATOM 4278 O O . LYS B 1 196 ? -25.812 -7.441 7.688 1 78.12 196 LYS B O 1
ATOM 4283 N N . LYS B 1 197 ? -24.031 -7.039 6.316 1 68.12 197 LYS B N 1
ATOM 4284 C CA . LYS B 1 197 ? -23.281 -8.156 6.859 1 68.12 197 LYS B CA 1
ATOM 4285 C C . LYS B 1 197 ? -22.031 -7.672 7.602 1 68.12 197 LYS B C 1
ATOM 4287 O O . LYS B 1 197 ? -21.266 -6.875 7.074 1 68.12 197 LYS B O 1
ATOM 4292 N N . CYS B 1 198 ? -22.125 -7.613 8.867 1 60.41 198 CYS B N 1
ATOM 4293 C CA . CYS B 1 198 ? -20.938 -7.277 9.648 1 60.41 198 CYS B CA 1
ATOM 4294 C C . CYS B 1 198 ? -20.641 -8.352 10.695 1 60.41 198 CYS B C 1
ATOM 4296 O O . CYS B 1 198 ? -21.547 -9.039 11.148 1 60.41 198 CYS B O 1
ATOM 4298 N N . PRO B 1 199 ? -19.281 -8.523 10.844 1 58.75 199 PRO B N 1
ATOM 4299 C CA . PRO B 1 199 ? -19 -9.398 11.977 1 58.75 199 PRO B CA 1
ATOM 4300 C C . PRO B 1 199 ? -19.766 -9.008 13.234 1 58.75 199 PRO B C 1
ATOM 4302 O O . PRO B 1 199 ? -20.234 -7.871 13.352 1 58.75 199 PRO B O 1
ATOM 4305 N N . SER B 1 200 ? -20.125 -9.93 13.977 1 53.78 200 SER B N 1
ATOM 4306 C CA . SER B 1 200 ? -20.953 -9.805 15.172 1 53.78 200 SER B CA 1
ATOM 4307 C C . SER B 1 200 ? -20.594 -8.555 15.961 1 53.78 200 SER B C 1
ATOM 4309 O O . SER B 1 200 ? -21.484 -7.914 16.547 1 53.78 200 SER B O 1
ATOM 4311 N N . ARG B 1 201 ? -19.359 -8.094 15.883 1 54.75 201 ARG B N 1
ATOM 4312 C CA . ARG B 1 201 ? -18.922 -6.992 16.734 1 54.75 201 ARG B CA 1
ATOM 4313 C C . ARG B 1 201 ? -19.438 -5.656 16.219 1 54.75 201 ARG B C 1
ATOM 4315 O O . ARG B 1 201 ? -19.531 -4.688 16.969 1 54.75 201 ARG B O 1
ATOM 4322 N N . CYS B 1 202 ? -19.797 -5.625 15.008 1 57.91 202 CYS B N 1
ATOM 4323 C CA . CYS B 1 202 ? -20.203 -4.348 14.438 1 57.91 202 CYS B CA 1
ATOM 4324 C C . CYS B 1 202 ? -21.688 -4.352 14.094 1 57.91 202 CYS B C 1
ATOM 4326 O O . CYS B 1 202 ? -22.188 -3.443 13.414 1 57.91 202 CYS B O 1
ATOM 4328 N N . TYR B 1 203 ? -22.328 -5.332 14.695 1 64.31 203 TYR B N 1
ATOM 4329 C CA . TYR B 1 203 ? -23.734 -5.453 14.32 1 64.31 203 TYR B CA 1
ATOM 4330 C C . TYR B 1 203 ? -24.547 -4.301 14.883 1 64.31 203 TYR B C 1
ATOM 4332 O O . TYR B 1 203 ? -24.469 -3.998 16.078 1 64.31 203 TYR B O 1
ATOM 4340 N N . GLY B 1 204 ? -25.078 -3.562 13.922 1 70.56 204 GLY B N 1
ATOM 4341 C CA . GLY B 1 204 ? -26.078 -2.559 14.258 1 70.56 204 GLY B CA 1
ATOM 4342 C C . GLY B 1 204 ? -25.484 -1.197 14.555 1 70.56 204 GLY B C 1
ATOM 4343 O O . GLY B 1 204 ? -26.188 -0.277 14.969 1 70.56 204 GLY B O 1
ATOM 4344 N N . ILE B 1 205 ? -24.266 -1.068 14.367 1 82.62 205 ILE B N 1
ATOM 4345 C CA . ILE B 1 205 ? -23.625 0.202 14.688 1 82.62 205 ILE B CA 1
ATOM 4346 C C . ILE B 1 205 ? -23.625 1.111 13.461 1 82.62 205 ILE B C 1
ATOM 4348 O O . ILE B 1 205 ? -23.406 0.653 12.344 1 82.62 205 ILE B O 1
ATOM 4352 N N . TRP B 1 206 ? -24.031 2.348 13.75 1 90.94 206 TRP B N 1
ATOM 4353 C CA . TRP B 1 206 ? -23.938 3.359 12.703 1 90.94 206 TRP B CA 1
ATOM 4354 C C . TRP B 1 206 ? -22.5 3.85 12.555 1 90.94 206 TRP B C 1
ATOM 4356 O O . TRP B 1 206 ? -21.859 4.207 13.539 1 90.94 206 TRP B O 1
ATOM 4366 N N . LYS B 1 207 ? -22.031 3.838 11.375 1 91.75 207 LYS B N 1
ATOM 4367 C CA . LYS B 1 207 ? -20.656 4.266 11.109 1 91.75 207 LYS B CA 1
ATOM 4368 C C . LYS B 1 207 ? -20.594 5.188 9.891 1 91.75 207 LYS B C 1
ATOM 4370 O O . LYS B 1 207 ? -21.609 5.379 9.203 1 91.75 207 LYS B O 1
ATOM 4375 N N . LEU B 1 208 ? -19.469 5.793 9.695 1 94.75 208 LEU B N 1
ATOM 4376 C CA . LEU B 1 208 ? -19.25 6.59 8.492 1 94.75 208 LEU B CA 1
ATOM 4377 C C . LEU B 1 208 ? -19.172 5.699 7.258 1 94.75 208 LEU B C 1
ATOM 4379 O O . LEU B 1 208 ? -18.766 4.539 7.348 1 94.75 208 LEU B O 1
ATOM 4383 N N . PRO B 1 209 ? -19.672 6.246 6.152 1 96.06 209 PRO B N 1
ATOM 4384 C CA . PRO B 1 209 ? -19.406 5.504 4.918 1 96.06 209 PRO B CA 1
ATOM 4385 C C . PRO B 1 209 ? -17.922 5.281 4.676 1 96.06 209 PRO B C 1
ATOM 4387 O O . PRO B 1 209 ? -17.125 6.223 4.758 1 96.06 209 PRO B O 1
ATOM 4390 N N . THR B 1 210 ? -17.531 4.082 4.426 1 94.81 210 THR B N 1
ATOM 4391 C CA . THR B 1 210 ? -16.125 3.738 4.227 1 94.81 210 THR B CA 1
ATOM 4392 C C . THR B 1 210 ? -15.961 2.803 3.031 1 94.81 210 THR B C 1
ATOM 4394 O O . THR B 1 210 ? -16.953 2.266 2.52 1 94.81 210 THR B O 1
ATOM 4397 N N . GLY B 1 211 ? -14.727 2.676 2.561 1 93.44 211 GLY B N 1
ATOM 4398 C CA . GLY B 1 211 ? -14.367 1.758 1.493 1 93.44 211 GLY B CA 1
ATOM 4399 C C . GLY B 1 211 ? -12.898 1.825 1.119 1 93.44 211 GLY B C 1
ATOM 4400 O O . GLY B 1 211 ? -12.102 2.461 1.814 1 93.44 211 GLY B O 1
ATOM 4401 N N . PHE B 1 212 ? -12.641 1.139 0.074 1 93.75 212 PHE B N 1
ATOM 4402 C CA . PHE B 1 212 ? -11.266 1.133 -0.417 1 93.75 212 PHE B CA 1
ATOM 4403 C C . PHE B 1 212 ? -11.141 1.946 -1.7 1 93.75 212 PHE B C 1
ATOM 4405 O O . PHE B 1 212 ? -12.102 2.047 -2.471 1 93.75 212 PHE B O 1
ATOM 4412 N N . VAL B 1 213 ? -9.977 2.506 -1.84 1 94.88 213 VAL B N 1
ATOM 4413 C CA . VAL B 1 213 ? -9.719 3.199 -3.098 1 94.88 213 VAL B CA 1
ATOM 4414 C C . VAL B 1 213 ? -9.453 2.182 -4.203 1 94.88 213 VAL B C 1
ATOM 4416 O O . VAL B 1 213 ? -8.82 1.149 -3.969 1 94.88 213 VAL B O 1
ATOM 4419 N N . ASN B 1 214 ? -9.914 2.475 -5.422 1 91.31 214 ASN B N 1
ATOM 4420 C CA . ASN B 1 214 ? -9.617 1.649 -6.59 1 91.31 214 ASN B CA 1
ATOM 4421 C C . ASN B 1 214 ? -8.203 1.882 -7.102 1 91.31 214 ASN B C 1
ATOM 4423 O O . ASN B 1 214 ? -7.543 2.848 -6.707 1 91.31 214 ASN B O 1
ATOM 4427 N N . LYS B 1 215 ? -7.754 0.96 -7.938 1 88.69 215 LYS B N 1
ATOM 4428 C CA . LYS B 1 215 ? -6.449 1.12 -8.578 1 88.69 215 LYS B CA 1
ATOM 4429 C C . LYS B 1 215 ? -6.344 2.469 -9.281 1 88.69 215 LYS B C 1
ATOM 4431 O O . LYS B 1 215 ? -7.242 2.855 -10.031 1 88.69 215 LYS B O 1
ATOM 4436 N N . SER B 1 216 ? -5.281 3.266 -8.961 1 91.06 216 SER B N 1
ATOM 4437 C CA . SER B 1 216 ? -4.938 4.539 -9.586 1 91.06 216 SER B CA 1
ATOM 4438 C C . SER B 1 216 ? -6.008 5.594 -9.32 1 91.06 216 SER B C 1
ATOM 4440 O O . SER B 1 216 ? -6.262 6.453 -10.164 1 91.06 216 SER B O 1
ATOM 4442 N N . GLU B 1 217 ? -6.754 5.426 -8.312 1 94.94 217 GLU B N 1
ATOM 4443 C CA . GLU B 1 217 ? -7.738 6.406 -7.875 1 94.94 217 GLU B CA 1
ATOM 4444 C C . GLU B 1 217 ? -7.172 7.309 -6.781 1 94.94 217 GLU B C 1
ATOM 4446 O O . GLU B 1 217 ? -6.488 6.832 -5.871 1 94.94 217 GLU B O 1
ATOM 4451 N N . GLU B 1 218 ? -7.457 8.57 -6.918 1 96.19 218 GLU B N 1
ATOM 4452 C CA . GLU B 1 218 ? -7.035 9.484 -5.863 1 96.19 218 GLU B CA 1
ATOM 4453 C C . GLU B 1 218 ? -7.781 9.211 -4.559 1 96.19 218 GLU B C 1
ATOM 4455 O O . GLU B 1 218 ? -8.922 8.742 -4.578 1 96.19 218 GLU B O 1
ATOM 4460 N N . ILE B 1 219 ? -7.176 9.555 -3.418 1 97.44 219 ILE B N 1
ATOM 4461 C CA . ILE B 1 219 ? -7.746 9.328 -2.098 1 97.44 219 ILE B CA 1
ATOM 4462 C C . ILE B 1 219 ? -9.086 10.055 -1.983 1 97.44 219 ILE B C 1
ATOM 4464 O O . ILE B 1 219 ? -10.102 9.445 -1.626 1 97.44 219 ILE B O 1
ATOM 4468 N N . PHE B 1 220 ? -9.141 11.328 -2.287 1 97.25 220 PHE B N 1
ATOM 4469 C CA . PHE B 1 220 ? -10.359 12.117 -2.143 1 97.25 220 PHE B CA 1
ATOM 4470 C C . PHE B 1 220 ? -11.43 11.648 -3.125 1 97.25 220 PHE B C 1
ATOM 4472 O O . PHE B 1 220 ? -12.617 11.656 -2.807 1 97.25 220 PHE B O 1
ATOM 4479 N N . SER B 1 221 ? -11.023 11.234 -4.359 1 97.25 221 SER B N 1
ATOM 4480 C CA . SER B 1 221 ? -11.977 10.711 -5.332 1 97.25 221 SER B CA 1
ATOM 4481 C C . SER B 1 221 ? -12.617 9.422 -4.828 1 97.25 221 SER B C 1
ATOM 4483 O O . SER B 1 221 ? -13.805 9.18 -5.066 1 97.25 221 SER B O 1
ATOM 4485 N N . GLY B 1 222 ? -11.781 8.617 -4.238 1 97.44 222 GLY B N 1
ATOM 4486 C CA . GLY B 1 222 ? -12.305 7.398 -3.648 1 97.44 222 GLY B CA 1
ATOM 4487 C C . GLY B 1 222 ? -13.336 7.656 -2.562 1 97.44 222 GLY B C 1
ATOM 4488 O O . GLY B 1 222 ? -14.367 6.988 -2.506 1 97.44 222 GLY B O 1
ATOM 4489 N N . ALA B 1 223 ? -13.078 8.617 -1.692 1 97.94 223 ALA B N 1
ATOM 4490 C CA . ALA B 1 223 ? -14.016 8.969 -0.627 1 97.94 223 ALA B CA 1
ATOM 4491 C C . ALA B 1 223 ? -15.352 9.438 -1.202 1 97.94 223 ALA B C 1
ATOM 4493 O O . ALA B 1 223 ? -16.406 8.984 -0.767 1 97.94 223 ALA B O 1
ATOM 4494 N N . VAL B 1 224 ? -15.281 10.273 -2.166 1 98.31 224 VAL B N 1
ATOM 4495 C CA . VAL B 1 224 ? -16.484 10.812 -2.807 1 98.31 224 VAL B CA 1
ATOM 4496 C C . VAL B 1 224 ? -17.266 9.68 -3.473 1 98.31 224 VAL B C 1
ATOM 4498 O O . VAL B 1 224 ? -18.484 9.594 -3.328 1 98.31 224 VAL B O 1
ATOM 4501 N N . ARG B 1 225 ? -16.578 8.82 -4.172 1 97.69 225 ARG B N 1
ATOM 4502 C CA . ARG B 1 225 ? -17.219 7.711 -4.875 1 97.69 225 ARG B CA 1
ATOM 4503 C C . ARG B 1 225 ? -17.891 6.758 -3.893 1 97.69 225 ARG B C 1
ATOM 4505 O O . ARG B 1 225 ? -19.031 6.344 -4.105 1 97.69 225 ARG B O 1
ATOM 4512 N N . GLU B 1 226 ? -17.188 6.379 -2.822 1 96.44 226 GLU B N 1
ATOM 4513 C CA . GLU B 1 226 ? -17.719 5.434 -1.847 1 96.44 226 GLU B CA 1
ATOM 4514 C C . GLU B 1 226 ? -18.984 5.973 -1.199 1 96.44 226 GLU B C 1
ATOM 4516 O O . GLU B 1 226 ? -19.938 5.223 -0.973 1 96.44 226 GLU B O 1
ATOM 4521 N N . VAL B 1 227 ? -19.016 7.25 -0.856 1 97.62 227 VAL B N 1
ATOM 4522 C CA . VAL B 1 227 ? -20.203 7.859 -0.275 1 97.62 227 VAL B CA 1
ATOM 4523 C C . VAL B 1 227 ? -21.359 7.785 -1.27 1 97.62 227 VAL B C 1
ATOM 4525 O O . VAL B 1 227 ? -22.484 7.426 -0.902 1 97.62 227 VAL B O 1
ATOM 4528 N N . LYS B 1 228 ? -21.094 8.078 -2.51 1 97.81 228 LYS B N 1
ATOM 4529 C CA . LYS B 1 228 ? -22.125 8.023 -3.547 1 97.81 228 LYS B CA 1
ATOM 4530 C C . LYS B 1 228 ? -22.641 6.602 -3.74 1 97.81 228 LYS B C 1
ATOM 4532 O O . LYS B 1 228 ? -23.844 6.379 -3.82 1 97.81 228 LYS B O 1
ATOM 4537 N N . GLU B 1 229 ? -21.734 5.668 -3.801 1 95 229 GLU B N 1
ATOM 4538 C CA . GLU B 1 229 ? -22.109 4.273 -4.016 1 95 229 GLU B CA 1
ATOM 4539 C C . GLU B 1 229 ? -22.969 3.748 -2.871 1 95 229 GLU B C 1
ATOM 4541 O O . GLU B 1 229 ? -23.969 3.07 -3.104 1 95 229 GLU B O 1
ATOM 4546 N N . GLU B 1 230 ? -22.625 4.074 -1.644 1 94.56 230 GLU B N 1
ATOM 4547 C CA . GLU B 1 230 ? -23.281 3.49 -0.48 1 94.56 230 GLU B CA 1
ATOM 4548 C C . GLU B 1 230 ? -24.562 4.23 -0.147 1 94.56 230 GLU B C 1
ATOM 4550 O O . GLU B 1 230 ? -25.516 3.637 0.38 1 94.56 230 GLU B O 1
ATOM 4555 N N . THR B 1 231 ? -24.656 5.535 -0.396 1 96.75 231 THR B N 1
ATOM 4556 C CA . THR B 1 231 ? -25.766 6.324 0.144 1 96.75 231 THR B CA 1
ATOM 4557 C C . THR B 1 231 ? -26.469 7.094 -0.965 1 96.75 231 THR B C 1
ATOM 4559 O O . THR B 1 231 ? -27.547 7.652 -0.75 1 96.75 231 THR B O 1
ATOM 4562 N N . GLY B 1 232 ? -25.859 7.188 -2.172 1 96.88 232 GLY B N 1
ATOM 4563 C CA . GLY B 1 232 ? -26.422 7.941 -3.281 1 96.88 232 GLY B CA 1
ATOM 4564 C C . GLY B 1 232 ? -26.172 9.43 -3.182 1 96.88 232 GLY B C 1
ATOM 4565 O O . GLY B 1 232 ? -26.531 10.195 -4.082 1 96.88 232 GLY B O 1
ATOM 4566 N N . ILE B 1 233 ? -25.547 9.938 -2.209 1 97.62 233 ILE B N 1
ATOM 4567 C CA . ILE B 1 233 ? -25.344 11.359 -1.966 1 97.62 233 ILE B CA 1
ATOM 4568 C C . ILE B 1 233 ? -24.141 11.859 -2.746 1 97.62 233 ILE B C 1
ATOM 4570 O O . ILE B 1 233 ? -23.062 11.258 -2.68 1 97.62 233 ILE B O 1
ATOM 4574 N N . ASP B 1 234 ? -24.328 12.93 -3.49 1 97.88 234 ASP B N 1
ATOM 4575 C CA . ASP B 1 234 ? -23.203 13.617 -4.129 1 97.88 234 ASP B CA 1
ATOM 4576 C C . ASP B 1 234 ? -22.484 14.516 -3.137 1 97.88 234 ASP B C 1
ATOM 4578 O O . ASP B 1 234 ? -23.109 15.211 -2.338 1 97.88 234 ASP B O 1
ATOM 4582 N N . THR B 1 235 ? -21.141 14.43 -3.164 1 98.19 235 THR B N 1
ATOM 4583 C CA . THR B 1 235 ? -20.359 15.242 -2.238 1 98.19 235 THR B CA 1
ATOM 4584 C C . THR B 1 235 ? -19.172 15.867 -2.947 1 98.19 235 THR B C 1
ATOM 4586 O O . THR B 1 235 ? -18.828 15.492 -4.074 1 98.19 235 THR B O 1
ATOM 4589 N N . THR B 1 236 ? -18.609 16.859 -2.332 1 97.5 236 THR B N 1
ATOM 4590 C CA . THR B 1 236 ? -17.359 17.469 -2.746 1 97.5 236 THR B CA 1
ATOM 4591 C C . THR B 1 236 ? -16.312 17.359 -1.637 1 97.5 236 THR B C 1
ATOM 4593 O O . THR B 1 236 ? -16.641 17.5 -0.456 1 97.5 236 THR B O 1
ATOM 4596 N N . PHE B 1 237 ? -15.117 17.156 -2.072 1 97.38 237 PHE B N 1
ATOM 4597 C CA . PHE B 1 237 ? -14.008 17 -1.134 1 97.38 237 PHE B CA 1
ATOM 4598 C C . PHE B 1 237 ? -13.633 18.344 -0.525 1 97.38 237 PHE B C 1
ATOM 4600 O O . PHE B 1 237 ? -13.508 19.344 -1.237 1 97.38 237 PHE B O 1
ATOM 4607 N N . VAL B 1 238 ? -13.414 18.422 0.815 1 96 238 VAL B N 1
ATOM 4608 C CA . VAL B 1 238 ? -13.008 19.641 1.509 1 96 238 VAL B CA 1
ATOM 4609 C C . VAL B 1 238 ? -11.562 19.5 1.986 1 96 238 VAL B C 1
ATOM 4611 O O . VAL B 1 238 ? -10.664 20.172 1.475 1 96 238 VAL B O 1
ATOM 4614 N N . GLU B 1 239 ? -11.305 18.562 2.865 1 96.25 239 GLU B N 1
ATOM 4615 C CA . GLU B 1 239 ? -9.961 18.359 3.385 1 96.25 239 GLU B CA 1
ATOM 4616 C C . GLU B 1 239 ? -9.766 16.938 3.9 1 96.25 239 GLU B C 1
ATOM 4618 O O . GLU B 1 239 ? -10.742 16.234 4.16 1 96.25 239 GLU B O 1
ATOM 4623 N N . LEU B 1 240 ? -8.477 16.5 3.965 1 97.88 240 LEU B N 1
ATOM 4624 C CA . LEU B 1 240 ? -8.078 15.266 4.609 1 97.88 240 LEU B CA 1
ATOM 4625 C C . LEU B 1 240 ? -7.738 15.492 6.078 1 97.88 240 LEU B C 1
ATOM 4627 O O . LEU B 1 240 ? -6.742 16.156 6.398 1 97.88 240 LEU B O 1
ATOM 4631 N N . LEU B 1 241 ? -8.484 14.938 6.98 1 97 241 LEU B N 1
ATOM 4632 C CA . LEU B 1 241 ? -8.438 15.328 8.383 1 97 241 LEU B CA 1
ATOM 4633 C C . LEU B 1 241 ? -7.367 14.555 9.133 1 97 241 LEU B C 1
ATOM 4635 O O . LEU B 1 241 ? -6.664 15.109 9.984 1 97 241 LEU B O 1
ATOM 4639 N N . ALA B 1 242 ? -7.293 13.312 8.867 1 97 242 ALA B N 1
ATOM 4640 C CA . ALA B 1 242 ? -6.402 12.398 9.57 1 97 242 ALA B CA 1
ATOM 4641 C C . ALA B 1 242 ? -6.312 11.055 8.852 1 97 242 ALA B C 1
ATOM 4643 O O . ALA B 1 242 ? -7.098 10.781 7.934 1 97 242 ALA B O 1
ATOM 4644 N N . PHE B 1 243 ? -5.352 10.25 9.234 1 97.56 243 PHE B N 1
ATOM 4645 C CA . PHE B 1 243 ? -5.348 8.875 8.75 1 97.56 243 PHE B CA 1
ATOM 4646 C C . PHE B 1 243 ? -4.73 7.938 9.781 1 97.56 243 PHE B C 1
ATOM 4648 O O . PHE B 1 243 ? -3.877 8.352 10.57 1 97.56 243 PHE B O 1
ATOM 4655 N N . ARG B 1 244 ? -5.18 6.762 9.766 1 95.81 244 ARG B N 1
ATOM 4656 C CA . ARG B 1 244 ? -4.688 5.695 10.633 1 95.81 244 ARG B CA 1
ATOM 4657 C C . ARG B 1 244 ? -3.779 4.742 9.859 1 95.81 244 ARG B C 1
ATOM 4659 O O . ARG B 1 244 ? -4.066 4.395 8.711 1 95.81 244 ARG B O 1
ATOM 4666 N N . HIS B 1 245 ? -2.686 4.426 10.422 1 95.62 245 HIS B N 1
ATOM 4667 C CA . HIS B 1 245 ? -1.775 3.418 9.883 1 95.62 245 HIS B CA 1
ATOM 4668 C C . HIS B 1 245 ? -1.84 2.131 10.703 1 95.62 245 HIS B C 1
ATOM 4670 O O . HIS B 1 245 ? -1.427 2.104 11.859 1 95.62 245 HIS B O 1
ATOM 4676 N N . ALA B 1 246 ? -2.379 1.062 10.125 1 92.56 246 ALA B N 1
ATOM 4677 C CA . ALA B 1 246 ? -2.51 -0.227 10.797 1 92.56 246 ALA B CA 1
ATOM 4678 C C . ALA B 1 246 ? -1.753 -1.317 10.047 1 92.56 246 ALA B C 1
ATOM 4680 O O . ALA B 1 246 ? -1.632 -1.263 8.82 1 92.56 246 ALA B O 1
ATOM 4681 N N . HIS B 1 247 ? -1.26 -2.314 10.82 1 90.62 247 HIS B N 1
ATOM 4682 C CA . HIS B 1 247 ? -0.468 -3.389 10.227 1 90.62 247 HIS B CA 1
ATOM 4683 C C . HIS B 1 247 ? -1.127 -4.746 10.453 1 90.62 247 HIS B C 1
ATOM 4685 O O . HIS B 1 247 ? -2.023 -4.875 11.289 1 90.62 247 HIS B O 1
ATOM 4691 N N . TYR B 1 248 ? -0.659 -5.766 9.586 1 84.81 248 TYR B N 1
ATOM 4692 C CA . TYR B 1 248 ? -1.069 -7.164 9.672 1 84.81 248 TYR B CA 1
ATOM 4693 C C . TYR B 1 248 ? -2.574 -7.305 9.469 1 84.81 248 TYR B C 1
ATOM 4695 O O . TYR B 1 248 ? -3.25 -7.969 10.258 1 84.81 248 TYR B O 1
ATOM 4703 N N . VAL B 1 249 ? -2.982 -6.52 8.523 1 79.31 249 VAL B N 1
ATOM 4704 C CA . VAL B 1 249 ? -4.375 -6.688 8.133 1 79.31 249 VAL B CA 1
ATOM 4705 C C . VAL B 1 249 ? -4.496 -7.828 7.121 1 79.31 249 VAL B C 1
ATOM 4707 O O . VAL B 1 249 ? -3.793 -8.836 7.227 1 79.31 249 VAL B O 1
ATOM 4710 N N . THR B 1 250 ? -5.406 -7.77 6.211 1 75.5 250 THR B N 1
ATOM 4711 C CA . THR B 1 250 ? -5.66 -8.852 5.266 1 75.5 250 THR B CA 1
ATOM 4712 C C . THR B 1 250 ? -4.387 -9.211 4.504 1 75.5 250 THR B C 1
ATOM 4714 O O . THR B 1 250 ? -3.664 -8.328 4.035 1 75.5 250 THR B O 1
ATOM 4717 N N . PHE B 1 251 ? -4.023 -10.508 4.535 1 80.5 251 PHE B N 1
ATOM 4718 C CA . PHE B 1 251 ? -2.896 -11.102 3.822 1 80.5 251 PHE B CA 1
ATOM 4719 C C . PHE B 1 251 ? -1.575 -10.555 4.348 1 80.5 251 PHE B C 1
ATOM 4721 O O . PHE B 1 251 ? -0.63 -10.352 3.582 1 80.5 251 PHE B O 1
ATOM 4728 N N . GLU B 1 252 ? -1.566 -10.062 5.559 1 82.31 252 GLU B N 1
ATOM 4729 C CA . GLU B 1 252 ? -0.37 -9.594 6.25 1 82.31 252 GLU B CA 1
ATOM 4730 C C . GLU B 1 252 ? 0.139 -8.281 5.648 1 82.31 252 GLU B C 1
ATOM 4732 O O . GLU B 1 252 ? 1.345 -8.031 5.641 1 82.31 252 GLU B O 1
ATOM 4737 N N . LYS B 1 253 ? -0.75 -7.617 5.055 1 89.94 253 LYS B N 1
ATOM 4738 C CA . LYS B 1 253 ? -0.423 -6.309 4.496 1 89.94 253 LYS B CA 1
ATOM 4739 C C . LYS B 1 253 ? -0.765 -5.191 5.477 1 89.94 253 LYS B C 1
ATOM 4741 O O . LYS B 1 253 ? -1.258 -5.449 6.574 1 89.94 253 LYS B O 1
ATOM 4746 N N . SER B 1 254 ? -0.37 -4 5.16 1 93 254 SER B N 1
ATOM 4747 C CA . SER B 1 254 ? -0.691 -2.836 5.973 1 93 254 SER B CA 1
ATOM 4748 C C . SER B 1 254 ? -1.814 -2.016 5.348 1 93 254 SER B C 1
ATOM 4750 O O . SER B 1 254 ? -2.16 -2.215 4.18 1 93 254 SER B O 1
ATOM 4752 N N . ASP B 1 255 ? -2.385 -1.209 6.215 1 93.25 255 ASP B N 1
ATOM 4753 C CA . ASP B 1 255 ? -3.52 -0.407 5.77 1 93.25 255 ASP B CA 1
ATOM 4754 C C . ASP B 1 255 ? -3.375 1.046 6.215 1 93.25 255 ASP B C 1
ATOM 4756 O O . ASP B 1 255 ? -2.957 1.316 7.344 1 93.25 255 ASP B O 1
ATOM 4760 N N . LEU B 1 256 ? -3.574 1.966 5.277 1 96.5 256 LEU B N 1
ATOM 4761 C CA . LEU B 1 256 ? -3.779 3.375 5.602 1 96.5 256 LEU B CA 1
ATOM 4762 C C . LEU B 1 256 ? -5.242 3.768 5.414 1 96.5 256 LEU B C 1
ATOM 4764 O O . LEU B 1 256 ? -5.805 3.59 4.332 1 96.5 256 LEU B O 1
ATOM 4768 N N . PHE B 1 257 ? -5.832 4.164 6.508 1 96.5 257 PHE B N 1
ATOM 4769 C CA . PHE B 1 257 ? -7.23 4.574 6.477 1 96.5 257 PHE B CA 1
ATOM 4770 C C . PHE B 1 257 ? -7.352 6.09 6.59 1 96.5 257 PHE B C 1
ATOM 4772 O O . PHE B 1 257 ? -7.156 6.656 7.668 1 96.5 257 PHE B O 1
ATOM 4779 N N . PHE B 1 258 ? -7.723 6.793 5.5 1 98.25 258 PHE B N 1
ATOM 4780 C CA . PHE B 1 258 ? -7.793 8.25 5.43 1 98.25 258 PHE B CA 1
ATOM 4781 C C . PHE B 1 258 ? -9.203 8.734 5.727 1 98.25 258 PHE B C 1
ATOM 4783 O O . PHE B 1 258 ? -10.172 8.227 5.168 1 98.25 258 PHE B O 1
ATOM 4790 N N . ILE B 1 259 ? -9.344 9.711 6.59 1 98.06 259 ILE B N 1
ATOM 4791 C CA . ILE B 1 259 ? -10.617 10.344 6.91 1 98.06 259 ILE B CA 1
ATOM 4792 C C . ILE B 1 259 ? -10.734 11.664 6.145 1 98.06 259 ILE B C 1
ATOM 4794 O O . ILE B 1 259 ? -9.961 12.594 6.371 1 98.06 259 ILE B O 1
ATOM 4798 N N . CYS B 1 260 ? -11.727 11.742 5.305 1 98.31 260 CYS B N 1
ATOM 4799 C CA . CYS B 1 260 ? -11.938 12.914 4.469 1 98.31 260 CYS B CA 1
ATOM 4800 C C . CYS B 1 260 ? -13.195 13.664 4.887 1 98.31 260 CYS B C 1
ATOM 4802 O O . CYS B 1 260 ? -14.25 13.062 5.07 1 98.31 260 CYS B O 1
ATOM 4804 N N . MET B 1 261 ? -13.086 14.906 5.043 1 97.69 261 MET B N 1
ATOM 4805 C CA . MET B 1 261 ? -14.258 15.766 5.199 1 97.69 261 MET B CA 1
ATOM 4806 C C . MET B 1 261 ? -14.867 16.109 3.846 1 97.69 261 MET B C 1
ATOM 4808 O O . MET B 1 261 ? -14.164 16.562 2.938 1 97.69 261 MET B O 1
ATOM 4812 N N . LEU B 1 262 ? -16.141 15.836 3.73 1 97.81 262 LEU B N 1
ATOM 4813 C CA . LEU B 1 262 ? -16.859 16.078 2.492 1 97.81 262 LEU B CA 1
ATOM 4814 C C . LEU B 1 262 ? -18.078 16.984 2.742 1 97.81 262 LEU B C 1
ATOM 4816 O O . LEU B 1 262 ? -18.672 16.922 3.816 1 97.81 262 LEU B O 1
ATOM 4820 N N . LYS B 1 263 ? -18.391 17.75 1.742 1 96.94 263 LYS B N 1
ATOM 4821 C CA . LYS B 1 263 ? -19.594 18.562 1.755 1 96.94 263 LYS B CA 1
ATOM 4822 C C . LYS B 1 263 ? -20.656 17.984 0.829 1 96.94 263 LYS B C 1
ATOM 4824 O O . LYS B 1 263 ? -20.391 17.688 -0.338 1 96.94 263 LYS B O 1
ATOM 4829 N N . PRO B 1 264 ? -21.859 17.781 1.376 1 97.62 264 PRO B N 1
ATOM 4830 C CA . PRO B 1 264 ? -22.922 17.234 0.52 1 97.62 264 PRO B CA 1
ATOM 4831 C C . PRO B 1 264 ? -23.422 18.234 -0.507 1 97.62 264 PRO B C 1
ATOM 4833 O O . PRO B 1 264 ? -23.547 19.438 -0.205 1 97.62 264 PRO B O 1
ATOM 4836 N N . ALA B 1 265 ? -23.672 17.734 -1.687 1 96.31 265 ALA B N 1
ATOM 4837 C CA . ALA B 1 265 ? -24.281 18.531 -2.754 1 96.31 265 ALA B CA 1
ATOM 4838 C C . ALA B 1 265 ? -25.719 18.109 -3.008 1 96.31 265 ALA B C 1
ATOM 4840 O O . ALA B 1 265 ? -26.438 18.734 -3.787 1 96.31 265 ALA B O 1
ATOM 4841 N N . SER B 1 266 ? -26.141 17 -2.42 1 93.62 266 SER B N 1
ATOM 4842 C CA . SER B 1 266 ? -27.5 16.5 -2.447 1 93.62 266 SER B CA 1
ATOM 4843 C C . SER B 1 266 ? -27.922 15.984 -1.075 1 93.62 266 SER B C 1
ATOM 4845 O O . SER B 1 266 ? -27.109 15.898 -0.158 1 93.62 266 SER B O 1
ATOM 4847 N N . SER B 1 267 ? -29.25 15.664 -0.959 1 92 267 SER B N 1
ATOM 4848 C CA . SER B 1 267 ? -29.703 15.297 0.379 1 92 267 SER B CA 1
ATOM 4849 C C . SER B 1 267 ? -30.5 14 0.357 1 92 267 SER B C 1
ATOM 4851 O O . SER B 1 267 ? -30.672 13.352 1.395 1 92 267 SER B O 1
ATOM 4853 N N . GLU B 1 268 ? -30.906 13.594 -0.771 1 94.38 268 GLU B N 1
ATOM 4854 C CA . GLU B 1 268 ? -31.75 12.398 -0.863 1 94.38 268 GLU B CA 1
ATOM 4855 C C . GLU B 1 268 ? -30.906 11.133 -0.852 1 94.38 268 GLU B C 1
ATOM 4857 O O . GLU B 1 268 ? -30.078 10.922 -1.746 1 94.38 268 GLU B O 1
ATOM 4862 N N . ILE B 1 269 ? -31.203 10.312 0.073 1 96.06 269 ILE B N 1
ATOM 4863 C CA . ILE B 1 269 ? -30.406 9.102 0.263 1 96.06 269 ILE B CA 1
ATOM 4864 C C . ILE B 1 269 ? -31 7.973 -0.591 1 96.06 269 ILE B C 1
ATOM 4866 O O . ILE B 1 269 ? -32.219 7.758 -0.604 1 96.06 269 ILE B O 1
ATOM 4870 N N . THR B 1 270 ? -30.234 7.312 -1.293 1 94.69 270 THR B N 1
ATOM 4871 C CA . THR B 1 270 ? -30.516 6.059 -1.985 1 94.69 270 THR B CA 1
ATOM 4872 C C . THR B 1 270 ? -29.438 5.027 -1.694 1 94.69 270 THR B C 1
ATOM 4874 O O . THR B 1 270 ? -28.297 5.168 -2.143 1 94.69 270 THR B O 1
ATOM 4877 N N . ILE B 1 271 ? -29.844 3.949 -0.996 1 91.75 271 ILE B N 1
ATOM 4878 C CA . ILE B 1 271 ? -28.812 3.029 -0.499 1 91.75 271 ILE B CA 1
ATOM 4879 C C . ILE B 1 271 ? -28.578 1.924 -1.524 1 91.75 271 ILE B C 1
ATOM 4881 O O . ILE B 1 271 ? -29.469 1.589 -2.307 1 91.75 271 ILE B O 1
ATOM 4885 N N . ASP B 1 272 ? -27.422 1.449 -1.566 1 87.06 272 ASP B N 1
ATOM 4886 C CA . ASP B 1 272 ? -27.109 0.178 -2.219 1 87.06 272 ASP B CA 1
ATOM 4887 C C . ASP B 1 272 ? -27.531 -1.001 -1.343 1 87.06 272 ASP B C 1
ATOM 4889 O O . ASP B 1 272 ? -26.812 -1.376 -0.414 1 87.06 272 ASP B O 1
ATOM 4893 N N . GLU B 1 273 ? -28.5 -1.67 -1.65 1 83.75 273 GLU B N 1
ATOM 4894 C CA . GLU B 1 273 ? -29.125 -2.676 -0.797 1 83.75 273 GLU B CA 1
ATOM 4895 C C . GLU B 1 273 ? -28.281 -3.947 -0.737 1 83.75 273 GLU B C 1
ATOM 4897 O O . GLU B 1 273 ? -28.469 -4.789 0.141 1 83.75 273 GLU B O 1
ATOM 4902 N N . SER B 1 274 ? -27.406 -4.039 -1.598 1 78.12 274 SER B N 1
ATOM 4903 C CA . SER B 1 274 ? -26.578 -5.234 -1.578 1 78.12 274 SER B CA 1
ATOM 4904 C C . SER B 1 274 ? -25.516 -5.152 -0.475 1 78.12 274 SER B C 1
ATOM 4906 O O . SER B 1 274 ? -25.094 -6.18 0.056 1 78.12 274 SER B O 1
ATOM 4908 N N . GLU B 1 275 ? -25.203 -3.936 -0.016 1 78.25 275 GLU B N 1
ATOM 4909 C CA . GLU B 1 275 ? -24.094 -3.768 0.905 1 78.25 275 GLU B CA 1
ATOM 4910 C C . GLU B 1 275 ? -24.547 -3.148 2.223 1 78.25 275 GLU B C 1
ATOM 4912 O O . GLU B 1 275 ? -23.984 -3.438 3.279 1 78.25 275 GLU B O 1
ATOM 4917 N N . ILE B 1 276 ? -25.484 -2.295 2.104 1 86.75 276 ILE B N 1
ATOM 4918 C CA . ILE B 1 276 ? -25.844 -1.442 3.23 1 86.75 276 ILE B CA 1
ATOM 4919 C C . ILE B 1 276 ? -27.281 -1.755 3.672 1 86.75 276 ILE B C 1
ATOM 4921 O O . ILE B 1 276 ? -28.156 -1.95 2.836 1 86.75 276 ILE B O 1
ATOM 4925 N N . ALA B 1 277 ? -27.453 -1.842 4.969 1 89.88 277 ALA B N 1
ATOM 4926 C CA . ALA B 1 277 ? -28.766 -2.111 5.531 1 89.88 277 ALA B CA 1
ATOM 4927 C C . ALA B 1 277 ? -29.578 -0.826 5.656 1 89.88 277 ALA B C 1
ATOM 4929 O O . ALA B 1 277 ? -30.797 -0.828 5.43 1 89.88 277 ALA B O 1
ATOM 4930 N N . ALA B 1 278 ? -28.875 0.196 6.02 1 93.69 278 ALA B N 1
ATOM 4931 C CA . ALA B 1 278 ? -29.578 1.467 6.223 1 93.69 278 ALA B CA 1
ATOM 4932 C C . ALA B 1 278 ? -28.594 2.637 6.168 1 93.69 278 ALA B C 1
ATOM 4934 O O . ALA B 1 278 ? -27.391 2.461 6.379 1 93.69 278 ALA B O 1
ATOM 4935 N N . ALA B 1 279 ? -29.141 3.754 5.82 1 96 279 ALA B N 1
ATOM 4936 C CA . ALA B 1 279 ? -28.406 5.023 5.855 1 96 279 ALA B CA 1
ATOM 4937 C C . ALA B 1 279 ? -29.312 6.16 6.32 1 96 279 ALA B C 1
ATOM 4939 O O . ALA B 1 279 ? -30.516 6.148 6.059 1 96 279 ALA B O 1
ATOM 4940 N N . LYS B 1 280 ? -28.734 7.105 7.023 1 96.69 280 LYS B N 1
ATOM 4941 C CA . LYS B 1 280 ? -29.531 8.25 7.457 1 96.69 280 LYS B CA 1
ATOM 4942 C C . LYS B 1 280 ? -28.641 9.438 7.801 1 96.69 280 LYS B C 1
ATOM 4944 O O . LYS B 1 280 ? -27.422 9.289 7.949 1 96.69 280 LYS B O 1
ATOM 4949 N N . TRP B 1 281 ? -29.344 10.547 7.797 1 97.31 281 TRP B N 1
ATOM 4950 C CA . TRP B 1 281 ? -28.766 11.719 8.438 1 97.31 281 TRP B CA 1
ATOM 4951 C C . TRP B 1 281 ? -29 11.688 9.945 1 97.31 281 TRP B C 1
ATOM 4953 O O . TRP B 1 281 ? -30.141 11.68 10.398 1 97.31 281 TRP B O 1
ATOM 4963 N N . MET B 1 282 ? -27.938 11.641 10.672 1 96.25 282 MET B N 1
ATOM 4964 C CA . MET B 1 282 ? -28.016 11.539 12.125 1 96.25 282 MET B CA 1
ATOM 4965 C C . MET B 1 282 ? -27.438 12.789 12.789 1 96.25 282 MET B C 1
ATOM 4967 O O . MET B 1 282 ? -26.344 13.242 12.422 1 96.25 282 MET B O 1
ATOM 4971 N N . PRO B 1 283 ? -28.219 13.344 13.766 1 95.94 283 PRO B N 1
ATOM 4972 C CA . PRO B 1 283 ? -27.609 14.461 14.5 1 95.94 283 PRO B CA 1
ATOM 4973 C C . PRO B 1 283 ? -26.234 14.109 15.07 1 95.94 283 PRO B C 1
ATOM 4975 O O . PRO B 1 283 ? -26.062 13.016 15.617 1 95.94 283 PRO B O 1
ATOM 4978 N N . LEU B 1 284 ? -25.328 15.031 14.953 1 92.75 284 LEU B N 1
ATOM 4979 C CA . LEU B 1 284 ? -23.938 14.805 15.336 1 92.75 284 LEU B CA 1
ATOM 4980 C C . LEU B 1 284 ? -23.828 14.344 16.781 1 92.75 284 LEU B C 1
ATOM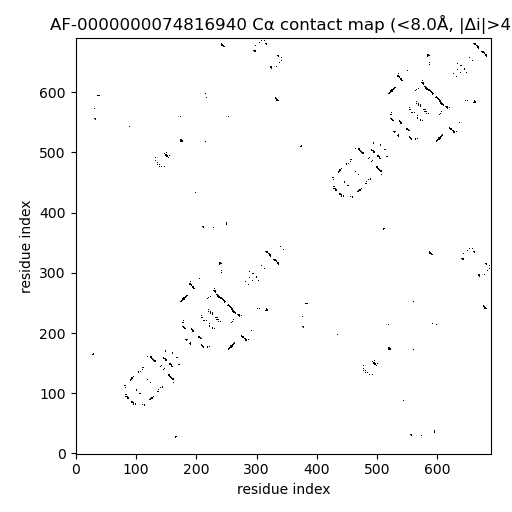 4982 O O . LEU B 1 284 ? -23.094 13.406 17.094 1 92.75 284 LEU B O 1
ATOM 4986 N N . ASP B 1 285 ? -24.578 14.961 17.625 1 91.44 285 ASP B N 1
ATOM 4987 C CA . ASP B 1 285 ? -24.547 14.617 19.047 1 91.44 285 ASP B CA 1
ATOM 4988 C C . ASP B 1 285 ? -25 13.18 19.281 1 91.44 285 ASP B C 1
ATOM 4990 O O . ASP B 1 285 ? -24.438 12.469 20.125 1 91.44 285 ASP B O 1
ATOM 4994 N N . GLU B 1 286 ? -26 12.781 18.609 1 92.75 286 GLU B N 1
ATOM 4995 C CA . GLU B 1 286 ? -26.484 11.406 18.703 1 92.75 286 GLU B CA 1
ATOM 4996 C C . GLU B 1 286 ? -25.453 10.414 18.203 1 92.75 286 GLU B C 1
ATOM 4998 O O . GLU B 1 286 ? -25.25 9.352 18.812 1 92.75 286 GLU B O 1
ATOM 5003 N N . PHE B 1 287 ? -24.859 10.742 17.141 1 91.62 287 PHE B N 1
ATOM 5004 C CA . PHE B 1 287 ? -23.828 9.883 16.562 1 91.62 287 PHE B CA 1
ATOM 5005 C C . PHE B 1 287 ? -22.672 9.68 17.531 1 91.62 287 PHE B C 1
ATOM 5007 O O . PHE B 1 287 ? -22.203 8.562 17.734 1 91.62 287 PHE B O 1
ATOM 5014 N N . LEU B 1 288 ? -22.266 10.734 18.219 1 88.62 288 LEU B N 1
ATOM 5015 C CA . LEU B 1 288 ? -21.125 10.703 19.141 1 88.62 288 LEU B CA 1
ATOM 5016 C C . LEU B 1 288 ? -21.484 9.953 20.422 1 88.62 288 LEU B C 1
ATOM 5018 O O . LEU B 1 288 ? -20.609 9.414 21.094 1 88.62 288 LEU B O 1
ATOM 5022 N N . ALA B 1 289 ? -22.719 9.859 20.719 1 88.44 289 ALA B N 1
ATOM 5023 C CA . ALA B 1 289 ? -23.188 9.281 21.969 1 88.44 289 ALA B CA 1
ATOM 5024 C C . ALA B 1 289 ? -23.281 7.758 21.875 1 88.44 289 ALA B C 1
ATOM 5026 O O . ALA B 1 289 ? -23.484 7.074 22.875 1 88.44 289 ALA B O 1
ATOM 5027 N N . GLN B 1 290 ? -23.016 7.223 20.719 1 87.19 290 GLN B N 1
ATOM 5028 C CA . GLN B 1 290 ? -23.078 5.773 20.578 1 87.19 290 GLN B CA 1
ATOM 5029 C C . GLN B 1 290 ? -22.016 5.09 21.438 1 87.19 290 GLN B C 1
ATOM 5031 O O . GLN B 1 290 ? -20.875 5.551 21.5 1 87.19 290 GLN B O 1
ATOM 5036 N N . PRO B 1 291 ? -22.406 4.059 22.047 1 79 291 PRO B N 1
ATOM 5037 C CA . PRO B 1 291 ? -21.469 3.381 22.953 1 79 291 PRO B CA 1
ATOM 5038 C C . PRO B 1 291 ? -20.188 2.943 22.25 1 79 291 PRO B C 1
ATOM 5040 O O . PRO B 1 291 ? -19.094 3.043 22.812 1 79 291 PRO B O 1
ATOM 5043 N N . PHE B 1 292 ? -20.297 2.516 21.141 1 76.12 292 PHE B N 1
ATOM 5044 C CA . PHE B 1 292 ? -19.141 2.037 20.391 1 76.12 292 PHE B CA 1
ATOM 5045 C C . PHE B 1 292 ? -18.125 3.156 20.188 1 76.12 292 PHE B C 1
ATOM 5047 O O . PHE B 1 292 ? -16.922 2.922 20.266 1 76.12 292 PHE B O 1
ATOM 5054 N N . HIS B 1 293 ? -18.562 4.312 20 1 77.75 293 HIS B N 1
ATOM 5055 C CA . HIS B 1 293 ? -17.688 5.465 19.781 1 77.75 293 HIS B CA 1
ATOM 5056 C C . HIS B 1 293 ? -17.016 5.895 21.094 1 77.75 293 HIS B C 1
ATOM 5058 O O . HIS B 1 293 ? -15.883 6.371 21.078 1 77.75 293 HIS B O 1
ATOM 5064 N N . GLN B 1 294 ? -17.688 5.617 22.094 1 75.75 294 GLN B N 1
ATOM 5065 C CA . GLN B 1 294 ? -17.156 6.027 23.391 1 75.75 294 GLN B CA 1
ATOM 5066 C C . GLN B 1 294 ? -16.141 5.012 23.922 1 75.75 294 GLN B C 1
ATOM 5068 O O . GLN B 1 294 ? -15.203 5.375 24.625 1 75.75 294 GLN B O 1
ATOM 5073 N N . GLU B 1 295 ? -16.312 3.857 23.469 1 79.38 295 GLU B N 1
ATOM 5074 C CA . GLU B 1 295 ? -15.477 2.795 24.016 1 79.38 295 GLU B CA 1
ATOM 5075 C C . GLU B 1 295 ? -14.211 2.596 23.188 1 79.38 295 GLU B C 1
ATOM 5077 O O . GLU B 1 295 ? -13.188 2.145 23.688 1 79.38 295 GLU B O 1
ATOM 5082 N N . ASP B 1 296 ? -14.297 2.906 21.969 1 83.88 296 ASP B N 1
ATOM 5083 C CA . ASP B 1 296 ? -13.141 2.775 21.094 1 83.88 296 ASP B CA 1
ATOM 5084 C C . ASP B 1 296 ? -12.344 4.078 21.031 1 83.88 296 ASP B C 1
ATOM 5086 O O . ASP B 1 296 ? -12.812 5.074 20.484 1 83.88 296 ASP B O 1
ATOM 5090 N N . ARG B 1 297 ? -11.148 4.043 21.531 1 84.56 297 ARG B N 1
ATOM 5091 C CA . ARG B 1 297 ? -10.328 5.25 21.641 1 84.56 297 ARG B CA 1
ATOM 5092 C C . ARG B 1 297 ? -9.977 5.789 20.266 1 84.56 297 ARG B C 1
ATOM 5094 O O . ARG B 1 297 ? -9.914 7 20.062 1 84.56 297 ARG B O 1
ATOM 5101 N N . MET B 1 298 ? -9.688 4.938 19.344 1 86.75 298 MET B N 1
ATOM 5102 C CA . MET B 1 298 ? -9.352 5.363 17.984 1 86.75 298 MET B CA 1
ATOM 5103 C C . MET B 1 298 ? -10.523 6.109 17.359 1 86.75 298 MET B C 1
ATOM 5105 O O . MET B 1 298 ? -10.359 7.223 16.859 1 86.75 298 MET B O 1
ATOM 5109 N N . LEU B 1 299 ? -11.641 5.508 17.406 1 86.56 299 LEU B N 1
ATOM 5110 C CA . LEU B 1 299 ? -12.828 6.117 16.828 1 86.56 299 LEU B CA 1
ATOM 5111 C C . LEU B 1 299 ? -13.164 7.434 17.516 1 86.56 299 LEU B C 1
ATOM 5113 O O . LEU B 1 299 ? -13.562 8.398 16.859 1 86.56 299 LEU B O 1
ATOM 5117 N N . LYS B 1 300 ? -12.992 7.434 18.75 1 87.75 300 LYS B N 1
ATOM 5118 C CA . LYS B 1 300 ? -13.242 8.656 19.516 1 87.75 300 LYS B CA 1
ATOM 5119 C C . LYS B 1 300 ? -12.336 9.789 19.047 1 87.75 300 LYS B C 1
ATOM 5121 O O . LYS B 1 300 ? -12.789 10.914 18.844 1 87.75 300 LYS B O 1
ATOM 5126 N N . ASN B 1 301 ? -11.094 9.516 18.938 1 89.94 301 ASN B N 1
ATOM 5127 C CA . ASN B 1 301 ? -10.148 10.531 18.484 1 89.94 301 ASN B CA 1
ATOM 5128 C C . ASN B 1 301 ? -10.492 11.023 17.078 1 89.94 301 ASN B C 1
ATOM 5130 O O . ASN B 1 301 ? -10.445 12.227 16.812 1 89.94 301 ASN B O 1
ATOM 5134 N N . ILE B 1 302 ? -10.82 10.148 16.266 1 91.19 302 ILE B N 1
ATOM 5135 C CA . ILE B 1 302 ? -11.188 10.5 14.906 1 91.19 302 ILE B CA 1
ATOM 5136 C C . ILE B 1 302 ? -12.414 11.406 14.914 1 91.19 302 ILE B C 1
ATOM 5138 O O . ILE B 1 302 ? -12.453 12.422 14.211 1 91.19 302 ILE B O 1
ATOM 5142 N N . MET B 1 303 ? -13.328 11.078 15.711 1 90.56 303 MET B N 1
ATOM 5143 C CA . MET B 1 303 ? -14.547 11.867 15.773 1 90.56 303 MET B CA 1
ATOM 5144 C C . MET B 1 303 ? -14.273 13.25 16.375 1 90.56 303 MET B C 1
ATOM 5146 O O . MET B 1 303 ? -14.852 14.242 15.93 1 90.56 303 MET B O 1
ATOM 5150 N N . ASP B 1 304 ? -13.477 13.258 17.359 1 90.69 304 ASP B N 1
ATOM 5151 C CA . ASP B 1 304 ? -13.094 14.539 17.938 1 90.69 304 ASP B CA 1
ATOM 5152 C C . ASP B 1 304 ? -12.461 15.445 16.891 1 90.69 304 ASP B C 1
ATOM 5154 O O . ASP B 1 304 ? -12.734 16.656 16.859 1 90.69 304 ASP B O 1
ATOM 5158 N N . ILE B 1 305 ? -11.672 14.883 16.109 1 93.44 305 ILE B N 1
ATOM 5159 C CA . ILE B 1 305 ? -11.031 15.625 15.031 1 93.44 305 ILE B CA 1
ATOM 5160 C C . ILE B 1 305 ? -12.094 16.125 14.055 1 93.44 305 ILE B C 1
ATOM 5162 O O . ILE B 1 305 ? -12.078 17.297 13.656 1 93.44 305 ILE B O 1
ATOM 5166 N N . CYS B 1 306 ? -13.023 15.297 13.703 1 93.06 306 CYS B N 1
ATOM 5167 C CA . CYS B 1 306 ? -14.094 15.65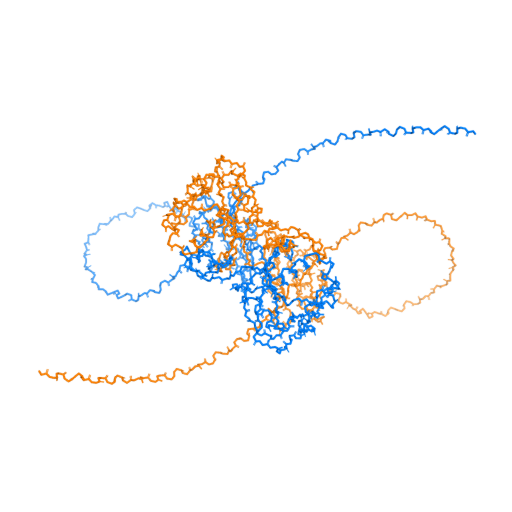6 12.773 1 93.06 306 CYS B CA 1
ATOM 5168 C C . CYS B 1 306 ? -14.93 16.797 13.328 1 93.06 306 CYS B C 1
ATOM 5170 O O . CYS B 1 306 ? -15.227 17.766 12.609 1 93.06 306 CYS B O 1
ATOM 5172 N N . VAL B 1 307 ? -15.281 16.688 14.547 1 90.69 307 VAL B N 1
ATOM 5173 C CA . VAL B 1 307 ? -16.078 17.719 15.195 1 90.69 307 VAL B CA 1
ATOM 5174 C C . VAL B 1 307 ? -15.312 19.031 15.211 1 90.69 307 VAL B C 1
ATOM 5176 O O . VAL B 1 307 ? -15.867 20.094 14.891 1 90.69 307 VAL B O 1
ATOM 5179 N N . SER B 1 308 ? -14.078 18.953 15.57 1 92.44 308 SER B N 1
ATOM 5180 C CA . SER B 1 308 ? -13.242 20.156 15.609 1 92.44 308 SER B CA 1
ATOM 5181 C C . SER B 1 308 ? -13.125 20.797 14.234 1 92.44 308 SER B C 1
ATOM 5183 O O . SER B 1 308 ? -13.086 22.016 14.109 1 92.44 308 SER B O 1
ATOM 5185 N N . ALA B 1 309 ? -13.023 19.969 13.289 1 92.12 309 ALA B N 1
ATOM 5186 C CA . ALA B 1 309 ? -12.961 20.484 11.922 1 92.12 309 ALA B CA 1
ATOM 5187 C C . ALA B 1 309 ? -14.25 21.203 11.547 1 92.12 309 ALA B C 1
ATOM 5189 O O . ALA B 1 309 ? -14.211 22.266 10.914 1 92.12 309 ALA B O 1
ATOM 5190 N N . CYS B 1 310 ? -15.375 20.688 11.93 1 89.94 310 CYS B N 1
ATOM 5191 C CA . CYS B 1 310 ? -16.672 21.297 11.664 1 89.94 310 CYS B CA 1
ATOM 5192 C C . CYS B 1 310 ? -16.781 22.656 12.328 1 89.94 310 CYS B C 1
ATOM 5194 O O . CYS B 1 310 ? -17.438 23.562 11.797 1 89.94 310 CYS B O 1
ATOM 5196 N N . GLU B 1 311 ? -16.141 22.734 13.406 1 88.88 311 GLU B N 1
ATOM 5197 C CA . GLU B 1 311 ? -16.188 23.969 14.164 1 88.88 311 GLU B CA 1
ATOM 5198 C C . GLU B 1 311 ? -15.086 24.922 13.727 1 88.88 311 GLU B C 1
ATOM 5200 O O . GLU B 1 311 ? -14.844 25.953 14.375 1 88.88 311 GLU B O 1
ATOM 5205 N N . SER B 1 312 ? -14.289 24.625 12.773 1 88.88 312 SER B N 1
ATOM 5206 C CA . SER B 1 312 ? -13.211 25.438 12.211 1 88.88 312 SER B CA 1
ATOM 5207 C C . SER B 1 312 ? -12.055 25.578 13.203 1 88.88 312 SER B C 1
ATOM 5209 O O . SER B 1 312 ? -11.367 26.609 13.211 1 88.88 312 SER B O 1
ATOM 5211 N N . LYS B 1 313 ? -11.906 24.656 14.078 1 89.62 313 LYS B N 1
ATOM 5212 C CA . LYS B 1 313 ? -10.812 24.641 15.047 1 89.62 313 LYS B CA 1
ATOM 5213 C C . LYS B 1 313 ? -9.695 23.703 14.602 1 89.62 313 LYS B C 1
ATOM 5215 O O . LYS B 1 313 ? -8.664 23.594 15.273 1 89.62 313 LYS B O 1
ATOM 5220 N N . TYR B 1 314 ? -9.938 23.062 13.609 1 91.44 314 TYR B N 1
ATOM 5221 C CA . TYR B 1 314 ? -9 22.094 13.062 1 91.44 314 TYR B CA 1
ATOM 5222 C C . TYR B 1 314 ? -8.977 22.141 11.539 1 91.44 314 TYR B C 1
ATOM 5224 O O . TYR B 1 314 ? -10.031 22.25 10.906 1 91.44 314 TYR B O 1
ATOM 5232 N N . ARG B 1 315 ? -7.781 22.109 11.016 1 91.44 315 ARG B N 1
ATOM 5233 C CA . ARG B 1 315 ? -7.617 22.016 9.57 1 91.44 315 ARG B CA 1
ATOM 5234 C C . ARG B 1 315 ? -6.691 20.859 9.203 1 91.44 315 ARG B C 1
ATOM 5236 O O . ARG B 1 315 ? -5.672 20.641 9.867 1 91.44 315 ARG B O 1
ATOM 5243 N N . GLY B 1 316 ? -7.105 20.125 8.242 1 94.75 316 GLY B N 1
ATOM 5244 C CA . GLY B 1 316 ? -6.297 19.016 7.754 1 94.75 316 GLY B CA 1
ATOM 5245 C C . GLY B 1 316 ? -5.504 19.359 6.508 1 94.75 316 GLY B C 1
ATOM 5246 O O . GLY B 1 316 ? -5.047 20.5 6.352 1 94.75 316 GLY B O 1
ATOM 5247 N N . PHE B 1 317 ? -5.184 18.344 5.719 1 96 317 PHE B N 1
ATOM 5248 C CA . PHE B 1 317 ? -4.434 18.531 4.48 1 96 317 PHE B CA 1
ATOM 5249 C C . PHE B 1 317 ? -5.379 18.781 3.312 1 96 317 PHE B C 1
ATOM 5251 O O . PHE B 1 317 ? -6.457 18.188 3.238 1 96 317 PHE B O 1
ATOM 5258 N N . THR B 1 318 ? -5 19.625 2.455 1 95.19 318 THR B N 1
ATOM 5259 C CA . THR B 1 318 ? -5.676 19.797 1.176 1 95.19 318 THR B CA 1
ATOM 5260 C C . THR B 1 318 ? -4.891 19.141 0.049 1 95.19 318 THR B C 1
ATOM 5262 O O . THR B 1 318 ? -3.729 18.766 0.229 1 95.19 318 THR B O 1
ATOM 5265 N N . ALA B 1 319 ? -5.594 18.891 -1.013 1 94.81 319 ALA B N 1
ATOM 5266 C CA . ALA B 1 319 ? -4.965 18.219 -2.154 1 94.81 319 ALA B CA 1
ATOM 5267 C C . ALA B 1 319 ? -4.762 19.203 -3.309 1 94.81 319 ALA B C 1
ATOM 5269 O O . ALA B 1 319 ? -5.699 19.891 -3.721 1 94.81 319 ALA B O 1
ATOM 5270 N N . SER B 1 320 ? -3.531 19.25 -3.824 1 92.62 320 SER B N 1
ATOM 5271 C CA . SER B 1 320 ? -3.227 20.094 -4.977 1 92.62 320 SER B CA 1
ATOM 5272 C C . SER B 1 320 ? -2.525 19.297 -6.07 1 92.62 320 SER B C 1
ATOM 5274 O O . SER B 1 320 ? -1.568 18.562 -5.801 1 92.62 320 SER B O 1
ATOM 5276 N N . GLN B 1 321 ? -3.02 19.391 -7.227 1 91.69 321 GLN B N 1
ATOM 5277 C CA . GLN B 1 321 ? -2.389 18.719 -8.352 1 91.69 321 GLN B CA 1
ATOM 5278 C C . GLN B 1 321 ? -1.148 19.469 -8.82 1 91.69 321 GLN B C 1
ATOM 5280 O O . GLN B 1 321 ? -1.213 20.672 -9.094 1 91.69 321 GLN B O 1
ATOM 5285 N N . ILE B 1 322 ? -0.046 18.797 -8.867 1 89.25 322 ILE B N 1
ATOM 5286 C CA . ILE B 1 322 ? 1.22 19.422 -9.227 1 89.25 322 ILE B CA 1
ATOM 5287 C C . ILE B 1 322 ? 1.95 18.562 -10.258 1 89.25 322 ILE B C 1
ATOM 5289 O O . ILE B 1 322 ? 1.935 17.344 -10.164 1 89.25 322 ILE B O 1
ATOM 5293 N N . MET B 1 323 ? 2.545 19.172 -11.203 1 81.69 323 MET B N 1
ATOM 5294 C CA . MET B 1 323 ? 3.35 18.469 -12.203 1 81.69 323 MET B CA 1
ATOM 5295 C C . MET B 1 323 ? 4.754 18.203 -11.68 1 81.69 323 MET B C 1
ATOM 5297 O O . MET B 1 323 ? 5.371 19.062 -11.062 1 81.69 323 MET B O 1
ATOM 5301 N N . SER B 1 324 ? 5.141 16.953 -11.82 1 75.06 324 SER B N 1
ATOM 5302 C CA . SER B 1 324 ? 6.523 16.609 -11.508 1 75.06 324 SER B CA 1
ATOM 5303 C C . SER B 1 324 ? 7.348 16.406 -12.773 1 75.06 324 SER B C 1
ATOM 5305 O O . SER B 1 324 ? 6.922 15.711 -13.695 1 75.06 324 SER B O 1
ATOM 5307 N N . LYS B 1 325 ? 8.453 17.062 -12.828 1 66.62 325 LYS B N 1
ATOM 5308 C CA . LYS B 1 325 ? 9.344 16.938 -13.984 1 66.62 325 LYS B CA 1
ATOM 5309 C C . LYS B 1 325 ? 10.102 15.617 -13.953 1 66.62 325 LYS B C 1
ATOM 5311 O O . LYS B 1 325 ? 10.531 15.117 -14.992 1 66.62 325 LYS B O 1
ATOM 5316 N N . LEU B 1 326 ? 10.234 15.188 -12.727 1 62.53 326 LEU B N 1
ATOM 5317 C CA . LEU B 1 326 ? 11.016 13.961 -12.57 1 62.53 326 LEU B CA 1
ATOM 5318 C C . LEU B 1 326 ? 10.359 12.797 -13.305 1 62.53 326 LEU B C 1
ATOM 5320 O O . LEU B 1 326 ? 11.039 12.008 -13.961 1 62.53 326 LEU B O 1
ATOM 5324 N N . ASP B 1 327 ? 9.094 12.766 -13.227 1 62.81 327 ASP B N 1
ATOM 5325 C CA . ASP B 1 327 ? 8.422 11.625 -13.852 1 62.81 327 ASP B CA 1
ATOM 5326 C C . ASP B 1 327 ? 7.465 12.094 -14.953 1 62.81 327 ASP B C 1
ATOM 5328 O O . ASP B 1 327 ? 6.812 11.273 -15.602 1 62.81 327 ASP B O 1
ATOM 5332 N N . ASP B 1 328 ? 7.504 13.406 -15.164 1 68.69 328 ASP B N 1
ATOM 5333 C CA . ASP B 1 328 ? 6.621 14.008 -16.156 1 68.69 328 ASP B CA 1
ATOM 5334 C C . ASP B 1 328 ? 5.176 13.562 -15.961 1 68.69 328 ASP B C 1
ATOM 5336 O O . ASP B 1 328 ? 4.492 13.195 -16.922 1 68.69 328 ASP B O 1
ATOM 5340 N N . ARG B 1 329 ? 4.816 13.414 -14.797 1 77.69 329 ARG B N 1
ATOM 5341 C CA . ARG B 1 329 ? 3.467 12.969 -14.477 1 77.69 329 ARG B CA 1
ATOM 5342 C C . ARG B 1 329 ? 2.801 13.906 -13.469 1 77.69 329 ARG B C 1
ATOM 5344 O O . ARG B 1 329 ? 3.482 14.586 -12.703 1 77.69 329 ARG B O 1
ATOM 5351 N N . LEU B 1 330 ? 1.456 14.008 -13.641 1 84.38 330 LEU B N 1
ATOM 5352 C CA . LEU B 1 330 ? 0.657 14.758 -12.672 1 84.38 330 LEU B CA 1
ATOM 5353 C C . LEU B 1 330 ? 0.379 13.922 -11.43 1 84.38 330 LEU B C 1
ATOM 5355 O O . LEU B 1 330 ? 0.061 12.734 -11.531 1 84.38 330 LEU B O 1
ATOM 5359 N N . SER B 1 331 ? 0.748 14.508 -10.328 1 91.62 331 SER B N 1
ATOM 5360 C CA . SER B 1 331 ? 0.448 13.867 -9.047 1 91.62 331 SER B CA 1
ATOM 5361 C C . SER B 1 331 ? -0.141 14.859 -8.055 1 91.62 331 SER B C 1
ATOM 5363 O O . SER B 1 331 ? -0.152 16.062 -8.312 1 91.62 331 SER B O 1
ATOM 5365 N N . TYR B 1 332 ? -0.719 14.383 -7.07 1 93.75 332 TYR B N 1
ATOM 5366 C CA . TYR B 1 332 ? -1.322 15.258 -6.066 1 93.75 332 TYR B CA 1
ATOM 5367 C C . TYR B 1 332 ? -0.434 15.367 -4.836 1 93.75 332 TYR B C 1
ATOM 5369 O O . TYR B 1 332 ? 0.13 14.367 -4.379 1 93.75 332 TYR B O 1
ATOM 5377 N N . LEU B 1 333 ? -0.251 16.562 -4.402 1 94.38 333 LEU B N 1
ATOM 5378 C CA . LEU B 1 333 ? 0.414 16.859 -3.139 1 94.38 333 LEU B CA 1
ATOM 5379 C C . LEU B 1 333 ? -0.605 17.156 -2.045 1 94.38 333 LEU B C 1
ATOM 5381 O O . LEU B 1 333 ? -1.494 18 -2.229 1 94.38 333 LEU B O 1
ATOM 5385 N N . TYR B 1 334 ? -0.553 16.422 -0.94 1 96.44 334 TYR B N 1
ATOM 5386 C CA . TYR B 1 334 ? -1.384 16.656 0.236 1 96.44 334 TYR B CA 1
ATOM 5387 C C . TYR B 1 334 ? -0.604 17.391 1.316 1 96.44 334 TYR B C 1
ATOM 5389 O O . TYR B 1 334 ? 0.404 16.891 1.818 1 96.44 334 TYR B O 1
ATOM 5397 N N . CYS B 1 335 ? -0.988 18.547 1.63 1 95.19 335 CYS B N 1
ATOM 5398 C CA . CYS B 1 335 ? -0.35 19.375 2.646 1 95.19 335 CYS B CA 1
ATOM 5399 C C . CYS B 1 335 ? -1.317 20.422 3.182 1 95.19 335 CYS B C 1
ATOM 5401 O O . CYS B 1 335 ? -2.451 20.531 2.709 1 95.19 335 CYS B O 1
ATOM 5403 N N . ARG B 1 336 ? -0.869 21.047 4.246 1 91.12 336 ARG B N 1
ATOM 5404 C CA . ARG B 1 336 ? -1.677 22.156 4.758 1 91.12 336 ARG B CA 1
ATOM 5405 C C . ARG B 1 336 ? -1.711 23.312 3.771 1 91.12 336 ARG B C 1
ATOM 5407 O O . ARG B 1 336 ? -0.742 23.547 3.045 1 91.12 336 ARG B O 1
ATOM 5414 N N . ASP B 1 337 ? -2.848 23.938 3.654 1 78.81 337 ASP B N 1
ATOM 5415 C CA . ASP B 1 337 ? -3.016 25.047 2.725 1 78.81 337 ASP B CA 1
ATOM 5416 C C . ASP B 1 337 ? -1.896 26.078 2.891 1 78.81 337 ASP B C 1
ATOM 5418 O O . ASP B 1 337 ? -1.709 26.625 3.975 1 78.81 337 ASP B O 1
ATOM 5422 N N . LEU B 1 338 ? -1.112 26.156 1.887 1 68.62 338 LEU B N 1
ATOM 5423 C CA . LEU B 1 338 ? 0.05 27.031 1.89 1 68.62 338 LEU B CA 1
ATOM 5424 C C . LEU B 1 338 ? -0.366 28.484 1.655 1 68.62 338 LEU B C 1
ATOM 5426 O O . LEU B 1 338 ? 0.448 29.406 1.8 1 68.62 338 LEU B O 1
ATOM 5430 N N . THR B 1 339 ? -1.533 28.641 1.088 1 58.88 339 THR B N 1
ATOM 5431 C CA . THR B 1 339 ? -1.934 30 0.783 1 58.88 339 THR B CA 1
ATOM 5432 C C . THR B 1 339 ? -1.758 30.906 2.004 1 58.88 339 THR B C 1
ATOM 5434 O O . THR B 1 339 ? -1.434 32.094 1.868 1 58.88 339 THR B O 1
ATOM 5437 N N . ALA B 1 340 ? -2.027 30.359 3.115 1 52.81 340 ALA B N 1
ATOM 5438 C CA . ALA B 1 340 ? -1.799 31.234 4.266 1 52.81 340 ALA B CA 1
ATOM 5439 C C . ALA B 1 340 ? -0.317 31.562 4.418 1 52.81 340 ALA B C 1
ATOM 5441 O O . ALA B 1 340 ? 0.04 32.594 5 1 52.81 340 ALA B O 1
ATOM 5442 N N . LEU B 1 341 ? 0.512 30.609 4 1 52.38 341 LEU B N 1
ATOM 5443 C CA . LEU B 1 341 ? 1.941 30.859 4.152 1 52.38 341 LEU B CA 1
ATOM 5444 C C . LEU B 1 341 ? 2.406 31.969 3.205 1 52.38 341 LEU B C 1
ATOM 5446 O O . LEU B 1 341 ? 3.318 32.719 3.531 1 52.38 341 LEU B O 1
ATOM 5450 N N . LYS B 1 342 ? 1.87 31.891 1.976 1 50.59 342 LYS B N 1
ATOM 5451 C CA . LYS B 1 342 ? 2.338 32.875 1.021 1 50.59 342 LYS B CA 1
ATOM 5452 C C . LYS B 1 342 ? 1.83 34.281 1.392 1 50.59 342 LYS B C 1
ATOM 5454 O O . LYS B 1 342 ? 2.389 35.281 0.952 1 50.59 342 LYS B O 1
ATOM 5459 N N . LYS B 1 343 ? 0.605 34.344 1.991 1 44.19 343 LYS B N 1
ATOM 5460 C CA . LYS B 1 343 ? 0.157 35.719 2.223 1 44.19 343 LYS B CA 1
ATOM 5461 C C . LYS B 1 343 ? 0.892 36.344 3.406 1 44.19 343 LYS B C 1
ATOM 5463 O O . LYS B 1 343 ? 0.696 37.531 3.711 1 44.19 343 LYS B O 1
ATOM 5468 N N . GLY B 1 344 ? 1.946 36.125 3.723 1 37.16 344 GLY B N 1
ATOM 5469 C CA . GLY B 1 344 ? 2.625 36.969 4.711 1 37.16 344 GLY B CA 1
ATOM 5470 C C . GLY B 1 344 ? 1.78 37.219 5.941 1 37.16 344 GLY B C 1
ATOM 5471 O O . GLY B 1 344 ? 2.109 38.094 6.742 1 37.16 344 GLY B O 1
ATOM 5472 N N . GLU B 1 345 ? 0.453 37 6.062 1 32.75 345 GLU B N 1
ATOM 5473 C CA . GLU B 1 345 ? -0.344 37.375 7.219 1 32.75 345 GLU B CA 1
ATOM 5474 C C . GLU B 1 345 ? -0.355 36.312 8.289 1 32.75 345 GLU B C 1
ATOM 5476 O O . GLU B 1 345 ? -0.381 35.094 7.965 1 32.75 345 GLU B O 1
#

Solvent-accessible surface area (backbone atoms only — not comparable to full-atom values): 39997 Å² total; per-residue (Å²): 134,83,80,77,78,76,79,79,75,75,80,80,78,76,76,77,74,76,73,74,75,68,76,76,72,74,70,73,76,59,75,36,58,76,65,81,64,72,76,72,72,80,76,78,71,76,78,68,86,70,79,81,65,86,74,87,87,79,86,76,86,88,76,84,76,78,78,80,77,77,73,70,78,70,70,72,72,75,74,74,62,58,66,55,62,48,72,52,98,74,50,21,39,39,45,42,59,90,65,57,62,89,46,60,69,57,33,49,54,26,48,53,48,32,52,53,50,38,54,73,69,65,40,36,41,34,39,42,51,41,42,60,93,47,33,73,46,50,39,53,44,41,72,74,59,32,41,44,53,35,31,38,72,60,31,39,35,29,34,33,68,64,58,98,55,80,69,62,72,70,79,70,50,43,23,30,52,34,28,29,31,49,32,46,48,96,86,51,24,30,46,31,31,23,60,60,81,52,63,80,88,51,61,82,45,74,36,60,38,56,24,48,46,56,90,80,46,51,68,65,58,27,26,41,48,39,36,27,58,51,32,44,30,46,51,43,78,67,32,39,49,34,35,34,47,39,57,66,46,68,93,67,23,27,36,39,40,36,35,29,37,29,38,60,76,50,82,66,76,43,68,32,71,91,57,34,65,44,70,47,77,37,50,45,69,61,61,60,64,35,64,68,37,67,67,17,55,43,56,34,53,53,48,52,50,51,52,34,35,75,68,70,71,43,78,39,26,32,81,42,81,38,53,28,64,89,73,69,40,77,28,34,39,35,26,53,73,51,66,56,64,73,57,77,107,134,82,79,77,79,76,74,80,73,72,80,79,79,68,81,74,73,78,73,74,75,67,76,75,73,74,70,75,75,57,73,36,58,76,65,82,64,72,76,74,73,80,76,79,74,75,80,72,85,76,79,84,87,91,74,90,78,78,88,88,78,86,88,81,88,78,82,79,78,80,76,71,80,71,72,74,71,76,75,77,61,58,65,58,62,47,71,53,98,74,50,21,40,40,44,43,57,90,64,57,63,87,45,61,68,58,32,49,53,27,49,53,46,31,51,53,50,38,54,74,71,63,39,37,41,36,40,42,50,41,43,59,93,46,32,74,47,52,38,54,44,42,74,75,60,32,39,46,51,35,30,37,73,59,33,39,35,30,35,34,68,63,58,97,55,81,67,62,70,69,80,70,50,45,23,32,51,33,27,28,32,50,34,46,49,94,84,51,23,30,46,31,30,23,60,60,82,48,65,79,89,52,60,83,46,74,36,60,39,56,24,48,46,55,90,79,46,52,70,62,59,28,26,40,47,40,37,26,57,49,31,46,31,46,54,43,78,68,32,39,51,34,33,35,46,40,57,66,45,68,92,66,22,28,36,38,39,36,36,30,38,30,39,60,76,50,83,65,75,43,66,33,73,90,59,33,64,44,70,46,77,35,50,46,68,62,59,59,64,35,63,68,38,66,68,18,56,42,54,34,53,52,46,52,50,52,52,33,35,76,69,69,71,43,77,41,27,31,79,41,80,37,54,28,64,89,74,68,40,76,27,34,39,35,28,53,73,52,66,58,62,72,58,77,108

Foldseek 3Di:
DCPDPPPPCPDPPPPPPPPPPPDPPPPQPLPQDPDPQPPPPPPPPDPDPPCPDDDDDDDDDDDPPPDDPPPPPCPVPVPQQEADWDAGPQLEIEGDQVGADQDLVVNLRRVLSHVVVSVVVVGFKYKYKYFPVNVVNVVSVVVSAWDWQDDDPGITMIMHGNDPGDDNDDHDDQEWEKEFEFEAAPVQWTKWFAWPDDDPVRHPATDTQMDTADPPGDRQRRNQVSCCQAWVWGKAWDAWQDWDWAACDPPGGIYIYIYTYIYTPDAHTDGDVVTTDDIDTGRLVVNCPDPVCVVDPVSVVVSVSVVCVVVVNGGHWDWDWDADPVVRDIDIDTDTPCVVVVVVD/DPPDPDPPPPDPPPPPPPPPPPDPPPPLPLPQDPDPQPPPPPPPPDDDPDDYDDDDDDDDDDDDDPDPPCPPPPPVPPPQQAFDWDATPQLAIEGDQVDADQDQVVNLRRVLSHVVVSVVVVGFKYKYKYFPVNVVNVVSVVVSAWDWQDDDVGITMIMHGNDPGDDNDDHDDQEWEKEFEFEAAPVQWTKWFAWPDDDPVRHPATDTQMDTADPPGDRQRRNQVSCCQAWVWGKAWDAWQDWDWAACDPPGGIYIYIYTYIYTPDAHTDGDVVTTDDIDTGRLVVNCPDPVCVVDPVSVVVSVSVVCVVVVNGGHWDWDWDADPVVRDIDIDTDTPCVVVVVPD

Secondary structure (DSSP, 8-state):
------------------------------------------------------------------------------------EEE-TTS-EEE-GGG--SSHHHHHHHHHHHHHHHHHTT--EEEEEEEGGGGGGHHHHHHHT-EEEEEETTEEEEEEE-SSS---------EEEEEEEEEB-TTSEEEEEEESS--GGGTT--B--EEEPPTT--HHHHHHHHHHHHH---EEEEEEEEEEEE-S-GGG-EEEEEEEEEEES-------TTTEEEEEEEEHHHHHT-HHHHH-HHHHHHHHHHHHHHTTS---BEEEEEEETTTTEEEEEEES--HHHHTT-/------------------------------------------------------------------------------------EEE-TTS-EEE-GGG--SSHHHHHHHHHHHHHHHHHTT--EEEEEEEGGGGGGHHHHHHHT-EEEEEETTEEEEEEE-SSS---------EEEEEEEEEB-TTSEEEEEEESS--GGGTT--B--EEEPPTT--HHHHHHHHHHHHH---EEEEEEEEEEEE-S-GGG-EEEEEEEEEEES-------TTTEEEEEEEEHHHHHT-HHHHH-HHHHHHHHHHHHHHTTS---BEEEEEEETTTTEEEEEEES--HHHHT--

=== Feature glossary ===
Feature key, reading from the visual/contextual features back to the raw sequence:

Rendered structure images. Structure images are PyMOL renders from six orthogonal camera directions. Cartoon representation draws helices as coils and strands as arrows; sticks shows the backbone as bonds; surface shows the solvent-excluded envelope. Rainbow coloring maps sequence position to hue (blue→red, N→C); chain coloring assigns a distinct color per polypeptide.

Contact-map, Ramachandran, and PAE plots. Three diagnostic plots accompany the record. The Cα contact map visualizes the tertiary structure as a 2D adjacency matrix (8 Å cutoff, sequence-local contacts suppressed). The Ramachandran plot shows the distribution of backbone (φ, ψ) torsions, with points in the α and β basins reflecting secondary structure content. The PAE plot shows AlphaFold's inter-residue confidence as a color matrix.

InterPro / GO / CATH / organism. The annotation block draws on four external resources. InterPro: which protein families and domains the sequence belongs to. GO: standardized terms for what the protein does, what process it participates in, and where in the cell it acts. CATH: which structural fold it has in the CATH hierarchy. Organism: the species of origin.

Nearest PDB structures. Structural nearest neighbors (via Foldseek easy-search vs the PDB). Reported per hit: target PDB id, E-value, and alignment TM-score. A TM-score above ~0.5 is the conventional threshold for 'same fold'.

Predicted aligned error. Predicted aligned error is AlphaFold's pairwise confidence. Unlike pLDDT (per-residue), PAE is per-residue-pair and captures whether two parts of the structure are correctly placed relative to each other. Units are ångströms of expected positional error.

Solvent-accessible surface area. SASA measures how much of the protein is reachable by solvent. It is computed by rolling a water-sized probe over the atomic surface and summing the exposed area (Å²). Per-residue SASA distinguishes core (buried, low SASA) from surface (exposed, high SASA) residues; total SASA is a whole-molecule size measure.

B-factor. Crystallographic B-factors measure how much each atom's electron density is smeared out, in Å². They rise in mobile loops and surface residues and fall in the buried interior. In AlphaFold models this column is repurposed to hold pLDDT instead.

pLDDT. For AlphaFold models, the B-factor field carries pLDDT — the model's own estimate of local accuracy on a 0–100 scale. Regions with pLDDT<50 should be treated as essentially unmodeled; they often correspond to intrinsically disordered segments.

Backbone torsions (φ/ψ). φ (phi) and ψ (psi) are the two rotatable backbone dihedrals per residue: φ is the C(i-1)–N–Cα–C torsion, ψ is the N–Cα–C–N(i+1) torsion, both in degrees on (−180°, 180°]. α-helical residues cluster near (−60°, −45°); β-strand residues near (−120°, +130°). A Ramachandran plot is simply a scatter of (φ, ψ) for every residue.

Radius of gyration, Cα contacts, bounding box. Radius of gyration (Rg) is the root-mean-square distance of Cα atoms from their centroid — a single number for overall size and compactness. A globular domain of N residues has Rg ≈ 2.2·N^0.38 Å; an extended or disordered chain has a much larger Rg. The Cα contact count is the number of residue pairs whose Cα atoms are within 8 Å and are more than four positions apart in sequence — a standard proxy for tertiary packing density. The bounding box is the smallest axis-aligned box enclosing all Cα atoms.

Secondary structure (3-state, P-SEA). Three-state secondary structure (P-SEA) collapses the eight DSSP classes into helix (a), strand (b), and coil (c). P-SEA assigns these from Cα geometry alone — distances and angles — without requiring backbone oxygens, so it works on any Cα trace.

Secondary structure (8-state, DSSP). Secondary structure is the local, repeating backbone conformation. DSSP classifies it into eight states by reading the hydrogen-bond network: three helix types (H, G, I), two β types (E, B), two non-regular types (T, S), and unstructured coil (-).

Foldseek 3Di. The Foldseek 3Di string encodes local tertiary geometry as a 20-letter alphabet — one character per residue — derived from the relative positions of nearby Cα atoms. Unlike the amino-acid sequence, 3Di is a direct function of the 3D structure, so two proteins with the same fold have similar 3Di strings even at low sequence identity.

mmCIF coordinates. Structure coordinates are given as an mmCIF _atom_site loop: one row per atom with element, residue name, chain id, sequence number, and x/y/z position in Å. Only the four main-chain atoms per residue are included here; side chains are omitted to keep the record compact.

Sequence. This is the polypeptide sequence — one letter per residue, N-terminus first. Length ranges from a few dozen residues for small domains to over a thousand for large multi-domain proteins.